Protein AF-A0A812LVA2-F1 (afdb_monomer_lite)

Foldseek 3Di:
DVVVVVVVVVVVVVVVCVQLPVLCVFFVDDPVLVVLVVVLQVVVDDVPDDSTHCSVVHDGHPDPPDGHDRDVSSVVSVVVVVVVVVVVVVVPVPDDPDPQWDWDWDQDPPPRDIWIWIAGPVVRDIFTPDDDPPNFDWDWDQDLPPRFIWIWDDDPPDIDIDGSVVSSVVRVVVVVVVVVVPDPPDDDDDDDDDDDDDDDDDDDDDDDDDDDDDDDDDDDDDDDDDDDDDDPNPPPPPCPPLDADDAFDWFWDADPVLWIWTDDDQKIATAADPVDPQHHSAWGWDWDQDPVPRDTWIWIDHPVPPHDIDTPVVRCPDPRMDGDPDPVSVVVNVVSVVVSVVSNVVSVVVVVVVVVVVVVVVVVVVVVVVVVVVVVVVVVVVVVVVVVVVVVVVVVVVVVVVVVVVVVVVVVVVVVVVVVVVVVVVVPDDDDDDDDDDDDDDDDDPDDDDDDDDPPPVVVVVVVVVVVVVVVPPDDDDDDDDDDDPVVVVVVVVVVVVVVVVVVVVVVPPDDDDDDDDDD

pLDDT: mean 71.64, std 20.08, range [29.28, 95.88]

Sequence (520 aa):
MVRRVKDEMLKTCKNEYARRGCPVEHTGWKPEQIAQYMDARYATLSENQDIGPFIHELPEKQKRGYPAKMPDWVIEYHQRVQREEEEQEAGSQADLPEQGYDVQTFKMPGKGKYKYCLVHTKRELSVEIGPPDQGDEWEIFLGDEDEREYIWQRVESDYEHVLCSDMMNELLAAEASARIGQVPVKDAPTKRSPPGRTTRTSNAPPSTGQPAKVSHVDDDDFGGSSSEDLPLTIVREEEEELEDPKPPAPVVYTNAEGKQWLLHGSTELALPGQDKPDGCSDWIVQEECDGETGTARYELKSLASSVKVRRCDVLLAGRKAKPIMDETRKAVMQKIQEKYDVDKYHVKEQRAMRKEKAERKAQEARALEAARMAKEEEERQAQESAKRQIEEEKAENERKQAEAQALSLAKGMFEKMKTEFLEQLGHGAKDVEDAKPKEGEGPAAAGAQDFEPKRSEVEAENQAVSEELADLKAGGGSKRSNPDSPDKAAVDAKKEKKRLLHARLANTHCSVSEDDSGDE

Organism: NCBI:txid878477

Radius of gyration: 49.18 Å; chains: 1; bounding box: 107×120×152 Å

Secondary structure (DSSP, 8-state):
-HHHHHHHHHHHHHHHHHHTT-HHHHH---HHHHHHHHHHHHHTSPTT------GGGSPPPSSTTSPPPPPHHHHHHHHHHHHHHHHHHHHS-SSS---SEEEEEEE-TTT--EEEEEEETTTTEEEE----TTS---EEEE-TTT--EEEEEEETTEEEEEEHHHHHHHHHHHHHHHHHT-----PPPP----------------------------------------------------PPPPPPPPEEEE-TTS-EEEEETTEEEEPP-TTSTT--S-EEEEEEE-TTT--EEEEEEETTS-SPPEEHHHHHTSTT-EE---HHHHHHHHHHHHHHHHHHHHHHHHHHHHHHHHHHHHHHHHHHHHHHHHHHHHHHHHHHHHHHHHHHHHHHHHHHHHHHHHHHHHHHHHHHHHHHHHHHHTTS-S--------------------------SSHHHHHHHHHHTTGGG------------THHHHHHHHHHHHHHHHHHHHGGGS----------

Structure (mmCIF, N/CA/C/O backbone):
data_AF-A0A812LVA2-F1
#
_entry.id   AF-A0A812LVA2-F1
#
loop_
_atom_site.group_PDB
_atom_site.id
_atom_site.type_symbol
_atom_site.label_atom_id
_atom_site.label_alt_id
_atom_site.label_comp_id
_atom_site.label_asym_id
_atom_site.label_entity_id
_atom_site.label_seq_id
_atom_site.pdbx_PDB_ins_code
_atom_site.Cartn_x
_atom_site.Cartn_y
_atom_site.Cartn_z
_atom_site.occupancy
_atom_site.B_iso_or_equiv
_atom_site.auth_seq_id
_atom_site.auth_comp_id
_atom_site.auth_asym_id
_atom_site.auth_atom_id
_atom_site.pdbx_PDB_model_num
ATOM 1 N N . MET A 1 1 ? -22.080 -15.435 27.234 1.00 46.59 1 MET A N 1
ATOM 2 C CA . MET A 1 1 ? -22.362 -14.358 26.256 1.00 46.59 1 MET A CA 1
ATOM 3 C C . MET A 1 1 ? -22.145 -14.806 24.815 1.00 46.59 1 MET A C 1
ATOM 5 O O . MET A 1 1 ? -23.034 -14.552 24.020 1.00 46.59 1 MET A O 1
ATOM 9 N N . VAL A 1 2 ? -21.088 -15.571 24.506 1.00 49.22 2 VAL A N 1
ATOM 10 C CA . VAL A 1 2 ? -20.792 -16.116 23.158 1.00 49.22 2 VAL A CA 1
ATOM 11 C C . VAL A 1 2 ? -21.988 -16.791 22.459 1.00 49.22 2 VAL A C 1
ATOM 13 O O . VAL A 1 2 ? -22.218 -16.555 21.280 1.00 49.22 2 VAL A O 1
ATOM 16 N N . ARG A 1 3 ? -22.816 -17.566 23.182 1.00 53.75 3 ARG A N 1
ATOM 17 C CA . ARG A 1 3 ? -24.024 -18.189 22.596 1.00 53.75 3 ARG A CA 1
ATOM 18 C C . ARG A 1 3 ? -25.049 -17.166 22.082 1.00 53.75 3 ARG A C 1
ATOM 20 O O . ARG A 1 3 ? -25.579 -17.361 21.004 1.00 53.75 3 ARG A O 1
ATOM 27 N N . ARG A 1 4 ? -25.269 -16.054 22.800 1.00 58.19 4 ARG A N 1
ATOM 28 C CA . ARG A 1 4 ? -26.246 -15.023 22.394 1.00 58.19 4 ARG A CA 1
ATOM 29 C C . ARG A 1 4 ? -25.785 -14.242 21.164 1.00 58.19 4 ARG A C 1
ATOM 31 O O . ARG A 1 4 ? -26.605 -13.970 20.302 1.00 58.19 4 ARG A O 1
ATOM 38 N N . VAL A 1 5 ? -24.484 -13.961 21.061 1.00 66.19 5 VAL A N 1
ATOM 39 C CA . VAL A 1 5 ? -23.890 -13.317 19.875 1.00 66.19 5 VAL A CA 1
ATOM 40 C C . VAL A 1 5 ? -23.997 -14.238 18.659 1.00 66.19 5 VAL A C 1
ATOM 42 O O . VAL A 1 5 ? -24.436 -13.807 17.600 1.00 66.19 5 VAL A O 1
ATOM 45 N N . LYS A 1 6 ? -23.693 -15.534 18.820 1.00 73.00 6 LYS A N 1
ATOM 46 C CA . LYS A 1 6 ? -23.867 -16.531 17.753 1.00 73.00 6 LYS A CA 1
ATOM 47 C C . LYS A 1 6 ? -25.327 -16.645 17.303 1.00 73.00 6 LYS A C 1
ATOM 49 O O . LYS A 1 6 ? -25.581 -16.726 16.106 1.00 73.00 6 LYS A O 1
ATOM 54 N N . ASP A 1 7 ? -26.275 -16.636 18.237 1.00 76.50 7 ASP A N 1
ATOM 55 C CA . ASP A 1 7 ? -27.706 -16.721 17.925 1.00 76.50 7 ASP A CA 1
ATOM 56 C C . ASP A 1 7 ? -28.211 -15.465 17.194 1.00 76.50 7 ASP A C 1
ATOM 58 O O . ASP A 1 7 ? -28.995 -15.581 16.251 1.00 76.50 7 ASP A O 1
ATOM 62 N N . GLU A 1 8 ? -27.737 -14.275 17.575 1.00 76.19 8 GLU A N 1
ATOM 63 C CA . GLU A 1 8 ? -28.037 -13.019 16.875 1.00 76.19 8 GLU A CA 1
ATOM 64 C C . GLU A 1 8 ? -27.410 -12.977 15.480 1.00 76.19 8 GLU A C 1
ATOM 66 O O . GLU A 1 8 ? -28.113 -12.678 14.518 1.00 76.19 8 GLU A O 1
ATOM 71 N N . MET A 1 9 ? -26.142 -13.372 15.332 1.00 71.25 9 MET A N 1
ATOM 72 C CA . MET A 1 9 ? -25.491 -13.491 14.023 1.00 71.25 9 MET A CA 1
ATOM 73 C C . MET A 1 9 ? -26.228 -14.481 13.118 1.00 71.25 9 MET A C 1
ATOM 75 O O . MET A 1 9 ? -26.556 -14.152 11.983 1.00 71.25 9 MET A O 1
ATOM 79 N N . LEU A 1 10 ? -26.566 -15.671 13.627 1.00 77.50 10 LEU A N 1
ATOM 80 C CA . LEU A 1 10 ? -27.333 -16.667 12.877 1.00 77.50 10 LEU A CA 1
ATOM 81 C C . LEU A 1 10 ? -28.715 -16.145 12.483 1.00 77.50 10 LEU A C 1
ATOM 83 O O . LEU A 1 10 ? -29.195 -16.455 11.394 1.00 77.50 10 LEU A O 1
ATOM 87 N N . LYS A 1 11 ? -29.364 -15.359 13.347 1.00 83.50 11 LYS A N 1
ATOM 88 C CA . LYS A 1 11 ? -30.644 -14.720 13.036 1.00 83.50 11 LYS A CA 1
ATOM 89 C C . LYS A 1 11 ? -30.488 -13.696 11.913 1.00 83.50 11 LYS A C 1
ATOM 91 O O . LYS A 1 11 ? -31.290 -13.714 10.985 1.00 83.50 11 LYS A O 1
ATOM 96 N N . THR A 1 12 ? -29.450 -12.865 11.954 1.00 81.19 12 THR A N 1
ATOM 97 C CA . THR A 1 12 ? -29.143 -11.900 10.890 1.00 81.19 12 THR A CA 1
ATOM 98 C C . THR A 1 12 ? -28.840 -12.605 9.570 1.00 81.19 12 THR A C 1
ATOM 100 O O . THR A 1 12 ? -29.463 -12.284 8.564 1.00 81.19 12 THR A O 1
ATOM 103 N N . CYS A 1 13 ? -27.989 -13.637 9.571 1.00 79.25 13 CYS A N 1
ATOM 104 C CA . CYS A 1 13 ? -27.688 -14.422 8.371 1.00 79.25 13 CYS A CA 1
ATOM 105 C C . CYS A 1 13 ? -28.938 -15.098 7.792 1.00 79.25 13 CYS A C 1
ATOM 107 O O . CYS A 1 13 ? -29.136 -15.076 6.582 1.00 79.25 13 CYS A O 1
ATOM 109 N N . LYS A 1 14 ? -29.811 -15.668 8.635 1.00 83.50 14 LYS A N 1
ATOM 110 C CA . LYS A 1 14 ? -31.082 -16.267 8.188 1.00 83.50 14 LYS A CA 1
ATOM 111 C C . LYS A 1 14 ? -32.035 -15.231 7.597 1.00 83.50 14 LYS A C 1
ATOM 113 O O . LYS A 1 14 ? -32.684 -15.514 6.595 1.00 83.50 14 LYS A O 1
ATOM 118 N N . ASN A 1 15 ? -32.116 -14.050 8.205 1.00 83.62 15 ASN A N 1
ATOM 119 C CA . ASN A 1 15 ? -32.945 -12.962 7.699 1.00 83.62 15 ASN A CA 1
ATOM 120 C C . ASN A 1 15 ? -32.429 -12.457 6.349 1.00 83.62 15 ASN A C 1
ATOM 122 O O . ASN A 1 15 ? -33.227 -12.297 5.435 1.00 83.62 15 ASN A O 1
ATOM 126 N N . GLU A 1 16 ? -31.115 -12.275 6.196 1.00 80.50 16 GLU A N 1
ATOM 127 C CA . GLU A 1 16 ? -30.495 -11.911 4.916 1.00 80.50 16 GLU A CA 1
ATOM 128 C C . GLU A 1 16 ? -30.699 -12.996 3.857 1.00 80.50 16 GLU A C 1
ATOM 130 O O . GLU A 1 16 ? -31.053 -12.695 2.721 1.00 80.50 16 GLU A O 1
ATOM 135 N N . TYR A 1 17 ? -30.555 -14.268 4.228 1.00 82.69 17 TYR A N 1
ATOM 136 C CA . TYR A 1 17 ? -30.802 -15.393 3.331 1.00 82.69 17 TYR A CA 1
ATOM 137 C C . TYR A 1 17 ? -32.246 -15.412 2.805 1.00 82.69 17 TYR A C 1
ATOM 139 O O . TYR A 1 17 ? -32.481 -15.548 1.603 1.00 82.69 17 TYR A O 1
ATOM 147 N N . ALA A 1 18 ? -33.216 -15.201 3.699 1.00 83.56 18 ALA A N 1
ATOM 148 C CA . ALA A 1 18 ? -34.625 -15.093 3.339 1.00 83.56 18 ALA A CA 1
ATOM 149 C C . ALA A 1 18 ? -34.922 -13.825 2.521 1.00 83.56 18 ALA A C 1
ATOM 151 O O . ALA A 1 18 ? -35.669 -13.887 1.547 1.00 83.56 18 ALA A O 1
ATOM 152 N N . ARG A 1 19 ? -34.304 -12.688 2.869 1.00 82.62 19 ARG A N 1
ATOM 153 C CA . ARG A 1 19 ? -34.419 -11.408 2.147 1.00 82.62 19 ARG A CA 1
ATOM 154 C C . ARG A 1 19 ? -33.935 -11.528 0.705 1.00 82.62 19 ARG A C 1
ATOM 156 O O . ARG A 1 19 ? -34.537 -10.948 -0.188 1.00 82.62 19 ARG A O 1
ATOM 163 N N . ARG A 1 20 ? -32.897 -12.331 0.475 1.00 80.31 20 ARG A N 1
ATOM 164 C CA . ARG A 1 20 ? -32.347 -12.652 -0.852 1.00 80.31 20 ARG A CA 1
ATOM 165 C C . ARG A 1 20 ? -33.154 -13.721 -1.599 1.00 80.31 20 ARG A C 1
ATOM 167 O O . ARG A 1 20 ? -32.838 -14.043 -2.739 1.00 80.31 20 ARG A O 1
ATOM 174 N N . GLY A 1 21 ? -34.211 -14.244 -0.976 1.00 80.50 21 GLY A N 1
ATOM 175 C CA . GLY A 1 21 ? -35.162 -15.170 -1.579 1.00 80.50 21 GLY A CA 1
ATOM 176 C C . GLY A 1 21 ? -34.694 -16.620 -1.634 1.00 80.50 21 GLY A C 1
ATOM 177 O O . GLY A 1 21 ? -35.102 -17.352 -2.528 1.00 80.50 21 GLY A O 1
ATOM 178 N N . CYS A 1 22 ? -33.881 -17.052 -0.666 1.00 86.06 22 CYS A N 1
ATOM 179 C CA . CYS A 1 22 ? -33.533 -18.465 -0.498 1.00 86.06 22 CYS A CA 1
ATOM 180 C C . CYS A 1 22 ? -32.906 -19.085 -1.773 1.00 86.06 22 CYS A C 1
ATOM 182 O O . CYS A 1 22 ? -33.471 -20.011 -2.366 1.00 86.06 22 CYS A O 1
ATOM 184 N N . PRO A 1 23 ? -31.752 -18.558 -2.236 1.00 82.62 23 PRO A N 1
ATOM 185 C CA . PRO A 1 23 ? -31.161 -18.917 -3.524 1.00 82.62 23 PRO A CA 1
ATOM 186 C C . PRO A 1 23 ? -30.886 -20.417 -3.677 1.00 82.62 23 PRO A C 1
ATOM 188 O O . PRO A 1 23 ? -31.140 -20.949 -4.752 1.00 82.62 23 PRO A O 1
ATOM 191 N N . VAL A 1 24 ? -30.461 -21.133 -2.624 1.00 86.75 24 VAL A N 1
ATOM 192 C CA . VAL A 1 24 ? -30.235 -22.594 -2.696 1.00 86.75 24 VAL A CA 1
ATOM 193 C C . VAL A 1 24 ? -31.534 -23.325 -3.027 1.00 86.75 24 VAL A C 1
ATOM 195 O O . VAL A 1 24 ? -31.555 -24.221 -3.867 1.00 86.75 24 VAL A O 1
ATOM 198 N N . GLU A 1 25 ? -32.645 -22.964 -2.388 1.00 85.56 25 GLU A N 1
ATOM 199 C CA . GLU A 1 25 ? -33.934 -23.609 -2.614 1.00 85.56 25 GLU A CA 1
ATOM 200 C C . GLU A 1 25 ? -34.510 -23.261 -3.989 1.00 85.56 25 GLU A C 1
ATOM 202 O O . GLU A 1 25 ? -35.179 -24.107 -4.595 1.00 85.56 25 GLU A O 1
ATOM 207 N N . HIS A 1 26 ? -34.247 -22.048 -4.476 1.00 84.81 26 HIS A N 1
ATOM 208 C CA . HIS A 1 26 ? -34.746 -21.551 -5.754 1.00 84.81 26 HIS A CA 1
ATOM 209 C C . HIS A 1 26 ? -33.975 -22.133 -6.952 1.00 84.81 26 HIS A C 1
ATOM 211 O O . HIS A 1 26 ? -34.579 -22.700 -7.866 1.00 84.81 26 HIS A O 1
ATOM 217 N N . THR A 1 27 ? -32.641 -22.079 -6.914 1.00 86.88 27 THR A N 1
ATOM 218 C CA . THR A 1 27 ? -31.770 -22.486 -8.028 1.00 86.88 27 THR A CA 1
ATOM 219 C C . THR A 1 27 ? -31.227 -23.903 -7.877 1.00 86.88 27 THR A C 1
ATOM 221 O O . THR A 1 27 ? -30.870 -24.530 -8.867 1.00 86.88 27 THR A O 1
ATOM 224 N N . GLY A 1 28 ? -31.154 -24.452 -6.662 1.00 87.00 28 GLY A N 1
ATOM 225 C CA . GLY A 1 28 ? -30.465 -25.718 -6.390 1.00 87.00 28 GLY A CA 1
ATOM 226 C C . GLY A 1 28 ? -28.936 -25.614 -6.410 1.00 87.00 28 GLY A C 1
ATOM 227 O O . GLY A 1 28 ? -28.269 -26.648 -6.401 1.00 87.00 28 GLY A O 1
ATOM 228 N N . TRP A 1 29 ? -28.381 -24.400 -6.468 1.00 89.12 29 TRP A N 1
ATOM 229 C CA . TRP A 1 29 ? -26.940 -24.161 -6.472 1.00 89.12 29 TRP A CA 1
ATOM 230 C C . TRP A 1 29 ? -26.265 -24.579 -5.172 1.00 89.12 29 TRP A C 1
ATOM 232 O O . TRP A 1 29 ? -26.832 -24.477 -4.082 1.00 89.12 29 TRP A O 1
ATOM 242 N N . LYS A 1 30 ? -25.011 -25.012 -5.302 1.00 88.12 30 LYS A N 1
ATOM 243 C CA . LYS A 1 30 ? -24.128 -25.202 -4.153 1.00 88.12 30 LYS A CA 1
ATOM 244 C C . LYS A 1 30 ? -23.648 -23.847 -3.603 1.00 88.12 30 LYS A C 1
ATOM 246 O O . LYS A 1 30 ? -23.679 -22.857 -4.341 1.00 88.12 30 LYS A O 1
ATOM 251 N N . PRO A 1 31 ? -23.176 -23.783 -2.344 1.00 83.94 31 PRO A N 1
ATOM 252 C CA . PRO A 1 31 ? -22.654 -22.549 -1.757 1.00 83.94 31 PRO A CA 1
ATOM 253 C C . PRO A 1 31 ? -21.589 -21.853 -2.614 1.00 83.94 31 PRO A C 1
ATOM 255 O O . PRO A 1 31 ? -21.619 -20.633 -2.726 1.00 83.94 31 PRO A O 1
ATOM 258 N N . GLU A 1 32 ? -20.714 -22.610 -3.280 1.00 85.81 32 GLU A N 1
ATOM 259 C CA . GLU A 1 32 ? -19.646 -22.061 -4.126 1.00 85.81 32 GLU A CA 1
ATOM 260 C C . GLU A 1 32 ? -20.208 -21.329 -5.354 1.00 85.81 32 GLU A C 1
ATOM 262 O O . GLU A 1 32 ? -19.733 -20.265 -5.734 1.00 85.81 32 GLU A O 1
ATOM 267 N N . GLN A 1 33 ? -21.273 -21.865 -5.950 1.00 86.44 33 GLN A N 1
ATOM 268 C CA . GLN A 1 33 ? -21.946 -21.245 -7.093 1.00 86.44 33 GLN A CA 1
ATOM 269 C C . GLN A 1 33 ? -22.693 -19.973 -6.672 1.00 86.44 33 GLN A C 1
ATOM 271 O O . GLN A 1 33 ? -22.716 -18.986 -7.402 1.00 86.44 33 GLN A O 1
ATOM 276 N N . ILE A 1 34 ? -23.284 -19.973 -5.475 1.00 85.62 34 ILE A N 1
ATOM 277 C CA . ILE A 1 34 ? -23.918 -18.772 -4.926 1.00 85.62 34 ILE A CA 1
ATOM 278 C C . ILE A 1 34 ? -22.864 -17.697 -4.666 1.00 85.62 34 ILE A C 1
ATOM 280 O O . ILE A 1 34 ? -23.114 -16.547 -5.006 1.00 85.62 34 ILE A O 1
ATOM 284 N N . ALA A 1 35 ? -21.696 -18.058 -4.127 1.00 85.75 35 ALA A N 1
ATOM 285 C CA . ALA A 1 35 ? -20.588 -17.122 -3.942 1.00 85.75 35 ALA A CA 1
ATOM 286 C C . ALA A 1 35 ? -20.169 -16.483 -5.276 1.00 85.75 35 ALA A C 1
ATOM 288 O O . ALA A 1 35 ? -20.229 -15.267 -5.391 1.00 85.75 35 ALA A O 1
ATOM 289 N N . GLN A 1 36 ? -19.930 -17.284 -6.322 1.00 87.44 36 GLN A N 1
ATOM 290 C CA . GLN A 1 36 ? -19.588 -16.774 -7.661 1.00 87.44 36 GLN A CA 1
ATOM 291 C C . GLN A 1 36 ? -20.612 -15.772 -8.210 1.00 87.44 36 GLN A C 1
ATOM 293 O O . GLN A 1 36 ? -20.235 -14.755 -8.795 1.00 87.44 36 GLN A O 1
ATOM 298 N N . TYR A 1 37 ? -21.906 -16.053 -8.028 1.00 88.56 37 TYR A N 1
ATOM 299 C CA . TYR A 1 37 ? -22.973 -15.133 -8.418 1.00 88.56 37 TYR A CA 1
ATOM 300 C C . TYR A 1 37 ? -22.938 -13.842 -7.593 1.00 88.56 37 TYR A C 1
ATOM 302 O O . TYR A 1 37 ? -23.074 -12.749 -8.142 1.00 88.56 37 TYR A O 1
ATOM 310 N N . MET A 1 38 ? -22.774 -13.964 -6.272 1.00 87.06 38 MET A N 1
ATOM 311 C CA . MET A 1 38 ? -22.720 -12.817 -5.372 1.00 87.06 38 MET A CA 1
ATOM 312 C C . MET A 1 38 ? -21.527 -11.920 -5.688 1.00 87.06 38 MET A C 1
ATOM 314 O O . MET A 1 38 ? -21.719 -10.712 -5.750 1.00 87.06 38 MET A O 1
ATOM 318 N N . ASP A 1 39 ? -20.348 -12.488 -5.934 1.00 88.56 39 ASP A N 1
ATOM 319 C CA . ASP A 1 39 ? -19.120 -11.748 -6.238 1.00 88.56 39 ASP A CA 1
ATOM 320 C C . ASP A 1 39 ? -19.286 -10.916 -7.512 1.00 88.56 39 ASP A C 1
ATOM 322 O O . ASP A 1 39 ? -19.101 -9.698 -7.496 1.00 88.56 39 ASP A O 1
ATOM 326 N N . ALA A 1 40 ? -19.779 -11.546 -8.584 1.00 87.19 40 ALA A N 1
ATOM 327 C CA . ALA A 1 40 ? -20.093 -10.852 -9.829 1.00 87.19 40 ALA A CA 1
ATOM 328 C C . ALA A 1 40 ? -21.138 -9.746 -9.613 1.00 87.19 40 ALA A C 1
ATOM 330 O O . ALA A 1 40 ? -21.053 -8.673 -10.209 1.00 87.19 40 ALA A O 1
ATOM 331 N N . ARG A 1 41 ? -22.123 -9.971 -8.732 1.00 84.25 41 ARG A N 1
ATOM 332 C CA . ARG A 1 41 ? -23.157 -8.974 -8.445 1.00 84.25 41 ARG A CA 1
ATOM 333 C C . ARG A 1 41 ? -22.635 -7.797 -7.628 1.00 84.25 41 ARG A C 1
ATOM 335 O O . ARG A 1 41 ? -22.952 -6.660 -7.969 1.00 84.25 41 ARG A O 1
ATOM 342 N N . TYR A 1 42 ? -21.830 -8.046 -6.600 1.00 85.06 42 TYR A N 1
ATOM 343 C CA . TYR A 1 42 ? -21.184 -6.998 -5.811 1.00 85.06 42 TYR A CA 1
ATOM 344 C C . TYR A 1 42 ? -20.286 -6.117 -6.685 1.00 85.06 42 TYR A C 1
ATOM 346 O O . TYR A 1 42 ? -20.340 -4.901 -6.546 1.00 85.06 42 TYR A O 1
ATOM 354 N N . ALA A 1 43 ? -19.559 -6.699 -7.642 1.00 84.50 43 ALA A N 1
ATOM 355 C CA . ALA A 1 43 ? -18.719 -5.948 -8.575 1.00 84.50 43 ALA A CA 1
ATOM 356 C C . ALA A 1 43 ? -19.505 -5.026 -9.529 1.00 84.50 43 ALA A C 1
ATOM 358 O O . ALA A 1 43 ? -18.962 -4.051 -10.042 1.00 84.50 43 ALA A O 1
ATOM 359 N N . THR A 1 44 ? -20.785 -5.320 -9.780 1.00 79.44 44 THR A N 1
ATOM 360 C CA . THR A 1 44 ? -21.660 -4.478 -10.621 1.00 79.44 44 THR A CA 1
ATOM 361 C C . THR A 1 44 ? -22.404 -3.385 -9.852 1.00 79.44 44 THR A C 1
ATOM 363 O O . THR A 1 44 ? -23.061 -2.548 -10.471 1.00 79.44 44 THR A O 1
ATOM 366 N N . LEU A 1 45 ? -22.340 -3.389 -8.518 1.00 81.06 45 LEU A N 1
ATOM 367 C CA . LEU A 1 45 ? -23.019 -2.413 -7.669 1.00 81.06 45 LEU A CA 1
ATOM 368 C C . LEU A 1 45 ? -22.078 -1.260 -7.319 1.00 81.06 45 LEU A C 1
ATOM 370 O O . LEU A 1 45 ? -20.896 -1.466 -7.059 1.00 81.06 45 LEU A O 1
ATOM 374 N N . SER A 1 46 ? -22.604 -0.035 -7.272 1.00 74.12 46 SER A N 1
ATOM 375 C CA . SER A 1 46 ? -21.836 1.099 -6.754 1.00 74.12 46 SER A CA 1
ATOM 376 C C . SER A 1 46 ? -21.574 0.927 -5.258 1.00 74.12 46 SER A C 1
ATOM 378 O O . SER A 1 46 ? -22.437 0.408 -4.541 1.00 74.12 46 SER A O 1
ATOM 380 N N . GLU A 1 47 ? -20.436 1.430 -4.771 1.00 64.25 47 GLU A N 1
ATOM 381 C CA . GLU A 1 47 ? -20.125 1.485 -3.341 1.00 64.25 47 GLU A CA 1
ATOM 382 C C . GLU A 1 47 ? -21.334 2.053 -2.574 1.00 64.25 47 GLU A C 1
ATOM 384 O O . GLU A 1 47 ? -21.777 3.174 -2.832 1.00 64.25 47 GLU A O 1
ATOM 389 N N . ASN A 1 48 ? -21.883 1.266 -1.644 1.00 69.50 48 ASN A N 1
ATOM 390 C CA . ASN A 1 48 ? -23.062 1.555 -0.805 1.00 69.50 48 ASN A CA 1
ATOM 391 C C . ASN A 1 48 ? -24.456 1.213 -1.368 1.00 69.50 48 ASN A C 1
ATOM 393 O O . ASN A 1 48 ? -25.455 1.530 -0.717 1.00 69.50 48 ASN A O 1
ATOM 397 N N . GLN A 1 49 ? -24.574 0.537 -2.514 1.00 72.81 49 GLN A N 1
ATOM 398 C CA . GLN A 1 49 ? -25.878 0.080 -3.003 1.00 72.81 49 GLN A CA 1
ATOM 399 C C . GLN A 1 49 ? -26.270 -1.277 -2.391 1.00 72.81 49 GLN A C 1
ATOM 401 O O . GLN A 1 49 ? -25.521 -2.251 -2.459 1.00 72.81 49 GLN A O 1
ATOM 406 N N . ASP A 1 50 ? -27.458 -1.352 -1.782 1.00 75.06 50 ASP A N 1
ATOM 407 C CA . ASP A 1 50 ? -28.012 -2.614 -1.279 1.00 75.06 50 ASP A CA 1
ATOM 408 C C . ASP A 1 50 ? -28.379 -3.534 -2.451 1.00 75.06 50 ASP A C 1
ATOM 410 O O . ASP A 1 50 ? -29.086 -3.130 -3.374 1.00 75.06 50 ASP A O 1
ATOM 414 N N . ILE A 1 51 ? -27.929 -4.787 -2.389 1.00 75.00 51 ILE A N 1
ATOM 415 C CA . ILE A 1 51 ? -28.228 -5.819 -3.393 1.00 75.00 51 ILE A CA 1
ATOM 416 C C . ILE A 1 51 ? -29.731 -6.104 -3.474 1.00 75.00 51 ILE A C 1
ATOM 418 O O . ILE A 1 51 ? -30.239 -6.473 -4.532 1.00 75.00 51 ILE A O 1
ATOM 422 N N . GLY A 1 52 ? -30.445 -5.956 -2.353 1.00 73.50 52 GLY A N 1
ATOM 423 C CA . GLY A 1 52 ? -31.872 -6.244 -2.278 1.00 73.50 52 GLY A CA 1
ATOM 424 C C . GLY A 1 52 ? -32.234 -7.710 -2.596 1.00 73.50 52 GLY A C 1
ATOM 425 O O . GLY A 1 52 ? -31.382 -8.605 -2.571 1.00 73.50 52 GLY A O 1
ATOM 426 N N . PRO A 1 53 ? -33.526 -7.996 -2.841 1.00 76.12 53 PRO A N 1
ATOM 427 C CA . PRO A 1 53 ? -33.999 -9.318 -3.245 1.00 76.12 53 PRO A CA 1
ATOM 428 C C . PRO A 1 53 ? -33.742 -9.565 -4.739 1.00 76.12 53 PRO A C 1
ATOM 430 O O . PRO A 1 53 ? -34.437 -9.013 -5.583 1.00 76.12 53 PRO A O 1
ATOM 433 N N . PHE A 1 54 ? -32.817 -10.460 -5.080 1.00 74.88 54 PHE A N 1
ATOM 434 C CA . PHE A 1 54 ? -32.476 -10.796 -6.476 1.00 74.88 54 PHE A CA 1
ATOM 435 C C . PHE A 1 54 ? -33.062 -12.131 -6.953 1.00 74.88 54 PHE A C 1
ATOM 437 O O . PHE A 1 54 ? -32.728 -12.605 -8.032 1.00 74.88 54 PHE A O 1
ATOM 444 N N . ILE A 1 55 ? -33.969 -12.743 -6.183 1.00 79.38 55 ILE A N 1
ATOM 445 C CA . ILE A 1 55 ? -34.602 -14.026 -6.540 1.00 79.38 55 ILE A CA 1
ATOM 446 C C . ILE A 1 55 ? -35.263 -14.010 -7.925 1.00 79.38 55 ILE A C 1
ATOM 448 O O . ILE A 1 55 ? -35.282 -15.021 -8.608 1.00 79.38 55 ILE A O 1
ATOM 452 N N . HIS A 1 56 ? -35.778 -12.857 -8.351 1.00 77.12 56 HIS A N 1
ATOM 453 C CA . HIS A 1 56 ? -36.436 -12.680 -9.642 1.00 77.12 56 HIS A CA 1
ATOM 454 C C . HIS A 1 56 ? -35.458 -12.685 -10.829 1.00 77.12 56 HIS A C 1
ATOM 456 O O . HIS A 1 56 ? -35.880 -12.894 -11.962 1.00 77.12 56 HIS A O 1
ATOM 462 N N . GLU A 1 57 ? -34.170 -12.455 -10.569 1.00 75.88 57 GLU A N 1
ATOM 463 C CA . GLU A 1 57 ? -33.085 -12.536 -11.552 1.00 75.88 57 GLU A CA 1
ATOM 464 C C . GLU A 1 57 ? -32.445 -13.933 -11.577 1.00 75.88 57 GLU A C 1
ATOM 466 O O . GLU A 1 57 ? -31.694 -14.263 -12.497 1.00 75.88 57 GLU A O 1
ATOM 471 N N . LEU A 1 58 ? -32.729 -14.763 -10.566 1.00 81.81 58 LEU A N 1
ATOM 472 C CA . LEU A 1 58 ? -32.176 -16.103 -10.473 1.00 81.81 58 LEU A CA 1
ATOM 473 C C . LEU A 1 58 ? -32.921 -17.066 -11.404 1.00 81.81 58 LEU A C 1
ATOM 475 O O . LEU A 1 58 ? -34.150 -17.054 -11.473 1.00 81.81 58 LEU A O 1
ATOM 479 N N . PRO A 1 59 ? -32.196 -17.954 -12.098 1.00 82.19 59 PRO A N 1
ATOM 480 C CA . PRO A 1 59 ? -32.825 -18.961 -12.927 1.00 82.19 59 PRO A CA 1
ATOM 481 C C . PRO A 1 59 ? -33.500 -20.016 -12.044 1.00 82.19 59 PRO A C 1
ATOM 483 O O . PRO A 1 59 ? -32.889 -20.590 -11.139 1.00 82.19 59 PRO A O 1
ATOM 486 N N . GLU A 1 60 ? -34.765 -20.305 -12.332 1.00 83.25 60 GLU A N 1
ATOM 487 C CA . GLU A 1 60 ? -35.517 -21.318 -11.599 1.00 83.25 60 GLU A CA 1
ATOM 488 C C . GLU A 1 60 ? -35.040 -22.729 -11.983 1.00 83.25 60 GLU A C 1
ATOM 490 O O . GLU A 1 60 ? -34.777 -23.042 -13.151 1.00 83.25 60 GLU A O 1
ATOM 495 N N . LYS A 1 61 ? -34.926 -23.621 -10.994 1.00 83.50 61 LYS A N 1
ATOM 496 C CA . LYS A 1 61 ? -34.553 -25.021 -11.238 1.00 83.50 61 LYS A CA 1
ATOM 497 C C . LYS A 1 61 ? -35.579 -25.715 -12.150 1.00 83.50 61 LYS A C 1
ATOM 499 O O . LYS A 1 61 ? -36.743 -25.888 -11.802 1.00 83.50 61 LYS A O 1
ATOM 504 N N . GLN A 1 62 ? -35.137 -26.182 -13.318 1.00 72.25 62 GLN A N 1
ATOM 505 C CA . GLN A 1 62 ? -36.038 -26.753 -14.331 1.00 72.25 62 GLN A CA 1
ATOM 506 C C . GLN A 1 62 ? -36.586 -28.146 -13.969 1.00 72.25 62 GLN A C 1
ATOM 508 O O . GLN A 1 62 ? -37.648 -28.537 -14.454 1.00 72.25 62 GLN A O 1
ATOM 513 N N . LYS A 1 63 ? -35.873 -28.932 -13.146 1.00 72.38 63 LYS A N 1
ATOM 514 C CA . LYS A 1 63 ? -36.274 -30.292 -12.735 1.00 72.38 63 LYS A CA 1
ATOM 515 C C . LYS A 1 63 ? -35.817 -30.610 -11.314 1.00 72.38 63 LYS A C 1
ATOM 517 O O . LYS A 1 63 ? -34.783 -30.138 -10.847 1.00 72.38 63 LYS A O 1
ATOM 522 N N . ARG A 1 64 ? -36.575 -31.471 -10.627 1.00 68.88 64 ARG A N 1
ATOM 523 C CA . ARG A 1 64 ? -36.264 -31.956 -9.273 1.00 68.88 64 ARG A CA 1
ATOM 524 C C . ARG A 1 64 ? -34.915 -32.699 -9.289 1.00 68.88 64 ARG A C 1
ATOM 526 O O . ARG A 1 64 ? -34.846 -33.808 -9.805 1.00 68.88 64 ARG A O 1
ATOM 533 N N . GLY A 1 65 ? -33.867 -32.083 -8.740 1.00 66.81 65 GLY A N 1
ATOM 534 C CA . GLY A 1 65 ? -32.548 -32.703 -8.539 1.00 66.81 65 GLY A CA 1
ATOM 535 C C . GLY A 1 65 ? -31.395 -32.142 -9.375 1.00 66.81 65 GLY A C 1
ATOM 536 O O . GLY A 1 65 ? -30.260 -32.527 -9.119 1.00 66.81 65 GLY A O 1
ATOM 537 N N . TYR A 1 66 ? -31.648 -31.224 -10.314 1.00 75.31 66 TYR A N 1
ATOM 538 C CA . TYR A 1 66 ? -30.579 -30.559 -11.067 1.00 75.31 66 TYR A CA 1
ATOM 539 C C . TYR A 1 66 ? -30.547 -29.062 -10.745 1.00 75.31 66 TYR A C 1
ATOM 541 O O . TYR A 1 66 ? -31.607 -28.428 -10.794 1.00 75.31 66 TYR A O 1
ATOM 549 N N . PRO A 1 67 ? -29.369 -28.501 -10.409 1.00 84.56 67 PRO A N 1
ATOM 550 C CA . PRO A 1 67 ? -29.223 -27.063 -10.243 1.00 84.56 67 PRO A CA 1
ATOM 551 C C . PRO A 1 67 ? -29.566 -26.338 -11.549 1.00 84.56 67 PRO A C 1
ATOM 553 O O . PRO A 1 67 ? -29.339 -26.858 -12.643 1.00 84.56 67 PRO A O 1
ATOM 556 N N . ALA A 1 68 ? -30.091 -25.125 -11.435 1.00 86.50 68 ALA A N 1
ATOM 557 C CA . ALA A 1 68 ? -30.248 -24.209 -12.549 1.00 86.50 68 ALA A CA 1
ATOM 558 C C . ALA A 1 68 ? -28.876 -23.876 -13.164 1.00 86.50 68 ALA A C 1
ATOM 560 O O . ALA A 1 68 ? -27.847 -23.923 -12.485 1.00 86.50 68 ALA A O 1
ATOM 561 N N . LYS A 1 69 ? -28.838 -23.534 -14.454 1.00 87.44 69 LYS A N 1
ATOM 562 C CA . LYS A 1 69 ? -27.596 -23.083 -15.102 1.00 87.44 69 LYS A CA 1
ATOM 563 C C . LYS A 1 69 ? -27.191 -21.720 -14.523 1.00 87.44 69 LYS A C 1
ATOM 565 O O . LYS A 1 69 ? -28.065 -20.891 -14.292 1.00 87.44 69 LYS A O 1
ATOM 570 N N . MET A 1 70 ? -25.896 -21.484 -14.306 1.00 88.00 70 MET A N 1
ATOM 571 C CA . MET A 1 70 ? -25.388 -20.144 -13.981 1.00 88.00 70 MET A CA 1
ATOM 572 C C . MET A 1 70 ? -25.698 -19.177 -15.141 1.00 88.00 70 MET A C 1
ATOM 574 O O . MET A 1 70 ? -25.538 -19.590 -16.294 1.00 88.00 70 MET A O 1
ATOM 578 N N . PRO A 1 71 ? -26.148 -17.935 -14.883 1.00 89.38 71 PRO A N 1
ATOM 579 C CA . PRO A 1 71 ? -26.359 -16.947 -15.936 1.00 89.38 71 PRO A CA 1
ATOM 580 C C . PRO A 1 71 ? -25.073 -16.651 -16.709 1.00 89.38 71 PRO A C 1
ATOM 582 O O . PRO A 1 71 ? -23.998 -16.564 -16.117 1.00 89.38 71 PRO A O 1
ATOM 585 N N . ASP A 1 72 ? -25.194 -16.456 -18.023 1.00 88.19 72 ASP A N 1
ATOM 586 C CA . ASP A 1 72 ? -24.031 -16.309 -18.905 1.00 88.19 72 ASP A CA 1
ATOM 587 C C . ASP A 1 72 ? -23.183 -15.070 -18.542 1.00 88.19 72 ASP A C 1
ATOM 589 O O . ASP A 1 72 ? -21.961 -15.159 -18.534 1.00 88.19 72 ASP A O 1
ATOM 593 N N . TRP A 1 73 ? -23.801 -13.972 -18.086 1.00 87.44 73 TRP A N 1
ATOM 594 C CA . TRP A 1 73 ? -23.083 -12.763 -17.645 1.00 87.44 73 TRP A CA 1
ATOM 595 C C . TRP A 1 73 ? -22.162 -12.991 -16.433 1.00 87.44 73 TRP A C 1
ATOM 597 O O . TRP A 1 73 ? -21.140 -12.323 -16.302 1.00 87.44 73 TRP A O 1
ATOM 607 N N . VAL A 1 74 ? -22.502 -13.933 -15.543 1.00 88.88 74 VAL A N 1
ATOM 608 C CA . VAL A 1 74 ? -21.656 -14.294 -14.389 1.00 88.88 74 VAL A CA 1
ATOM 609 C C . VAL A 1 74 ? -20.445 -15.086 -14.866 1.00 88.88 74 VAL A C 1
ATOM 611 O O . VAL A 1 74 ? -19.334 -14.866 -14.394 1.00 88.88 74 VAL A O 1
ATOM 614 N N . ILE A 1 75 ? -20.654 -15.997 -15.821 1.00 88.75 75 ILE A N 1
ATOM 615 C CA . ILE A 1 75 ? -19.578 -16.786 -16.429 1.00 88.75 75 ILE A CA 1
ATOM 616 C C . ILE A 1 75 ? -18.611 -15.852 -17.167 1.00 88.75 75 ILE A C 1
ATOM 618 O O . ILE A 1 75 ? -17.403 -15.951 -16.976 1.00 88.75 75 ILE A O 1
ATOM 622 N N . GLU A 1 76 ? -19.142 -14.917 -17.957 1.00 89.31 76 GLU A N 1
ATOM 623 C CA . GLU A 1 76 ? -18.357 -13.907 -18.672 1.00 89.31 76 GLU A CA 1
ATOM 624 C C . GLU A 1 76 ? -17.587 -12.985 -17.720 1.00 89.31 76 GLU A C 1
ATOM 626 O O . GLU A 1 76 ? -16.428 -12.678 -17.988 1.00 89.31 76 GLU A O 1
ATOM 631 N N . TYR A 1 77 ? -18.188 -12.577 -16.594 1.00 90.88 77 TYR A N 1
ATOM 632 C CA . TYR A 1 77 ? -17.506 -11.781 -15.571 1.00 90.88 77 TYR A CA 1
ATOM 633 C C . TYR A 1 77 ? -16.266 -12.500 -15.031 1.00 90.88 77 TYR A C 1
ATOM 635 O O . TYR A 1 77 ? -15.178 -11.935 -15.074 1.00 90.88 77 TYR A O 1
ATOM 643 N N . HIS A 1 78 ? -16.403 -13.752 -14.582 1.00 87.44 78 HIS A N 1
ATOM 644 C CA . HIS A 1 78 ? -15.275 -14.507 -14.020 1.00 87.44 78 HIS A CA 1
ATOM 645 C C . HIS A 1 78 ? -14.202 -14.819 -15.068 1.00 87.44 78 HIS A C 1
ATOM 647 O O . HIS A 1 78 ? -13.020 -14.740 -14.764 1.00 87.44 78 HIS A O 1
ATOM 653 N N . GLN A 1 79 ? -14.590 -15.093 -16.318 1.00 88.50 79 GLN A N 1
ATOM 654 C CA . GLN A 1 79 ? -13.627 -15.249 -17.417 1.00 88.50 79 GLN A CA 1
ATOM 655 C C . GLN A 1 79 ? -12.877 -13.952 -17.733 1.00 88.50 79 GLN A C 1
ATOM 657 O O . GLN A 1 79 ? -11.704 -13.996 -18.096 1.00 88.50 79 GLN A O 1
ATOM 662 N N . ARG A 1 80 ? -13.545 -12.797 -17.627 1.00 87.06 80 ARG A N 1
ATOM 663 C CA . ARG A 1 80 ? -12.907 -11.492 -17.819 1.00 87.06 80 ARG A CA 1
ATOM 664 C C . ARG A 1 80 ? -11.943 -11.178 -16.679 1.00 87.06 80 ARG A C 1
ATOM 666 O O . ARG A 1 80 ? -10.826 -10.784 -16.972 1.00 87.06 80 ARG A O 1
ATOM 673 N N . VAL A 1 81 ? -12.351 -11.392 -15.427 1.00 84.81 81 VAL A N 1
ATOM 674 C CA . VAL A 1 81 ? -11.486 -11.189 -14.252 1.00 84.81 81 VAL A CA 1
ATOM 675 C C . VAL A 1 81 ? -10.244 -12.074 -14.341 1.00 84.81 81 VAL A C 1
ATOM 677 O O . VAL A 1 81 ? -9.146 -11.559 -14.215 1.00 84.81 81 VAL A O 1
ATOM 680 N N . GLN A 1 82 ? -10.396 -13.358 -14.681 1.00 82.50 82 GLN A N 1
ATOM 681 C CA . GLN A 1 82 ? -9.252 -14.254 -14.888 1.00 82.50 82 GLN A CA 1
ATOM 682 C C . GLN A 1 82 ? -8.311 -13.762 -15.988 1.00 82.50 82 GLN A C 1
ATOM 684 O O . GLN A 1 82 ? -7.102 -13.813 -15.826 1.00 82.50 82 GLN A O 1
ATOM 689 N N . ARG A 1 83 ? -8.850 -13.243 -17.097 1.00 79.19 83 ARG A N 1
ATOM 690 C CA . ARG A 1 83 ? -8.017 -12.680 -18.164 1.00 79.19 83 ARG A CA 1
ATOM 691 C C . ARG A 1 83 ? -7.311 -11.397 -17.730 1.00 79.19 83 ARG A C 1
ATOM 693 O O . ARG A 1 83 ? -6.164 -11.204 -18.092 1.00 79.19 83 ARG A O 1
ATOM 700 N N . GLU A 1 84 ? -7.980 -10.526 -16.981 1.00 76.56 84 GLU A N 1
ATOM 701 C CA . GLU A 1 84 ? -7.379 -9.302 -16.437 1.00 76.56 84 GLU A CA 1
ATOM 702 C C . GLU A 1 84 ? -6.287 -9.626 -15.403 1.00 76.56 84 GLU A C 1
ATOM 704 O O . GLU A 1 84 ? -5.271 -8.941 -15.376 1.00 76.56 84 GLU A O 1
ATOM 709 N N . GLU A 1 85 ? -6.458 -10.682 -14.603 1.00 72.69 85 GLU A N 1
ATOM 710 C CA . GLU A 1 85 ? -5.440 -11.211 -13.686 1.00 72.69 85 GLU A CA 1
ATOM 711 C C . GLU A 1 85 ? -4.258 -11.825 -14.453 1.00 72.69 85 GLU A C 1
ATOM 713 O O . GLU A 1 85 ? -3.116 -11.482 -14.169 1.00 72.69 85 GLU A O 1
ATOM 718 N N . GLU A 1 86 ? -4.507 -12.638 -15.484 1.00 70.06 86 GLU A N 1
ATOM 719 C CA . GLU A 1 86 ? -3.463 -13.206 -16.354 1.00 70.06 86 GLU A CA 1
ATOM 720 C C . GLU A 1 86 ? -2.718 -12.120 -17.158 1.00 70.06 86 GLU A C 1
ATOM 722 O O . GLU A 1 86 ? -1.505 -12.198 -17.347 1.00 70.06 86 GLU A O 1
ATOM 727 N N . GLU A 1 87 ? -3.414 -11.078 -17.624 1.00 64.50 87 GLU A N 1
ATOM 728 C CA . GLU A 1 87 ? -2.822 -9.931 -18.326 1.00 64.50 87 GLU A CA 1
ATOM 729 C C . GLU A 1 87 ? -2.074 -8.993 -17.364 1.00 64.50 87 GLU A C 1
ATOM 731 O O . GLU A 1 87 ? -1.073 -8.395 -17.760 1.00 64.50 87 GLU A O 1
ATOM 736 N N . GLN A 1 88 ? -2.500 -8.884 -16.101 1.00 55.00 88 GLN A N 1
ATOM 737 C CA . GLN A 1 88 ? -1.736 -8.195 -15.057 1.00 55.00 88 GLN A CA 1
ATOM 738 C C . GLN A 1 88 ? -0.512 -8.999 -14.621 1.00 55.00 88 GLN A C 1
ATOM 740 O O . GLN A 1 88 ? 0.540 -8.395 -14.449 1.00 55.00 88 GLN A O 1
ATOM 745 N N . GLU A 1 89 ? -0.587 -10.326 -14.519 1.00 50.28 89 GLU A N 1
ATOM 746 C CA . GLU A 1 89 ? 0.583 -11.178 -14.272 1.00 50.28 89 GLU A CA 1
ATOM 747 C C . GLU A 1 89 ? 1.569 -11.124 -15.448 1.00 50.28 89 GLU A C 1
ATOM 749 O O . GLU A 1 89 ? 2.768 -10.970 -15.232 1.00 50.28 89 GLU A O 1
ATOM 754 N N . ALA A 1 90 ? 1.086 -11.125 -16.695 1.00 47.03 90 ALA A N 1
ATOM 755 C CA . ALA A 1 90 ? 1.934 -10.963 -17.878 1.00 47.03 90 ALA A CA 1
ATOM 756 C C . ALA A 1 90 ? 2.481 -9.528 -18.048 1.00 47.03 90 ALA A C 1
ATOM 758 O O . ALA A 1 90 ? 3.561 -9.338 -18.605 1.00 47.03 90 ALA A O 1
ATOM 759 N N . GLY A 1 91 ? 1.754 -8.510 -17.574 1.00 39.50 91 GLY A N 1
ATOM 760 C CA . GLY A 1 91 ? 2.132 -7.091 -17.632 1.00 39.50 91 GLY A CA 1
ATOM 761 C C . GLY A 1 91 ? 2.906 -6.576 -16.412 1.00 39.50 91 GLY A C 1
ATOM 762 O O . GLY A 1 91 ? 3.465 -5.483 -16.470 1.00 39.50 91 GLY A O 1
ATOM 763 N N . SER A 1 92 ? 2.952 -7.345 -15.322 1.00 42.78 92 SER A N 1
ATOM 764 C CA . SER A 1 92 ? 3.767 -7.105 -14.118 1.00 42.78 92 SER A CA 1
ATOM 765 C C . SER A 1 92 ? 4.927 -8.093 -13.980 1.00 42.78 92 SER A C 1
ATOM 767 O O . SER A 1 92 ? 5.620 -8.094 -12.968 1.00 42.78 92 SER A O 1
ATOM 769 N N . GLN A 1 93 ? 5.214 -8.860 -15.035 1.00 35.50 93 GLN A N 1
ATOM 770 C CA . GLN A 1 93 ? 6.482 -9.566 -15.222 1.00 35.50 93 GLN A CA 1
ATOM 771 C C . GLN A 1 93 ? 7.528 -8.665 -15.913 1.00 35.50 93 GLN A C 1
ATOM 773 O O . GLN A 1 93 ? 8.248 -9.079 -16.819 1.00 35.50 93 GLN A O 1
ATOM 778 N N . ALA A 1 94 ? 7.590 -7.403 -15.490 1.00 48.75 94 ALA A N 1
ATOM 779 C CA . ALA A 1 94 ? 8.709 -6.504 -15.728 1.00 48.75 94 ALA A CA 1
ATOM 780 C C . ALA A 1 94 ? 9.131 -5.939 -14.361 1.00 48.75 94 ALA A C 1
ATOM 782 O O . ALA A 1 94 ? 8.379 -5.199 -13.732 1.00 48.75 94 ALA A O 1
ATOM 783 N N . ASP A 1 95 ? 10.326 -6.347 -13.929 1.00 45.84 95 ASP A N 1
ATOM 784 C CA . ASP A 1 95 ? 11.086 -5.896 -12.753 1.00 45.84 95 ASP A CA 1
ATOM 785 C C . ASP A 1 95 ? 10.628 -6.328 -11.348 1.00 45.84 95 ASP A C 1
ATOM 787 O O . ASP A 1 95 ? 10.557 -5.537 -10.404 1.00 45.84 95 ASP A O 1
ATOM 791 N N . LEU A 1 96 ? 10.498 -7.642 -11.156 1.00 39.56 96 LEU A N 1
ATOM 792 C CA . LEU A 1 96 ? 11.060 -8.269 -9.954 1.00 39.56 96 LEU A CA 1
ATOM 793 C C . LEU A 1 96 ? 12.239 -9.149 -10.396 1.00 39.56 96 LEU A C 1
ATOM 795 O O . LEU A 1 96 ? 12.054 -9.947 -11.319 1.00 39.56 96 LEU A O 1
ATOM 799 N N . PRO A 1 97 ? 13.441 -9.025 -9.797 1.00 41.00 97 PRO A N 1
ATOM 800 C CA . PRO A 1 97 ? 14.513 -9.975 -10.047 1.00 41.00 97 PRO A CA 1
ATOM 801 C C . PRO A 1 97 ? 14.033 -11.342 -9.560 1.00 41.00 97 PRO A C 1
ATOM 803 O O . PRO A 1 97 ? 13.890 -11.604 -8.370 1.00 41.00 97 PRO A O 1
ATOM 806 N N . GLU A 1 98 ? 13.689 -12.181 -10.527 1.00 47.88 98 GLU A N 1
ATOM 807 C CA . GLU A 1 98 ? 13.358 -13.585 -10.361 1.00 47.88 98 GLU A CA 1
ATOM 808 C C . GLU A 1 98 ? 14.515 -14.262 -9.617 1.00 47.88 98 GLU A C 1
ATOM 810 O O . GLU A 1 98 ? 15.584 -14.461 -10.202 1.00 47.88 98 GLU A O 1
ATOM 815 N N . GLN A 1 99 ? 14.303 -14.554 -8.329 1.00 56.94 99 GLN A N 1
ATOM 816 C CA . GLN A 1 99 ? 15.261 -15.253 -7.476 1.00 56.94 99 GLN A CA 1
ATOM 817 C C . GLN A 1 99 ? 15.741 -16.526 -8.196 1.00 56.94 99 GLN A C 1
ATOM 819 O O . GLN A 1 99 ? 14.957 -17.396 -8.598 1.00 56.94 99 GLN A O 1
ATOM 824 N N . GLY A 1 100 ? 17.041 -16.579 -8.471 1.00 71.50 100 GLY A N 1
ATOM 825 C CA . GLY A 1 100 ? 17.713 -17.646 -9.188 1.00 71.50 100 GLY A CA 1
ATOM 826 C C . GLY A 1 100 ? 17.902 -18.897 -8.338 1.00 71.50 100 GLY A C 1
ATOM 827 O O . GLY A 1 100 ? 18.056 -19.975 -8.923 1.00 71.50 100 GLY A O 1
ATOM 828 N N . TYR A 1 101 ? 17.847 -18.790 -7.007 1.00 81.25 101 TYR A N 1
ATOM 829 C CA . TYR A 1 101 ? 18.056 -19.902 -6.080 1.00 81.25 101 TYR A CA 1
ATOM 830 C C . TYR A 1 101 ? 16.922 -20.046 -5.047 1.00 81.25 101 TYR A C 1
ATOM 832 O O . TYR A 1 101 ? 16.348 -19.068 -4.589 1.00 81.25 101 TYR A O 1
ATOM 840 N N . ASP A 1 102 ? 16.616 -21.291 -4.676 1.00 85.81 102 ASP A N 1
ATOM 841 C CA . ASP A 1 102 ? 15.601 -21.683 -3.687 1.00 85.81 102 ASP A CA 1
ATOM 842 C C . ASP A 1 102 ? 16.132 -22.832 -2.802 1.00 85.81 102 ASP A C 1
ATOM 844 O O . ASP A 1 102 ? 16.965 -23.629 -3.251 1.00 85.81 102 ASP A O 1
ATOM 848 N N . VAL A 1 103 ? 15.649 -22.959 -1.560 1.00 84.06 103 VAL A N 1
ATOM 849 C CA . VAL A 1 103 ? 15.980 -24.082 -0.666 1.00 84.06 103 VAL A CA 1
ATOM 850 C C . VAL A 1 103 ? 14.785 -25.013 -0.510 1.00 84.06 103 VAL A C 1
ATOM 852 O O . VAL A 1 103 ? 13.785 -24.705 0.134 1.00 84.06 103 VAL A O 1
ATOM 855 N N . GLN A 1 104 ? 14.924 -26.235 -1.023 1.00 84.19 104 GLN A N 1
ATOM 856 C CA . GLN A 1 104 ? 13.879 -27.251 -0.951 1.00 84.19 104 GLN A CA 1
ATOM 857 C C . GLN A 1 104 ? 14.177 -28.304 0.112 1.00 84.19 104 GLN A C 1
ATOM 859 O O . GLN A 1 104 ? 15.241 -28.932 0.133 1.00 84.19 104 GLN A O 1
ATOM 864 N N . THR A 1 105 ? 13.184 -28.552 0.968 1.00 83.44 105 THR A N 1
ATOM 865 C CA . THR A 1 105 ? 13.265 -29.545 2.044 1.00 83.44 105 THR A CA 1
ATOM 866 C C . THR A 1 105 ? 12.408 -30.770 1.728 1.00 83.44 105 THR A C 1
ATOM 868 O O . THR A 1 105 ? 11.180 -30.710 1.687 1.00 83.44 105 THR A O 1
ATOM 871 N N . PHE A 1 106 ? 13.046 -31.929 1.560 1.00 80.19 106 PHE A N 1
ATOM 872 C CA . PHE A 1 106 ? 12.377 -33.193 1.251 1.00 80.19 106 PHE A CA 1
ATOM 873 C C . PHE A 1 106 ? 12.376 -34.134 2.453 1.00 80.19 106 PHE A C 1
ATOM 875 O O . PHE A 1 106 ? 13.424 -34.507 2.985 1.00 80.19 106 PHE A O 1
ATOM 882 N N . LYS A 1 107 ? 11.196 -34.608 2.861 1.00 79.00 107 LYS A N 1
ATOM 883 C CA . LYS A 1 107 ? 11.088 -35.648 3.891 1.00 79.00 107 LYS A CA 1
ATOM 884 C C . LYS A 1 107 ? 11.403 -37.018 3.292 1.00 79.00 107 LYS A C 1
ATOM 886 O O . LYS A 1 107 ? 10.643 -37.533 2.475 1.00 79.00 107 LYS A O 1
ATOM 891 N N . MET A 1 108 ? 12.489 -37.648 3.737 1.00 75.88 108 MET A N 1
ATOM 892 C CA . MET A 1 108 ? 12.899 -38.950 3.211 1.00 75.88 108 MET A CA 1
ATOM 893 C C . MET A 1 108 ? 11.971 -40.069 3.720 1.00 75.88 108 MET A C 1
ATOM 895 O O . MET A 1 108 ? 11.839 -40.256 4.942 1.00 75.88 108 MET A O 1
ATOM 899 N N . PRO A 1 109 ? 11.352 -40.863 2.825 1.00 62.09 109 PRO A N 1
ATOM 900 C CA . PRO A 1 109 ? 10.466 -41.948 3.228 1.00 62.09 109 PRO A CA 1
ATOM 901 C C . PRO A 1 109 ? 11.241 -43.018 4.013 1.00 62.09 109 PRO A C 1
ATOM 903 O O . PRO A 1 109 ? 12.268 -43.530 3.571 1.00 62.09 109 PRO A O 1
ATOM 906 N N . GLY A 1 110 ? 10.750 -43.352 5.211 1.00 65.06 110 GLY A N 1
ATOM 907 C CA . GLY A 1 110 ? 11.242 -44.474 6.022 1.00 65.06 110 GLY A CA 1
ATOM 908 C C . GLY A 1 110 ? 12.366 -44.180 7.023 1.00 65.06 110 GLY A C 1
ATOM 909 O O . GLY A 1 110 ? 12.735 -45.086 7.765 1.00 65.06 110 GLY A O 1
ATOM 910 N N . LYS A 1 111 ? 12.905 -42.952 7.097 1.00 67.56 111 LYS A N 1
ATOM 911 C CA . LYS A 1 111 ? 13.982 -42.612 8.058 1.00 67.56 111 LYS A CA 1
ATOM 912 C C . LYS A 1 111 ? 13.689 -41.429 8.983 1.00 67.56 111 LYS A C 1
ATOM 914 O O . LYS A 1 111 ? 14.499 -41.164 9.862 1.00 67.56 111 LYS A O 1
ATOM 919 N N . GLY A 1 112 ? 12.570 -40.721 8.797 1.00 70.44 112 GLY A N 1
ATOM 920 C CA . GLY A 1 112 ? 12.228 -39.534 9.597 1.00 70.44 112 GLY A CA 1
ATOM 921 C C . GLY A 1 112 ? 13.223 -38.373 9.460 1.00 70.44 112 GLY A C 1
ATOM 922 O O . GLY A 1 112 ? 13.153 -37.432 10.238 1.00 70.44 112 GLY A O 1
ATOM 923 N N . LYS A 1 113 ? 14.144 -38.452 8.491 1.00 78.69 113 LYS A N 1
ATOM 924 C CA . LYS A 1 113 ? 15.165 -37.442 8.205 1.00 78.69 113 LYS A CA 1
ATOM 925 C C . LYS A 1 113 ? 14.700 -36.544 7.063 1.00 78.69 113 LYS A C 1
ATOM 927 O O . LYS A 1 113 ? 14.052 -37.030 6.132 1.00 78.69 113 LYS A O 1
ATOM 932 N N . TYR A 1 114 ? 15.063 -35.273 7.134 1.00 79.56 114 TYR A N 1
ATOM 933 C CA . TYR A 1 114 ? 14.894 -34.314 6.050 1.00 79.56 114 TYR A CA 1
ATOM 934 C C . TYR A 1 114 ? 16.185 -34.226 5.236 1.00 79.56 114 TYR A C 1
ATOM 936 O O . TYR A 1 114 ? 17.276 -34.413 5.776 1.00 79.56 114 TYR A O 1
ATOM 944 N N . LYS A 1 115 ? 16.038 -34.009 3.932 1.00 84.38 115 LYS A N 1
ATOM 945 C CA . LYS A 1 115 ? 17.117 -33.673 3.009 1.00 84.38 115 LYS A CA 1
ATOM 946 C C . LYS A 1 115 ? 16.910 -32.229 2.568 1.00 84.38 115 LYS A C 1
ATOM 948 O O . LYS A 1 115 ? 15.802 -31.889 2.161 1.00 84.38 115 LYS A O 1
ATOM 953 N N . TYR A 1 116 ? 17.964 -31.432 2.653 1.00 86.19 116 TYR A N 1
ATOM 954 C CA . TYR A 1 116 ? 17.966 -30.016 2.305 1.00 86.19 116 TYR A CA 1
ATOM 955 C C . TYR A 1 116 ? 18.756 -29.842 1.014 1.00 86.19 116 TYR A C 1
ATOM 957 O O . TYR A 1 116 ? 19.892 -30.322 0.916 1.00 86.19 116 TYR A O 1
ATOM 965 N N . CYS A 1 117 ? 18.135 -29.216 0.021 1.00 86.44 117 CYS A N 1
ATOM 966 C CA . CYS A 1 117 ? 18.725 -29.000 -1.290 1.00 86.44 117 CYS A CA 1
ATOM 967 C C . CYS A 1 117 ? 18.699 -27.515 -1.650 1.00 86.44 117 CYS A C 1
ATOM 969 O O . CYS A 1 117 ? 17.630 -26.913 -1.607 1.00 86.44 117 CYS A O 1
ATOM 971 N N . LEU A 1 118 ? 19.834 -26.973 -2.087 1.00 87.69 118 LEU A N 1
ATOM 972 C CA . LEU A 1 118 ? 19.889 -25.704 -2.810 1.00 87.69 118 LEU A CA 1
ATOM 973 C C . LEU A 1 118 ? 19.548 -25.977 -4.278 1.00 87.69 118 LEU A C 1
ATOM 975 O O . LEU A 1 118 ? 20.150 -26.859 -4.900 1.00 87.69 118 LEU A O 1
ATOM 979 N N . VAL A 1 119 ? 18.563 -25.267 -4.818 1.00 87.25 119 VAL A N 1
ATOM 980 C CA . VAL A 1 119 ? 18.020 -25.463 -6.165 1.00 87.25 119 VAL A CA 1
ATOM 981 C C . VAL A 1 119 ? 18.150 -24.173 -6.955 1.00 87.25 119 VAL A C 1
ATOM 983 O O . VAL A 1 119 ? 17.650 -23.140 -6.536 1.00 87.25 119 VAL A O 1
ATOM 986 N N . HIS A 1 120 ? 18.779 -24.229 -8.126 1.00 83.44 120 HIS A N 1
ATOM 987 C CA . HIS A 1 120 ? 18.764 -23.116 -9.067 1.00 83.44 120 HIS A CA 1
ATOM 988 C C . HIS A 1 120 ? 17.490 -23.196 -9.921 1.00 83.44 120 HIS A C 1
ATOM 990 O O . HIS A 1 120 ? 17.368 -24.079 -10.775 1.00 83.44 120 HIS A O 1
ATOM 996 N N . THR A 1 121 ? 16.567 -22.254 -9.725 1.00 81.00 121 THR A N 1
ATOM 997 C CA . THR A 1 121 ? 15.224 -22.215 -10.337 1.00 81.00 121 THR A CA 1
ATOM 998 C C . THR A 1 121 ? 15.265 -22.254 -11.869 1.00 81.00 121 THR A C 1
ATOM 1000 O O . THR A 1 121 ? 14.526 -23.013 -12.486 1.00 81.00 121 THR A O 1
ATOM 1003 N N . LYS A 1 122 ? 16.194 -21.519 -12.497 1.00 77.62 122 LYS A N 1
ATOM 1004 C CA . LYS A 1 122 ? 16.333 -21.443 -13.968 1.00 77.62 122 LYS A CA 1
ATOM 1005 C C . LYS A 1 122 ? 17.031 -22.639 -14.608 1.00 77.62 122 LYS A C 1
ATOM 1007 O O . LYS A 1 122 ? 16.763 -22.964 -15.761 1.00 77.62 122 LYS A O 1
ATOM 1012 N N . ARG A 1 123 ? 17.999 -23.240 -13.910 1.00 73.19 123 ARG A N 1
ATOM 1013 C CA . ARG A 1 123 ? 18.843 -24.313 -14.468 1.00 73.19 123 ARG A CA 1
ATOM 1014 C C . ARG A 1 123 ? 18.348 -25.711 -14.109 1.00 73.19 123 ARG A C 1
ATOM 1016 O O . ARG A 1 123 ? 18.934 -26.676 -14.590 1.00 73.19 123 ARG A O 1
ATOM 1023 N N . GLU A 1 124 ? 17.332 -25.811 -13.249 1.00 77.88 124 GLU A N 1
ATOM 1024 C CA . GLU A 1 124 ? 16.834 -27.070 -12.675 1.00 77.88 124 GLU A CA 1
ATOM 1025 C C . GLU A 1 124 ? 17.958 -27.920 -12.047 1.00 77.88 124 GLU A C 1
ATOM 1027 O O . GLU A 1 124 ? 17.916 -29.151 -12.024 1.00 77.88 124 GLU A O 1
ATOM 1032 N N . LEU A 1 125 ? 19.004 -27.259 -11.541 1.00 81.69 125 LEU A N 1
ATOM 1033 C CA . LEU A 1 125 ? 20.122 -27.912 -10.867 1.00 81.69 125 LEU A CA 1
ATOM 1034 C C . LEU A 1 125 ? 19.864 -27.903 -9.366 1.00 81.69 125 LEU A C 1
ATOM 1036 O O . LEU A 1 125 ? 19.544 -26.860 -8.808 1.00 81.69 125 LEU A O 1
ATOM 1040 N N . SER A 1 126 ? 20.053 -29.045 -8.709 1.00 87.25 126 SER A N 1
ATOM 1041 C CA . SER A 1 126 ? 19.885 -29.177 -7.260 1.00 87.25 126 SER A CA 1
ATOM 1042 C C . SER A 1 126 ? 21.088 -29.856 -6.625 1.00 87.25 126 SER A C 1
ATOM 1044 O O . SER A 1 126 ? 21.548 -30.877 -7.141 1.00 87.25 126 SER A O 1
ATOM 1046 N N . VAL A 1 127 ? 21.532 -29.357 -5.480 1.00 85.94 127 VAL A N 1
ATOM 1047 C CA . VAL A 1 127 ? 22.648 -29.907 -4.706 1.00 85.94 127 VAL A CA 1
ATOM 1048 C C . VAL A 1 127 ? 22.255 -30.043 -3.241 1.00 85.94 127 VAL A C 1
ATOM 1050 O O . VAL A 1 127 ? 21.534 -29.211 -2.705 1.00 85.94 127 VAL A O 1
ATOM 1053 N N . GLU A 1 128 ? 22.740 -31.094 -2.581 1.00 87.19 128 GLU A N 1
ATOM 1054 C CA . GLU A 1 128 ? 22.504 -31.325 -1.153 1.00 87.19 128 GLU A CA 1
ATOM 1055 C C . GLU A 1 128 ? 23.460 -30.488 -0.291 1.00 87.19 128 GLU A C 1
ATOM 1057 O O . GLU A 1 128 ? 24.672 -30.670 -0.370 1.00 87.19 128 GLU A O 1
ATOM 1062 N N . ILE A 1 129 ? 22.900 -29.605 0.542 1.00 85.94 129 ILE A N 1
ATOM 1063 C CA . ILE A 1 129 ? 23.644 -28.674 1.415 1.00 85.94 129 ILE A CA 1
ATOM 1064 C C . ILE A 1 129 ? 23.746 -29.154 2.873 1.00 85.94 129 ILE A C 1
ATOM 1066 O O . ILE A 1 129 ? 24.484 -28.587 3.668 1.00 85.94 129 ILE A O 1
ATOM 1070 N N . GLY A 1 130 ? 23.050 -30.243 3.217 1.00 81.69 130 GLY A N 1
ATOM 1071 C CA . GLY A 1 130 ? 23.013 -30.781 4.578 1.00 81.69 130 GLY A CA 1
ATOM 1072 C C . GLY A 1 130 ? 22.051 -30.026 5.510 1.00 81.69 130 GLY A C 1
ATOM 1073 O O . GLY A 1 130 ? 21.502 -28.987 5.144 1.00 81.69 130 GLY A O 1
ATOM 1074 N N . PRO A 1 131 ? 21.743 -30.588 6.692 1.00 82.38 131 PRO A N 1
ATOM 1075 C CA . PRO A 1 131 ? 20.916 -29.902 7.677 1.00 82.38 131 PRO A CA 1
ATOM 1076 C C . PRO A 1 131 ? 21.657 -28.690 8.267 1.00 82.38 131 PRO A C 1
ATOM 1078 O O . PRO A 1 131 ? 22.876 -28.752 8.394 1.00 82.38 131 PRO A O 1
ATOM 1081 N N . PRO A 1 132 ? 20.932 -27.640 8.672 1.00 80.75 132 PRO A N 1
ATOM 1082 C CA . PRO A 1 132 ? 21.513 -26.491 9.359 1.00 80.75 132 PRO A CA 1
ATOM 1083 C C . PRO A 1 132 ? 22.053 -26.890 10.741 1.00 80.75 132 PRO A C 1
ATOM 1085 O O . PRO A 1 132 ? 21.465 -27.722 11.443 1.00 80.75 132 PRO A O 1
ATOM 1088 N N . ASP A 1 133 ? 23.170 -26.287 11.141 1.00 70.38 133 ASP A N 1
ATOM 1089 C CA . ASP A 1 133 ? 23.988 -26.707 12.285 1.00 70.38 133 ASP A CA 1
ATOM 1090 C C . ASP A 1 133 ? 23.324 -26.532 13.670 1.00 70.38 133 ASP A C 1
ATOM 1092 O O . ASP A 1 133 ? 23.740 -27.189 14.628 1.00 70.38 133 ASP A O 1
ATOM 1096 N N . GLN A 1 134 ? 22.278 -25.701 13.805 1.00 62.81 134 GLN A N 1
ATOM 1097 C CA . GLN A 1 134 ? 21.632 -25.383 15.098 1.00 62.81 134 GLN A CA 1
ATOM 1098 C C . GLN A 1 134 ? 20.120 -25.672 15.158 1.00 62.81 134 GLN A C 1
ATOM 1100 O O . GLN A 1 134 ? 19.468 -25.387 16.160 1.00 62.81 134 GLN A O 1
ATOM 1105 N N . GLY A 1 135 ? 19.558 -26.326 14.135 1.00 60.16 135 GLY A N 1
ATOM 1106 C CA . GLY A 1 135 ? 18.114 -26.591 14.060 1.00 60.16 135 GLY A CA 1
ATOM 1107 C C . GLY A 1 135 ? 17.273 -25.399 13.592 1.00 60.16 135 GLY A C 1
ATOM 1108 O O . GLY A 1 135 ? 16.046 -25.485 13.645 1.00 60.16 135 GLY A O 1
ATOM 1109 N N . ASP A 1 136 ? 17.930 -24.338 13.125 1.00 68.38 136 ASP A N 1
ATOM 1110 C CA . ASP A 1 136 ? 17.323 -23.213 12.411 1.00 68.38 136 ASP A CA 1
ATOM 1111 C C . ASP A 1 136 ? 16.960 -23.594 10.966 1.00 68.38 136 ASP A C 1
ATOM 1113 O O . ASP A 1 136 ? 17.092 -24.752 10.572 1.00 68.38 136 ASP A O 1
ATOM 1117 N N . GLU A 1 137 ? 16.465 -22.649 10.170 1.00 75.62 137 GLU A N 1
ATOM 1118 C CA . GLU A 1 137 ? 16.151 -22.859 8.754 1.00 75.62 137 GLU A CA 1
ATOM 1119 C C . GLU A 1 137 ? 17.250 -22.257 7.868 1.00 75.62 137 GLU A C 1
ATOM 1121 O O . GLU A 1 137 ? 17.890 -21.268 8.224 1.00 75.62 137 GLU A O 1
ATOM 1126 N N . TRP A 1 138 ? 17.503 -22.898 6.725 1.00 82.62 138 TRP A N 1
ATOM 1127 C CA . TRP A 1 138 ? 18.300 -22.300 5.660 1.00 82.62 138 TRP A CA 1
ATOM 1128 C C . TRP A 1 138 ? 17.448 -21.249 4.966 1.00 82.62 138 TRP A C 1
ATOM 1130 O O . TRP A 1 138 ? 16.345 -21.556 4.514 1.00 82.62 138 TRP A O 1
ATOM 1140 N N . GLU A 1 139 ? 17.983 -20.050 4.823 1.00 82.44 139 GLU A N 1
ATOM 1141 C CA . GLU A 1 139 ? 17.306 -18.961 4.134 1.00 82.44 139 GLU A CA 1
ATOM 1142 C C . GLU A 1 139 ? 18.181 -18.457 2.983 1.00 82.44 139 GLU A C 1
ATOM 1144 O O . GLU A 1 139 ? 19.409 -18.579 3.012 1.00 82.44 139 GLU A O 1
ATOM 1149 N N . ILE A 1 140 ? 17.541 -17.909 1.952 1.00 84.88 140 ILE A N 1
ATOM 1150 C CA . ILE A 1 140 ? 18.220 -17.198 0.871 1.00 84.88 140 ILE A CA 1
ATOM 1151 C C . ILE A 1 140 ? 17.804 -15.744 0.965 1.00 84.88 140 ILE A C 1
ATOM 1153 O O . ILE A 1 140 ? 16.612 -15.436 0.996 1.00 84.88 140 ILE A O 1
ATOM 1157 N N . PHE A 1 141 ? 18.787 -14.857 0.997 1.00 81.94 141 PHE A N 1
ATOM 1158 C CA . PHE A 1 141 ? 18.559 -13.426 0.905 1.00 81.94 141 PHE A CA 1
ATOM 1159 C C . PHE A 1 141 ? 19.298 -12.863 -0.304 1.00 81.94 141 PHE A C 1
ATOM 1161 O O . PHE A 1 141 ? 20.280 -13.430 -0.787 1.00 81.94 141 PHE A O 1
ATOM 1168 N N . LEU A 1 142 ? 18.803 -11.742 -0.807 1.00 80.81 142 LEU A N 1
ATOM 1169 C CA . LEU A 1 142 ? 19.473 -10.981 -1.847 1.00 80.81 142 LEU A CA 1
ATOM 1170 C C . LEU A 1 142 ? 20.390 -9.972 -1.155 1.00 80.81 142 LEU A C 1
ATOM 1172 O O . LEU A 1 142 ? 19.914 -9.192 -0.336 1.00 80.81 142 LEU A O 1
ATOM 1176 N N . GLY A 1 143 ? 21.689 -10.018 -1.436 1.00 77.94 143 GLY A N 1
ATOM 1177 C CA . GLY A 1 143 ? 22.660 -9.083 -0.887 1.00 77.94 143 GLY A CA 1
ATOM 1178 C C . GLY A 1 143 ? 22.338 -7.657 -1.316 1.00 77.94 143 GLY A C 1
ATOM 1179 O O . GLY A 1 143 ? 22.176 -7.381 -2.505 1.00 77.94 143 GLY A O 1
ATOM 1180 N N . ASP A 1 144 ? 22.262 -6.753 -0.340 1.00 69.75 144 ASP A N 1
ATOM 1181 C CA . ASP A 1 144 ? 21.848 -5.365 -0.566 1.00 69.75 144 ASP A CA 1
ATOM 1182 C C . ASP A 1 144 ? 22.837 -4.573 -1.443 1.00 69.75 144 ASP A C 1
ATOM 1184 O O . ASP A 1 144 ? 22.452 -3.593 -2.081 1.00 69.75 144 ASP A O 1
ATOM 1188 N N . GLU A 1 145 ? 24.115 -4.974 -1.473 1.00 70.06 145 GLU A N 1
ATOM 1189 C CA . GLU A 1 145 ? 25.183 -4.251 -2.183 1.00 70.06 145 GLU A CA 1
ATOM 1190 C C . GLU A 1 145 ? 25.432 -4.749 -3.614 1.00 70.06 145 GLU A C 1
ATOM 1192 O O . GLU A 1 145 ? 25.829 -3.964 -4.476 1.00 70.06 145 GLU A O 1
ATOM 1197 N N . ASP A 1 146 ? 25.236 -6.039 -3.881 1.00 71.31 146 ASP A N 1
ATOM 1198 C CA . ASP A 1 146 ? 25.655 -6.688 -5.127 1.00 71.31 146 ASP A CA 1
ATOM 1199 C C . ASP A 1 146 ? 24.526 -7.427 -5.858 1.00 71.31 146 ASP A C 1
ATOM 1201 O O . ASP A 1 146 ? 24.778 -8.013 -6.915 1.00 71.31 146 ASP A O 1
ATOM 1205 N N . GLU A 1 147 ? 23.304 -7.392 -5.312 1.00 71.31 147 GLU A N 1
ATOM 1206 C CA . GLU A 1 147 ? 22.123 -8.101 -5.818 1.00 71.31 147 GLU A CA 1
ATOM 1207 C C . GLU A 1 147 ? 22.382 -9.602 -6.035 1.00 71.31 147 GLU A C 1
ATOM 1209 O O . GLU A 1 147 ? 21.728 -10.256 -6.852 1.00 71.31 147 GLU A O 1
ATOM 1214 N N . ARG A 1 148 ? 23.368 -10.173 -5.331 1.00 78.38 148 ARG A N 1
ATOM 1215 C CA . ARG A 1 148 ? 23.667 -11.600 -5.425 1.00 78.38 148 ARG A CA 1
ATOM 1216 C C . ARG A 1 148 ? 22.898 -12.355 -4.365 1.00 78.38 148 ARG A C 1
ATOM 1218 O O . ARG A 1 148 ? 22.652 -11.861 -3.274 1.00 78.38 148 ARG A O 1
ATOM 1225 N N . GLU A 1 149 ? 22.514 -13.577 -4.687 1.00 84.00 149 GLU A N 1
ATOM 1226 C CA . GLU A 1 149 ? 21.790 -14.425 -3.749 1.00 84.00 149 GLU A CA 1
ATOM 1227 C C . GLU A 1 149 ? 22.781 -15.101 -2.807 1.00 84.00 149 GLU A C 1
ATOM 1229 O O . GLU A 1 149 ? 23.690 -15.811 -3.246 1.00 84.00 149 GLU A O 1
ATOM 1234 N N . TYR A 1 150 ? 22.590 -14.898 -1.512 1.00 85.00 150 TYR A N 1
ATOM 1235 C CA . TYR A 1 150 ? 23.374 -15.498 -0.445 1.00 85.00 150 TYR A CA 1
ATOM 1236 C C . TYR A 1 150 ? 22.517 -16.500 0.308 1.00 85.00 150 TYR A C 1
ATOM 1238 O O . TYR A 1 150 ? 21.361 -16.230 0.626 1.00 85.00 150 TYR A O 1
ATOM 1246 N N . ILE A 1 151 ? 23.104 -17.649 0.615 1.00 87.19 151 ILE A N 1
ATOM 1247 C CA . ILE A 1 151 ? 22.540 -18.601 1.557 1.00 87.19 151 ILE A CA 1
ATOM 1248 C C . ILE A 1 151 ? 23.185 -18.356 2.916 1.00 87.19 151 ILE A C 1
ATOM 1250 O O . ILE A 1 151 ? 24.407 -18.210 3.027 1.00 87.19 151 ILE A O 1
ATOM 1254 N N . TRP A 1 152 ? 22.355 -18.279 3.949 1.00 85.19 152 TRP A N 1
ATOM 1255 C CA . TRP A 1 152 ? 22.809 -18.048 5.316 1.00 85.19 152 TRP A CA 1
ATOM 1256 C C . TRP A 1 152 ? 22.083 -18.936 6.310 1.00 85.19 152 TRP A C 1
ATOM 1258 O O . TRP A 1 152 ? 20.990 -19.453 6.058 1.00 85.19 152 TRP A O 1
ATOM 1268 N N . GLN A 1 153 ? 22.732 -19.086 7.457 1.00 81.12 153 GLN A N 1
ATOM 1269 C CA . GLN A 1 153 ? 22.163 -19.681 8.646 1.00 81.12 153 GLN A CA 1
ATOM 1270 C C . GLN A 1 153 ? 22.386 -18.718 9.812 1.00 81.12 153 GLN A C 1
ATOM 1272 O O . GLN A 1 153 ? 23.471 -18.159 9.986 1.00 81.12 153 GLN A O 1
ATOM 1277 N N . ARG A 1 154 ? 21.360 -18.531 10.640 1.00 63.72 154 ARG A N 1
ATOM 1278 C CA . ARG A 1 154 ? 21.489 -17.763 11.876 1.00 63.72 154 ARG A CA 1
ATOM 1279 C C . ARG A 1 154 ? 22.367 -18.538 12.866 1.00 63.72 154 ARG A C 1
ATOM 1281 O O . ARG A 1 154 ? 22.070 -19.686 13.176 1.00 63.72 154 ARG A O 1
ATOM 1288 N N . VAL A 1 155 ? 23.436 -17.917 13.365 1.00 60.84 155 VAL A N 1
ATOM 1289 C CA . VAL A 1 155 ? 24.280 -18.464 14.441 1.00 60.84 155 VAL A CA 1
ATOM 1290 C C . VAL A 1 155 ? 24.403 -17.411 15.544 1.00 60.84 155 VAL A C 1
ATOM 1292 O O . VAL A 1 155 ? 24.503 -16.224 15.251 1.00 60.84 155 VAL A O 1
ATOM 1295 N N . GLU A 1 156 ? 24.353 -17.849 16.808 1.00 55.62 156 GLU A N 1
ATOM 1296 C CA . GLU A 1 156 ? 24.191 -17.103 18.081 1.00 55.62 156 GLU A CA 1
ATOM 1297 C C . GLU A 1 156 ? 24.957 -15.771 18.311 1.00 55.62 156 GLU A C 1
ATOM 1299 O O . GLU A 1 156 ? 24.728 -15.141 19.345 1.00 55.62 156 GLU A O 1
ATOM 1304 N N . SER A 1 157 ? 25.793 -15.274 17.396 1.00 50.66 157 SER A N 1
ATOM 1305 C CA . SER A 1 157 ? 26.283 -13.882 17.428 1.00 50.66 157 SER A CA 1
ATOM 1306 C C . SER A 1 157 ? 26.927 -13.357 16.139 1.00 50.66 157 SER A C 1
ATOM 1308 O O . SER A 1 157 ? 27.247 -12.174 16.107 1.00 50.66 157 SER A O 1
ATOM 1310 N N . ASP A 1 158 ? 27.106 -14.178 15.099 1.00 55.31 158 ASP A N 1
ATOM 1311 C CA . ASP A 1 158 ? 27.751 -13.797 13.836 1.00 55.31 158 ASP A CA 1
ATOM 1312 C C . ASP A 1 158 ? 27.015 -14.452 12.657 1.00 55.31 158 ASP A C 1
ATOM 1314 O O . ASP A 1 158 ? 26.503 -15.567 12.774 1.00 55.31 158 ASP A O 1
ATOM 1318 N N . TYR A 1 159 ? 26.955 -13.755 11.523 1.00 56.44 159 TYR A N 1
ATOM 1319 C CA . TYR A 1 159 ? 26.313 -14.247 10.305 1.00 56.44 159 TYR A CA 1
ATOM 1320 C C . TYR A 1 159 ? 27.369 -14.789 9.341 1.00 56.44 159 TYR A C 1
ATOM 1322 O O . TYR A 1 159 ? 28.169 -14.017 8.810 1.00 56.44 159 TYR A O 1
ATOM 1330 N N . GLU A 1 160 ? 27.351 -16.095 9.077 1.00 67.31 160 GLU A N 1
ATOM 1331 C CA . GLU A 1 160 ? 28.100 -16.679 7.963 1.00 67.31 160 GLU A CA 1
ATOM 1332 C C . GLU A 1 160 ? 27.184 -16.712 6.733 1.00 67.31 160 GLU A C 1
ATOM 1334 O O . GLU A 1 160 ? 26.158 -17.394 6.715 1.00 67.31 160 GLU A O 1
ATOM 1339 N N . HIS A 1 161 ? 27.521 -15.901 5.732 1.00 78.44 161 HIS A N 1
ATOM 1340 C CA . HIS A 1 161 ? 26.813 -15.818 4.459 1.00 78.44 161 HIS A CA 1
ATOM 1341 C C . HIS A 1 161 ? 27.735 -16.318 3.351 1.00 78.44 161 HIS A C 1
ATOM 1343 O O . HIS A 1 161 ? 28.906 -15.942 3.280 1.00 78.44 161 HIS A O 1
ATOM 1349 N N . VAL A 1 162 ? 27.204 -17.164 2.474 1.00 83.12 162 VAL A N 1
ATOM 1350 C CA . VAL A 1 162 ? 27.933 -17.688 1.316 1.00 83.12 162 VAL A CA 1
ATOM 1351 C C . VAL A 1 162 ? 27.115 -17.398 0.069 1.00 83.12 162 VAL A C 1
ATOM 1353 O O . VAL A 1 162 ? 25.898 -17.560 0.067 1.00 83.12 162 VAL A O 1
ATOM 1356 N N . LEU A 1 163 ? 27.769 -16.970 -1.008 1.00 85.19 163 LEU A N 1
ATOM 1357 C CA . LEU A 1 163 ? 27.110 -16.800 -2.300 1.00 85.19 163 LEU A CA 1
ATOM 1358 C C . LEU A 1 163 ? 26.507 -18.135 -2.764 1.00 85.19 163 LEU A C 1
ATOM 1360 O O . LEU A 1 163 ? 27.213 -19.142 -2.862 1.00 85.19 163 LEU A O 1
ATOM 1364 N N . CYS A 1 164 ? 25.217 -18.143 -3.114 1.00 84.94 164 CYS A N 1
ATOM 1365 C CA . CYS A 1 164 ? 24.510 -19.332 -3.602 1.00 84.94 164 CYS A CA 1
ATOM 1366 C C . CYS A 1 164 ? 25.203 -19.930 -4.832 1.00 84.94 164 CYS A C 1
ATOM 1368 O O . CYS A 1 164 ? 25.305 -21.151 -4.964 1.00 84.94 164 CYS A O 1
ATOM 1370 N N . SER A 1 165 ? 25.728 -19.078 -5.720 1.00 82.75 165 SER A N 1
ATOM 1371 C CA . SER A 1 165 ? 26.504 -19.506 -6.887 1.00 82.75 165 SER A CA 1
ATOM 1372 C C . SER A 1 165 ? 27.761 -20.276 -6.507 1.00 82.75 165 SER A C 1
ATOM 1374 O O . SER A 1 165 ? 28.075 -21.289 -7.133 1.00 82.75 165 SER A O 1
ATOM 1376 N N . ASP A 1 166 ? 28.469 -19.806 -5.486 1.00 85.25 166 ASP A N 1
ATOM 1377 C CA . ASP A 1 166 ? 29.772 -20.335 -5.100 1.00 85.25 166 ASP A CA 1
ATOM 1378 C C . ASP A 1 166 ? 29.589 -21.662 -4.375 1.00 85.25 166 ASP A C 1
ATOM 1380 O O . ASP A 1 166 ? 30.196 -22.657 -4.771 1.00 85.25 166 ASP A O 1
ATOM 1384 N N . MET A 1 167 ? 28.642 -21.720 -3.433 1.00 84.38 167 MET A N 1
ATOM 1385 C CA . MET A 1 167 ? 28.268 -22.959 -2.751 1.00 84.38 167 MET A CA 1
ATOM 1386 C C . MET A 1 167 ? 27.778 -24.026 -3.743 1.00 84.38 167 MET A C 1
ATOM 1388 O O . MET A 1 167 ? 28.194 -25.184 -3.680 1.00 84.38 167 MET A O 1
ATOM 1392 N N . MET A 1 168 ? 26.927 -23.646 -4.704 1.00 83.88 168 MET A N 1
ATOM 1393 C CA . MET A 1 168 ? 26.432 -24.559 -5.736 1.00 83.88 168 MET A CA 1
ATOM 1394 C C . MET A 1 168 ? 27.573 -25.103 -6.608 1.00 83.88 168 MET A C 1
ATOM 1396 O O . MET A 1 168 ? 27.639 -26.307 -6.867 1.00 83.88 168 MET A O 1
ATOM 1400 N N . ASN A 1 169 ? 28.479 -24.235 -7.066 1.00 81.62 169 ASN A N 1
ATOM 1401 C CA . ASN A 1 169 ? 29.607 -24.627 -7.909 1.00 81.62 169 ASN A CA 1
ATOM 1402 C C . ASN A 1 169 ? 30.606 -25.513 -7.155 1.00 81.62 169 ASN A C 1
ATOM 1404 O O . ASN A 1 169 ? 31.070 -26.510 -7.711 1.00 81.62 169 ASN A O 1
ATOM 1408 N N . GLU A 1 170 ? 30.912 -25.184 -5.899 1.00 84.81 170 GLU A N 1
ATOM 1409 C CA . GLU A 1 170 ? 31.816 -25.960 -5.050 1.00 84.81 170 GLU A CA 1
ATOM 1410 C C . GLU A 1 170 ? 31.278 -27.374 -4.820 1.00 84.81 170 GLU A C 1
ATOM 1412 O O . GLU A 1 170 ? 31.986 -28.361 -5.028 1.00 84.81 170 GLU A O 1
ATOM 1417 N N . LEU A 1 171 ? 29.999 -27.494 -4.469 1.00 84.25 171 LEU A N 1
ATOM 1418 C CA . LEU A 1 171 ? 29.379 -28.784 -4.201 1.00 84.25 171 LEU A CA 1
ATOM 1419 C C . LEU A 1 171 ? 29.172 -29.619 -5.476 1.00 84.25 171 LEU A C 1
ATOM 1421 O O . LEU A 1 171 ? 29.385 -30.833 -5.443 1.00 84.25 171 LEU A O 1
ATOM 1425 N N . LEU A 1 172 ? 28.845 -29.000 -6.619 1.00 82.88 172 LEU A N 1
ATOM 1426 C CA . LEU A 1 172 ? 28.843 -29.694 -7.916 1.00 82.88 172 LEU A CA 1
ATOM 1427 C C . LEU A 1 172 ? 30.246 -30.200 -8.284 1.00 82.88 172 LEU A C 1
ATOM 1429 O O . LEU A 1 172 ? 30.393 -31.328 -8.766 1.00 82.88 172 LEU A O 1
ATOM 1433 N N . ALA A 1 173 ? 31.287 -29.398 -8.044 1.00 78.38 173 ALA A N 1
ATOM 1434 C CA . ALA A 1 173 ? 32.674 -29.793 -8.280 1.00 78.38 173 ALA A CA 1
ATOM 1435 C C . ALA A 1 173 ? 33.120 -30.920 -7.331 1.00 78.38 173 ALA A C 1
ATOM 1437 O O . ALA A 1 173 ? 33.812 -31.855 -7.756 1.00 78.38 173 ALA A O 1
ATOM 1438 N N . ALA A 1 174 ? 32.683 -30.882 -6.071 1.00 77.75 174 ALA A N 1
ATOM 1439 C CA . ALA A 1 174 ? 32.907 -31.938 -5.093 1.00 77.75 174 ALA A CA 1
ATOM 1440 C C . ALA A 1 174 ? 32.193 -33.240 -5.495 1.00 77.75 174 ALA A C 1
ATOM 1442 O O . ALA A 1 174 ? 32.800 -34.311 -5.439 1.00 77.75 174 ALA A O 1
ATOM 1443 N N . GLU A 1 175 ? 30.948 -33.170 -5.982 1.00 78.00 175 GLU A N 1
ATOM 1444 C CA . GLU A 1 175 ? 30.213 -34.336 -6.483 1.00 78.00 175 GLU A CA 1
ATOM 1445 C C . GLU A 1 175 ? 30.886 -34.935 -7.729 1.00 78.00 175 GLU A C 1
ATOM 1447 O O . GLU A 1 175 ? 31.070 -36.154 -7.822 1.00 78.00 175 GLU A O 1
ATOM 1452 N N . ALA A 1 176 ? 31.321 -34.092 -8.670 1.00 75.19 176 ALA A N 1
ATOM 1453 C CA . ALA 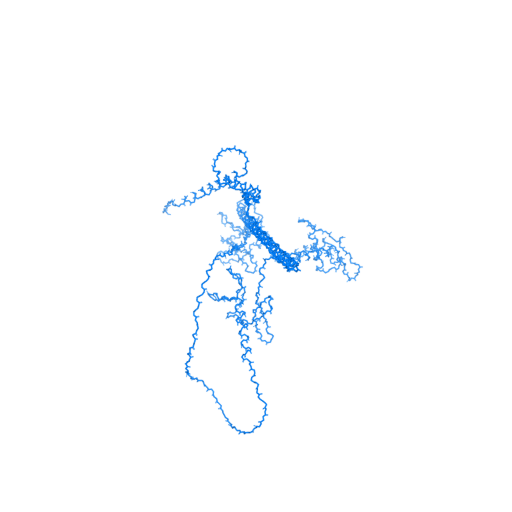A 1 176 ? 32.070 -34.524 -9.847 1.00 75.19 176 ALA A CA 1
ATOM 1454 C C . ALA A 1 176 ? 33.385 -35.223 -9.454 1.00 75.19 176 ALA A C 1
ATOM 1456 O O . ALA A 1 176 ? 33.702 -36.297 -9.973 1.00 75.19 176 ALA A O 1
ATOM 1457 N N . SER A 1 177 ? 34.110 -34.673 -8.478 1.00 70.25 177 SER A N 1
ATOM 1458 C CA . SER A 1 177 ? 35.361 -35.244 -7.961 1.00 70.25 177 SER A CA 1
ATOM 1459 C C . SER A 1 177 ? 35.135 -36.564 -7.212 1.00 70.25 177 SER A C 1
ATOM 1461 O O . SER A 1 177 ? 35.886 -37.525 -7.399 1.00 70.25 177 SER A O 1
ATOM 1463 N N . ALA A 1 178 ? 34.055 -36.667 -6.432 1.00 72.06 178 ALA A N 1
ATOM 1464 C CA . ALA A 1 178 ? 33.661 -37.896 -5.743 1.00 72.06 178 ALA A CA 1
ATOM 1465 C C . ALA A 1 178 ? 33.280 -39.022 -6.723 1.00 72.06 178 ALA A C 1
ATOM 1467 O O . ALA A 1 178 ? 33.558 -40.195 -6.460 1.00 72.06 178 ALA A O 1
ATOM 1468 N N . ARG A 1 179 ? 32.702 -38.681 -7.884 1.00 60.72 179 ARG A N 1
ATOM 1469 C CA . ARG A 1 179 ? 32.408 -39.643 -8.961 1.00 60.72 179 ARG A CA 1
ATOM 1470 C C . ARG A 1 179 ? 33.670 -40.121 -9.684 1.00 60.72 179 ARG A C 1
ATOM 1472 O O . ARG A 1 179 ? 33.744 -41.292 -10.044 1.00 60.72 179 ARG A O 1
ATOM 1479 N N . ILE A 1 180 ? 34.682 -39.266 -9.848 1.00 57.38 180 ILE A N 1
ATOM 1480 C CA . ILE A 1 180 ? 35.964 -39.632 -10.480 1.00 57.38 180 ILE A CA 1
ATOM 1481 C C . ILE A 1 180 ? 36.801 -40.552 -9.567 1.00 57.38 180 ILE A C 1
ATOM 1483 O O . ILE A 1 180 ? 37.516 -41.423 -10.060 1.00 57.38 180 ILE A O 1
ATOM 1487 N N . GLY A 1 181 ? 36.656 -40.442 -8.241 1.00 51.38 181 GLY A N 1
ATOM 1488 C CA . GLY A 1 181 ? 37.274 -41.355 -7.270 1.00 51.38 181 GLY A CA 1
ATOM 1489 C C . GLY A 1 181 ? 36.662 -42.765 -7.221 1.00 51.38 181 GLY A C 1
ATOM 1490 O O . GLY A 1 181 ? 37.286 -43.686 -6.693 1.00 51.38 181 GLY A O 1
ATOM 1491 N N . GLN A 1 182 ? 35.473 -42.971 -7.798 1.00 45.78 182 GLN A N 1
ATOM 1492 C CA . GLN A 1 182 ? 34.830 -44.282 -7.930 1.00 45.78 182 GLN A CA 1
ATOM 1493 C C . GLN A 1 182 ? 35.095 -44.891 -9.313 1.00 45.78 182 GLN A C 1
ATOM 1495 O O . GLN A 1 182 ? 34.174 -45.201 -10.066 1.00 45.78 182 GLN A O 1
ATOM 1500 N N . VAL A 1 183 ? 36.365 -45.113 -9.659 1.00 37.19 183 VAL A N 1
ATOM 1501 C CA . VAL A 1 183 ? 36.688 -46.074 -10.721 1.00 37.19 183 VAL A CA 1
ATOM 1502 C C . VAL A 1 183 ? 36.606 -47.476 -10.108 1.00 37.19 183 VAL A C 1
ATOM 1504 O O . VAL A 1 183 ? 37.432 -47.810 -9.256 1.00 37.19 183 VAL A O 1
ATOM 1507 N N . PRO A 1 184 ? 35.648 -48.333 -10.507 1.00 42.44 184 PRO A N 1
ATOM 1508 C CA . PRO A 1 184 ? 35.675 -49.727 -10.107 1.00 42.44 184 PRO A CA 1
ATOM 1509 C C . PRO A 1 184 ? 36.909 -50.377 -10.732 1.00 42.44 184 PRO A C 1
ATOM 1511 O O . PRO A 1 184 ? 37.040 -50.466 -11.956 1.00 42.44 184 PRO A O 1
ATOM 1514 N N . VAL A 1 185 ? 37.810 -50.850 -9.873 1.00 41.28 185 VAL A N 1
ATOM 1515 C CA . VAL A 1 185 ? 38.845 -51.817 -10.232 1.00 41.28 185 VAL A CA 1
ATOM 1516 C C . VAL A 1 185 ? 38.135 -53.005 -10.885 1.00 41.28 185 VAL A C 1
ATOM 1518 O O . VAL A 1 185 ? 37.440 -53.775 -10.225 1.00 41.28 185 VAL A O 1
ATOM 1521 N N . LYS A 1 186 ? 38.249 -53.124 -12.211 1.00 38.25 186 LYS A N 1
ATOM 1522 C CA . LYS A 1 186 ? 37.847 -54.332 -12.931 1.00 38.25 186 LYS A CA 1
ATOM 1523 C C . LYS A 1 186 ? 38.878 -55.410 -12.630 1.00 38.25 186 LYS A C 1
ATOM 1525 O O . LYS A 1 186 ? 39.965 -55.403 -13.203 1.00 38.25 186 LYS A O 1
ATOM 1530 N N . ASP A 1 187 ? 38.508 -56.334 -11.753 1.00 36.00 187 ASP A N 1
ATOM 1531 C CA . ASP A 1 187 ? 39.232 -57.584 -11.594 1.00 36.00 187 ASP A CA 1
ATOM 1532 C C . ASP A 1 187 ? 39.166 -58.437 -12.871 1.00 36.00 187 ASP A C 1
ATOM 1534 O O . ASP A 1 187 ? 38.167 -58.505 -13.593 1.00 36.00 187 ASP A O 1
ATOM 1538 N N . ALA A 1 188 ? 40.313 -59.057 -13.123 1.00 38.69 188 ALA A N 1
ATOM 1539 C CA . ALA A 1 188 ? 40.731 -59.832 -14.280 1.00 38.69 188 ALA A CA 1
ATOM 1540 C C . ALA A 1 188 ? 39.921 -61.126 -14.539 1.00 38.69 188 ALA A C 1
ATOM 1542 O O . ALA A 1 188 ? 39.244 -61.640 -13.645 1.00 38.69 188 ALA A O 1
ATOM 1543 N N . PRO A 1 189 ? 40.053 -61.750 -15.731 1.00 39.03 189 PRO A N 1
ATOM 1544 C CA . PRO A 1 189 ? 39.535 -63.091 -15.958 1.00 39.03 189 PRO A CA 1
ATOM 1545 C C . PRO A 1 189 ? 40.399 -64.156 -15.265 1.00 39.03 189 PRO A C 1
ATOM 1547 O O . PRO A 1 189 ? 41.627 -64.181 -15.338 1.00 39.03 189 PRO A O 1
ATOM 1550 N N . THR A 1 190 ? 39.699 -65.076 -14.615 1.00 34.31 190 THR A N 1
ATOM 1551 C CA . THR A 1 190 ? 40.177 -66.206 -13.819 1.00 34.31 190 THR A CA 1
ATOM 1552 C C . THR A 1 190 ? 41.045 -67.187 -14.615 1.00 34.31 190 THR A C 1
ATOM 1554 O O . THR A 1 190 ? 40.636 -67.636 -15.686 1.00 34.31 190 THR A O 1
ATOM 1557 N N . LYS A 1 191 ? 42.156 -67.661 -14.026 1.00 35.62 191 LYS A N 1
ATOM 1558 C CA . LYS A 1 191 ? 42.569 -69.079 -14.097 1.00 35.62 191 LYS A CA 1
ATOM 1559 C C . LYS A 1 191 ? 43.640 -69.449 -13.054 1.00 35.62 191 LYS A C 1
ATOM 1561 O O . LYS A 1 191 ? 44.738 -68.915 -13.071 1.00 35.62 191 LYS A O 1
ATOM 1566 N N . ARG A 1 192 ? 43.300 -70.506 -12.300 1.00 31.17 192 ARG A N 1
ATOM 1567 C CA . ARG A 1 192 ? 44.137 -71.470 -11.546 1.00 31.17 192 ARG A CA 1
ATOM 1568 C C . ARG A 1 192 ? 44.643 -71.085 -10.138 1.00 31.17 192 ARG A C 1
ATOM 1570 O O . ARG A 1 192 ? 45.544 -70.281 -9.966 1.00 31.17 192 ARG A O 1
ATOM 1577 N N . SER A 1 193 ? 44.073 -71.795 -9.158 1.00 31.30 193 SER A N 1
ATOM 1578 C CA . SER A 1 193 ? 44.549 -72.115 -7.790 1.00 31.30 193 SER A CA 1
ATOM 1579 C C . SER A 1 193 ? 45.941 -72.812 -7.787 1.00 31.30 193 SER A C 1
ATOM 1581 O O . SER A 1 193 ? 46.367 -73.178 -8.887 1.00 31.30 193 SER A O 1
ATOM 1583 N N . PRO A 1 194 ? 46.609 -73.154 -6.641 1.00 40.69 194 PRO A N 1
ATOM 1584 C CA . PRO A 1 194 ? 46.119 -73.321 -5.247 1.00 40.69 194 PRO A CA 1
ATOM 1585 C C . PRO A 1 194 ? 47.156 -72.876 -4.143 1.00 40.69 194 PRO A C 1
ATOM 1587 O O . PRO A 1 194 ? 47.964 -72.004 -4.434 1.00 40.69 194 PRO A O 1
ATOM 1590 N N . PRO A 1 195 ? 47.173 -73.396 -2.886 1.00 51.34 195 PRO A N 1
ATOM 1591 C CA . PRO A 1 195 ? 46.411 -72.889 -1.735 1.00 51.34 195 PRO A CA 1
ATOM 1592 C C . PRO A 1 195 ? 47.255 -72.621 -0.451 1.00 51.34 195 PRO A C 1
ATOM 1594 O O . PRO A 1 195 ? 48.415 -73.010 -0.343 1.00 51.34 195 PRO A O 1
ATOM 1597 N N . GLY A 1 196 ? 46.604 -72.071 0.586 1.00 29.28 196 GLY A N 1
ATOM 1598 C CA . GLY A 1 196 ? 47.089 -71.988 1.980 1.00 29.28 196 GLY A CA 1
ATOM 1599 C C . GLY A 1 196 ? 47.286 -70.536 2.444 1.00 29.28 196 GLY A C 1
ATOM 1600 O O . GLY A 1 196 ? 47.623 -69.689 1.639 1.00 29.28 196 GLY A O 1
ATOM 1601 N N . ARG A 1 197 ? 47.124 -70.126 3.705 1.00 30.19 197 ARG A N 1
ATOM 1602 C CA . ARG A 1 197 ? 46.879 -70.807 4.980 1.00 30.19 197 ARG A CA 1
ATOM 1603 C C . ARG A 1 197 ? 46.710 -69.692 6.047 1.00 30.19 197 ARG A C 1
ATOM 1605 O O . ARG A 1 197 ? 47.575 -68.840 6.148 1.00 30.19 197 ARG A O 1
ATOM 1612 N N . THR A 1 198 ? 45.615 -69.754 6.816 1.00 31.78 198 THR A N 1
ATOM 1613 C CA . THR A 1 198 ? 45.375 -69.287 8.212 1.00 31.78 198 THR A CA 1
ATOM 1614 C C . THR A 1 198 ? 45.674 -67.852 8.701 1.00 31.78 198 THR A C 1
ATOM 1616 O O . THR A 1 198 ? 46.776 -67.347 8.539 1.00 31.78 198 THR A O 1
ATOM 1619 N N . THR A 1 199 ? 44.746 -67.387 9.570 1.00 33.31 199 THR A N 1
ATOM 1620 C CA . THR A 1 199 ? 44.906 -66.504 10.767 1.00 33.31 199 THR A CA 1
ATOM 1621 C C . THR A 1 199 ? 45.251 -65.027 10.533 1.00 33.31 199 THR A C 1
ATOM 1623 O O . THR A 1 199 ? 45.946 -64.715 9.589 1.00 33.31 199 THR A O 1
ATOM 1626 N N . ARG A 1 200 ? 44.924 -64.038 11.375 1.00 30.94 200 ARG A N 1
ATOM 1627 C CA . ARG A 1 200 ? 43.975 -63.774 12.481 1.00 30.94 200 ARG A CA 1
ATOM 1628 C C . ARG A 1 200 ? 44.291 -62.312 12.888 1.00 30.94 200 ARG A C 1
ATOM 1630 O O . ARG A 1 200 ? 45.464 -61.977 12.956 1.00 30.94 200 ARG A O 1
ATOM 1637 N N . THR A 1 201 ? 43.283 -61.528 13.278 1.00 31.52 201 THR A N 1
ATOM 1638 C CA . THR A 1 201 ? 43.339 -60.409 14.262 1.00 31.52 201 THR A CA 1
ATOM 1639 C C . THR A 1 201 ? 44.123 -59.092 14.025 1.00 31.52 201 THR A C 1
ATOM 1641 O O . THR A 1 201 ? 45.282 -59.084 13.643 1.00 31.52 201 THR A O 1
ATOM 1644 N N . SER A 1 202 ? 43.440 -58.024 14.485 1.00 35.03 202 SER A N 1
ATOM 1645 C CA . SER A 1 202 ? 43.861 -56.830 15.263 1.00 35.03 202 SER A CA 1
ATOM 1646 C C . SER A 1 202 ? 44.336 -55.527 14.593 1.00 35.03 202 SER A C 1
ATOM 1648 O O . SER A 1 202 ? 45.418 -55.452 14.030 1.00 35.03 202 SER A O 1
ATOM 1650 N N . ASN A 1 203 ? 43.514 -54.489 14.821 1.00 35.28 203 ASN A N 1
ATOM 1651 C CA . ASN A 1 203 ? 43.802 -53.104 15.240 1.00 35.28 203 ASN A CA 1
ATOM 1652 C C . ASN A 1 203 ? 45.274 -52.696 15.461 1.00 35.28 203 ASN A C 1
ATOM 1654 O O . ASN A 1 203 ? 45.917 -53.252 16.349 1.00 35.28 203 ASN A O 1
ATOM 1658 N N . ALA A 1 204 ? 45.717 -51.619 14.794 1.00 31.17 204 ALA A N 1
ATOM 1659 C CA . ALA A 1 204 ? 46.078 -50.301 15.373 1.00 31.17 204 ALA A CA 1
ATOM 1660 C C . ALA A 1 204 ? 47.000 -49.476 14.419 1.00 31.17 204 ALA A C 1
ATOM 1662 O O . ALA A 1 204 ? 47.778 -50.076 13.680 1.00 31.17 204 ALA A O 1
ATOM 1663 N N . PRO A 1 205 ? 46.929 -48.123 14.428 1.00 48.16 205 PRO A N 1
ATOM 1664 C CA . PRO A 1 205 ? 47.782 -47.189 13.658 1.00 48.16 205 PRO A CA 1
ATOM 1665 C C . PRO A 1 205 ? 48.978 -46.693 14.523 1.00 48.16 205 PRO A C 1
ATOM 1667 O O . PRO A 1 205 ? 49.152 -47.222 15.621 1.00 48.16 205 PRO A O 1
ATOM 1670 N N . PRO A 1 206 ? 49.700 -45.588 14.211 1.00 57.31 206 PRO A N 1
ATOM 1671 C CA . PRO A 1 206 ? 50.213 -45.007 12.952 1.00 57.31 206 PRO A CA 1
ATOM 1672 C C . PRO A 1 206 ? 51.760 -44.809 13.001 1.00 57.31 206 PRO A C 1
ATOM 1674 O O . PRO A 1 206 ? 52.374 -44.950 14.056 1.00 57.31 206 PRO A O 1
ATOM 1677 N N . SER A 1 207 ? 52.416 -44.400 11.903 1.00 32.34 207 SER A N 1
ATOM 1678 C CA . SER A 1 207 ? 53.734 -43.738 11.994 1.00 32.34 207 SER A CA 1
ATOM 1679 C C . SER A 1 207 ? 54.071 -42.857 10.780 1.00 32.34 207 SER A C 1
ATOM 1681 O O . SER A 1 207 ? 53.752 -43.163 9.637 1.00 32.34 207 SER A O 1
ATOM 1683 N N . THR A 1 208 ? 54.691 -41.743 11.144 1.00 37.78 208 THR A N 1
ATOM 1684 C CA . THR A 1 208 ? 55.148 -40.500 10.514 1.00 37.78 208 THR A CA 1
ATOM 1685 C C . THR A 1 208 ? 56.262 -40.597 9.453 1.00 37.78 208 THR A C 1
ATOM 1687 O O . THR A 1 208 ? 57.114 -41.477 9.508 1.00 37.78 208 THR A O 1
ATOM 1690 N N . GLY A 1 209 ? 56.345 -39.545 8.617 1.00 31.95 209 GLY A N 1
ATOM 1691 C CA . GLY A 1 209 ? 57.527 -39.110 7.836 1.00 31.95 209 GLY A CA 1
ATOM 1692 C C . GLY A 1 209 ? 57.379 -39.360 6.328 1.00 31.95 209 GLY A C 1
ATOM 1693 O O . GLY A 1 209 ? 57.003 -40.452 5.941 1.00 31.95 209 GLY A O 1
ATOM 1694 N N . GLN A 1 210 ? 57.641 -38.452 5.385 1.00 34.25 210 GLN A N 1
ATOM 1695 C CA . GLN A 1 210 ? 58.376 -37.182 5.335 1.00 34.25 210 GLN A CA 1
ATOM 1696 C C . GLN A 1 210 ? 57.975 -36.420 4.033 1.00 34.25 210 GLN A C 1
ATOM 1698 O O . GLN A 1 210 ? 57.291 -37.000 3.190 1.00 34.25 210 GLN A O 1
ATOM 1703 N N . PRO A 1 211 ? 58.401 -35.151 3.844 1.00 45.72 211 PRO A N 1
ATOM 1704 C CA . PRO A 1 211 ? 57.940 -34.247 2.783 1.00 45.72 211 PRO A CA 1
ATOM 1705 C C . PRO A 1 211 ? 58.865 -34.183 1.546 1.00 45.72 211 PRO A C 1
ATOM 1707 O O . PRO A 1 211 ? 60.080 -34.339 1.657 1.00 45.72 211 PRO A O 1
ATOM 1710 N N . ALA A 1 212 ? 58.301 -33.825 0.388 1.00 37.31 212 ALA A N 1
ATOM 1711 C CA . ALA A 1 212 ? 59.009 -33.309 -0.795 1.00 37.31 212 ALA A CA 1
ATOM 1712 C C . ALA A 1 212 ? 58.122 -32.212 -1.428 1.00 37.31 212 ALA A C 1
ATOM 1714 O O . ALA A 1 212 ? 56.947 -32.461 -1.659 1.00 37.31 212 ALA A O 1
ATOM 1715 N N . LYS A 1 213 ? 58.487 -30.922 -1.432 1.00 36.62 213 LYS A N 1
ATOM 1716 C CA . LYS A 1 213 ? 59.462 -30.167 -2.253 1.00 36.62 213 LYS A CA 1
ATOM 1717 C C . LYS A 1 213 ? 59.061 -29.916 -3.730 1.00 36.62 213 LYS A C 1
ATOM 1719 O O . LYS A 1 213 ? 59.301 -30.758 -4.580 1.00 36.62 213 LYS A O 1
ATOM 1724 N N . VAL A 1 214 ? 58.660 -28.650 -3.951 1.00 36.91 214 VAL A N 1
ATOM 1725 C CA . VAL A 1 214 ? 58.994 -27.688 -5.039 1.00 36.91 214 VAL A CA 1
ATOM 1726 C C . VAL A 1 214 ? 58.305 -27.784 -6.412 1.00 36.91 214 VAL A C 1
ATOM 1728 O O . VAL A 1 214 ? 58.593 -28.695 -7.174 1.00 36.91 214 VAL A O 1
ATOM 1731 N N . SER A 1 215 ? 57.570 -26.712 -6.762 1.00 39.44 215 SER A N 1
ATOM 1732 C CA . SER A 1 215 ? 57.720 -25.855 -7.975 1.00 39.44 215 SER A CA 1
ATOM 1733 C C . SER A 1 215 ? 56.637 -24.754 -7.923 1.00 39.44 215 SER A C 1
ATOM 1735 O O . SER A 1 215 ? 55.463 -25.098 -7.873 1.00 39.44 215 SER A O 1
ATOM 1737 N N . HIS A 1 216 ? 56.922 -23.475 -7.647 1.00 43.50 216 HIS A N 1
ATOM 1738 C CA . HIS A 1 216 ? 57.439 -22.422 -8.547 1.00 43.50 216 HIS A CA 1
ATOM 1739 C C . HIS A 1 216 ? 56.651 -22.286 -9.856 1.00 43.50 216 HIS A C 1
ATOM 1741 O O . HIS A 1 216 ? 56.911 -23.078 -10.755 1.00 43.50 216 HIS A O 1
ATOM 1747 N N . VAL A 1 217 ? 55.753 -21.288 -9.931 1.00 38.78 217 VAL A N 1
ATOM 1748 C CA . VAL A 1 217 ? 55.414 -20.485 -11.127 1.00 38.78 217 VAL A CA 1
ATOM 1749 C C . VAL A 1 217 ? 54.897 -19.110 -10.653 1.00 38.78 217 VAL A C 1
ATOM 1751 O O . VAL A 1 217 ? 54.419 -18.993 -9.525 1.00 38.78 217 VAL A O 1
ATOM 1754 N N . ASP A 1 218 ? 55.095 -18.116 -11.509 1.00 45.31 218 ASP A N 1
ATOM 1755 C CA . ASP A 1 218 ? 55.359 -16.696 -11.292 1.00 45.31 218 ASP A CA 1
ATOM 1756 C C . ASP A 1 218 ? 54.194 -15.761 -10.918 1.00 45.31 218 ASP A C 1
ATOM 1758 O O . ASP A 1 218 ? 53.032 -15.985 -11.260 1.00 45.31 218 ASP A O 1
ATOM 1762 N N . ASP A 1 219 ? 54.597 -14.668 -10.259 1.00 46.62 219 ASP A N 1
ATOM 1763 C CA . ASP A 1 219 ? 53.966 -13.347 -10.281 1.00 46.62 219 ASP A CA 1
ATOM 1764 C C . ASP A 1 219 ? 53.864 -12.838 -11.729 1.00 46.62 219 ASP A C 1
ATOM 1766 O O . ASP A 1 219 ? 54.878 -12.745 -12.419 1.00 46.62 219 ASP A O 1
ATOM 1770 N N . ASP A 1 220 ? 52.671 -12.426 -12.157 1.00 57.56 220 ASP A N 1
ATOM 1771 C CA . ASP A 1 220 ? 52.536 -11.422 -13.212 1.00 57.56 220 ASP A CA 1
ATOM 1772 C C . ASP A 1 220 ? 51.409 -10.449 -12.844 1.00 57.56 220 ASP A C 1
ATOM 1774 O O . ASP A 1 220 ? 50.211 -10.728 -12.955 1.00 57.56 220 ASP A O 1
ATOM 1778 N N . ASP A 1 221 ? 51.861 -9.289 -12.375 1.00 55.94 221 ASP A N 1
ATOM 1779 C CA . ASP A 1 221 ? 51.154 -8.020 -12.355 1.00 55.94 221 ASP A CA 1
ATOM 1780 C C . ASP A 1 221 ? 50.541 -7.727 -13.734 1.00 55.94 221 ASP A C 1
ATOM 1782 O O . ASP A 1 221 ? 51.248 -7.446 -14.705 1.00 55.94 221 ASP A O 1
ATOM 1786 N N . PHE A 1 222 ? 49.212 -7.657 -13.808 1.00 47.84 222 PHE A N 1
ATOM 1787 C CA . PHE A 1 222 ? 48.556 -6.846 -14.830 1.00 47.84 222 PHE A CA 1
ATOM 1788 C C . PHE A 1 222 ? 47.502 -5.946 -14.193 1.00 47.84 222 PHE A C 1
ATOM 1790 O O . PHE A 1 222 ? 46.312 -6.253 -14.127 1.00 47.84 222 PHE A O 1
ATOM 1797 N N . GLY A 1 223 ? 47.988 -4.805 -13.705 1.00 46.50 223 GLY A N 1
ATOM 1798 C CA . GLY A 1 223 ? 47.168 -3.665 -13.340 1.00 46.50 223 GLY A CA 1
ATOM 1799 C C . GLY A 1 223 ? 46.407 -3.120 -14.549 1.00 46.50 223 GLY A C 1
ATOM 1800 O O . GLY A 1 223 ? 46.993 -2.748 -15.565 1.00 46.50 223 GLY A O 1
ATOM 1801 N N . GLY A 1 224 ? 45.091 -3.024 -14.398 1.00 35.34 224 GLY A N 1
ATOM 1802 C CA . GLY A 1 224 ? 44.202 -2.250 -15.251 1.00 35.34 224 GLY A CA 1
ATOM 1803 C C . GLY A 1 224 ? 43.208 -1.528 -14.357 1.00 35.34 224 GLY A C 1
ATOM 1804 O O . GLY A 1 224 ? 42.325 -2.151 -13.777 1.00 35.34 224 GLY A O 1
ATOM 1805 N N . SER A 1 225 ? 43.419 -0.228 -14.185 1.00 36.00 225 SER A N 1
ATOM 1806 C CA . SER A 1 225 ? 42.657 0.651 -13.306 1.00 36.00 225 SER A CA 1
ATOM 1807 C C . SER A 1 225 ? 41.148 0.564 -13.540 1.00 36.00 225 SER A C 1
ATOM 1809 O O . SER A 1 225 ? 40.651 0.877 -14.618 1.00 36.00 225 SER A O 1
ATOM 1811 N N . SER A 1 226 ? 40.444 0.202 -12.471 1.00 41.06 226 SER A N 1
ATOM 1812 C CA . SER A 1 226 ? 39.009 0.378 -12.267 1.00 41.06 226 SER A CA 1
ATOM 1813 C C . SER A 1 226 ? 38.660 1.870 -12.308 1.00 41.06 226 SER A C 1
ATOM 1815 O O . SER A 1 226 ? 38.962 2.594 -11.359 1.00 41.06 226 SER A O 1
ATOM 1817 N N . SER A 1 227 ? 38.046 2.338 -13.399 1.00 41.03 227 SER A N 1
ATOM 1818 C CA . SER A 1 227 ? 37.389 3.647 -13.459 1.00 41.03 227 SER A CA 1
ATOM 1819 C C . SER A 1 227 ? 35.881 3.474 -13.296 1.00 41.03 227 SER A C 1
ATOM 1821 O O . SER A 1 227 ? 35.210 2.979 -14.194 1.00 41.03 227 SER A O 1
ATOM 1823 N N . GLU A 1 228 ? 35.420 3.862 -12.113 1.00 42.28 228 GLU A N 1
ATOM 1824 C CA . GLU A 1 228 ? 34.109 4.409 -11.750 1.00 42.28 228 GLU A CA 1
ATOM 1825 C C . GLU A 1 228 ? 33.003 4.370 -12.820 1.00 42.28 228 GLU A C 1
ATOM 1827 O O . GLU A 1 228 ? 32.798 5.339 -13.544 1.00 42.28 228 GLU A O 1
ATOM 1832 N N . ASP A 1 229 ? 32.210 3.300 -12.821 1.00 34.56 229 ASP A N 1
ATOM 1833 C CA . ASP A 1 229 ? 30.794 3.378 -13.181 1.00 34.56 229 ASP A CA 1
ATOM 1834 C C . ASP A 1 229 ? 30.005 2.964 -11.939 1.00 34.56 229 ASP A C 1
ATOM 1836 O O . ASP A 1 229 ? 29.851 1.785 -11.626 1.00 34.56 229 ASP A O 1
ATOM 1840 N N . LEU A 1 230 ? 29.588 3.965 -11.163 1.00 35.16 230 LEU A N 1
ATOM 1841 C CA . LEU A 1 230 ? 28.687 3.779 -10.033 1.00 35.16 230 LEU A CA 1
ATOM 1842 C C . LEU A 1 230 ? 27.288 3.475 -10.590 1.00 35.16 230 LEU A C 1
ATOM 1844 O O . LEU A 1 230 ? 26.692 4.367 -11.206 1.00 35.16 230 LEU A O 1
ATOM 1848 N N . PRO A 1 231 ? 26.717 2.277 -10.373 1.00 38.47 231 PRO A N 1
ATOM 1849 C CA . PRO A 1 231 ? 25.294 2.100 -10.584 1.00 38.47 231 PRO A CA 1
ATOM 1850 C C . PRO A 1 231 ? 24.564 2.988 -9.574 1.00 38.47 231 PRO A C 1
ATOM 1852 O O . PRO A 1 231 ? 24.829 2.954 -8.371 1.00 38.47 231 PRO A O 1
ATOM 1855 N N . LEU A 1 232 ? 23.675 3.838 -10.090 1.00 35.03 232 LEU A N 1
ATOM 1856 C CA . LEU A 1 232 ? 22.745 4.643 -9.307 1.00 35.03 232 LEU A CA 1
ATOM 1857 C C . LEU A 1 232 ? 21.955 3.712 -8.385 1.00 35.03 232 LEU A C 1
ATOM 1859 O O . LEU A 1 232 ? 20.978 3.093 -8.796 1.00 35.03 232 LEU A O 1
ATOM 1863 N N . THR A 1 233 ? 22.391 3.638 -7.131 1.00 32.94 233 THR A N 1
ATOM 1864 C CA . THR A 1 233 ? 21.706 2.971 -6.033 1.00 32.94 233 THR A CA 1
ATOM 1865 C C . THR A 1 233 ? 20.364 3.673 -5.864 1.00 32.94 233 THR A C 1
ATOM 1867 O O . THR A 1 233 ? 20.260 4.753 -5.272 1.00 32.94 233 THR A O 1
ATOM 1870 N N . ILE A 1 234 ? 19.305 3.097 -6.435 1.00 40.16 234 ILE A N 1
ATOM 1871 C CA . ILE A 1 234 ? 17.941 3.476 -6.088 1.00 40.16 234 ILE A CA 1
ATOM 1872 C C . ILE A 1 234 ? 17.746 2.941 -4.677 1.00 40.16 234 ILE A C 1
ATOM 1874 O O . ILE A 1 234 ? 17.351 1.802 -4.477 1.00 40.16 234 ILE A O 1
ATOM 1878 N N . VAL A 1 235 ? 18.056 3.784 -3.692 1.00 35.19 235 VAL A N 1
ATOM 1879 C CA . VAL A 1 235 ? 17.708 3.562 -2.291 1.00 35.19 235 VAL A CA 1
ATOM 1880 C C . VAL A 1 235 ? 16.200 3.307 -2.248 1.00 35.19 235 VAL A C 1
ATOM 1882 O O . VAL A 1 235 ? 15.399 4.247 -2.382 1.00 35.19 235 VAL A O 1
ATOM 1885 N N . ARG A 1 236 ? 15.813 2.032 -2.146 1.00 41.06 236 ARG A N 1
ATOM 1886 C CA . ARG A 1 236 ? 14.499 1.608 -1.670 1.00 41.06 236 ARG A CA 1
ATOM 1887 C C . ARG A 1 236 ? 14.516 1.946 -0.183 1.00 41.06 236 ARG A C 1
ATOM 1889 O O . ARG A 1 236 ? 15.034 1.195 0.626 1.00 41.06 236 ARG A O 1
ATOM 1896 N N . GLU A 1 237 ? 14.061 3.158 0.144 1.00 44.91 237 GLU A N 1
ATOM 1897 C CA . GLU A 1 237 ? 13.661 3.476 1.516 1.00 44.91 237 GLU A CA 1
ATOM 1898 C C . GLU A 1 237 ? 12.603 2.419 1.861 1.00 44.91 237 GLU A C 1
ATOM 1900 O O . GLU A 1 237 ? 11.555 2.401 1.214 1.00 44.91 237 GLU A O 1
ATOM 1905 N N . GLU A 1 238 ? 12.917 1.499 2.779 1.00 48.47 238 GLU A N 1
ATOM 1906 C CA . GLU A 1 238 ? 11.946 0.559 3.337 1.00 48.47 238 GLU A CA 1
ATOM 1907 C C . GLU A 1 238 ? 10.700 1.363 3.717 1.00 48.47 238 GLU A C 1
ATOM 1909 O O . GLU A 1 238 ? 10.762 2.295 4.528 1.00 48.47 238 GLU A O 1
ATOM 1914 N N . GLU A 1 239 ? 9.576 1.082 3.055 1.00 54.59 239 GLU A N 1
ATOM 1915 C CA . GLU A 1 239 ? 8.298 1.693 3.394 1.00 54.59 239 GLU A CA 1
ATOM 1916 C C . GLU A 1 239 ? 7.860 1.118 4.739 1.00 54.59 239 GLU A C 1
ATOM 1918 O O . GLU A 1 239 ? 7.086 0.171 4.813 1.00 54.59 239 GLU A O 1
ATOM 1923 N N . GLU A 1 240 ? 8.380 1.694 5.821 1.00 58.84 240 GLU A N 1
ATOM 1924 C CA . GLU A 1 240 ? 7.856 1.487 7.161 1.00 58.84 240 GLU A CA 1
ATOM 1925 C C . GLU A 1 240 ? 6.403 1.977 7.133 1.00 58.84 240 GLU A C 1
ATOM 1927 O O . GLU A 1 240 ? 6.122 3.187 7.087 1.00 58.84 240 GLU A O 1
ATOM 1932 N N . GLU A 1 241 ? 5.481 1.023 7.017 1.00 68.94 241 GLU A N 1
ATOM 1933 C CA . GLU A 1 241 ? 4.057 1.275 6.893 1.00 68.94 241 GLU A CA 1
ATOM 1934 C C . GLU A 1 241 ? 3.609 1.997 8.165 1.00 68.94 241 GLU A C 1
ATOM 1936 O O . GLU A 1 241 ? 3.616 1.435 9.258 1.00 68.94 241 GLU A O 1
ATOM 1941 N N . LEU A 1 242 ? 3.279 3.289 8.049 1.00 77.25 242 LEU A N 1
ATOM 1942 C CA . LEU A 1 242 ? 2.760 4.049 9.185 1.00 77.25 242 LEU A CA 1
ATOM 1943 C C . LEU A 1 242 ? 1.511 3.329 9.687 1.00 77.25 242 LEU A C 1
ATOM 1945 O O . LEU A 1 242 ? 0.504 3.352 8.982 1.00 77.25 242 LEU A O 1
ATOM 1949 N N . GLU A 1 243 ? 1.555 2.718 10.867 1.00 81.81 243 GLU A N 1
ATOM 1950 C CA . GLU A 1 243 ? 0.382 2.072 11.453 1.00 81.81 243 GLU A CA 1
ATOM 1951 C C . GLU A 1 243 ? -0.727 3.103 11.708 1.00 81.81 243 GLU A C 1
ATOM 1953 O O . GLU A 1 243 ? -0.480 4.248 12.101 1.00 81.81 243 GLU A O 1
ATOM 1958 N N . ASP A 1 244 ? -1.980 2.703 11.480 1.00 79.75 244 ASP A N 1
ATOM 1959 C CA . ASP A 1 244 ? -3.111 3.541 11.864 1.00 79.75 244 ASP A CA 1
ATOM 1960 C C . ASP A 1 244 ? -3.154 3.685 13.392 1.00 79.75 244 ASP A C 1
ATOM 1962 O O . ASP A 1 244 ? -2.928 2.710 14.116 1.00 79.75 244 ASP A O 1
ATOM 1966 N N . PRO A 1 245 ? -3.480 4.878 13.922 1.00 83.00 245 PRO A N 1
ATOM 1967 C CA . PRO A 1 245 ? -3.519 5.057 15.360 1.00 83.00 245 PRO A CA 1
ATOM 1968 C C . PRO A 1 245 ? -4.567 4.129 15.971 1.00 83.00 245 PRO A C 1
ATOM 1970 O O . PRO A 1 245 ? -5.715 4.042 15.509 1.00 83.00 245 PRO A O 1
ATOM 1973 N N . LYS A 1 246 ? -4.165 3.451 17.049 1.00 85.12 246 LYS A N 1
ATOM 1974 C CA . LYS A 1 246 ? -5.036 2.559 17.816 1.00 85.12 246 LYS A CA 1
ATOM 1975 C C . LYS A 1 246 ? -6.242 3.334 18.359 1.00 85.12 246 LYS A C 1
ATOM 1977 O O . LYS A 1 246 ? -6.068 4.454 18.846 1.00 85.12 246 LYS A O 1
ATOM 1982 N N . PRO A 1 247 ? -7.459 2.761 18.309 1.00 84.56 247 PRO A N 1
ATOM 1983 C CA . PRO A 1 247 ? -8.643 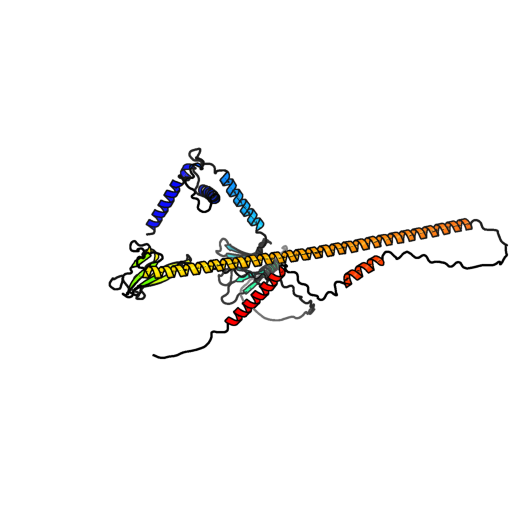3.406 18.865 1.00 84.56 247 PRO A CA 1
ATOM 1984 C C . PRO A 1 247 ? -8.442 3.729 20.354 1.00 84.56 247 PRO A C 1
ATOM 1986 O O . PRO A 1 247 ? -7.726 3.003 21.049 1.00 84.56 247 PRO A O 1
ATOM 1989 N N . PRO A 1 248 ? -9.081 4.793 20.872 1.00 88.56 248 PRO A N 1
ATOM 1990 C CA . PRO A 1 248 ? -8.849 5.244 22.235 1.00 88.56 248 PRO A CA 1
ATOM 1991 C C . PRO A 1 248 ? -9.209 4.158 23.257 1.00 88.56 248 PRO A C 1
ATOM 1993 O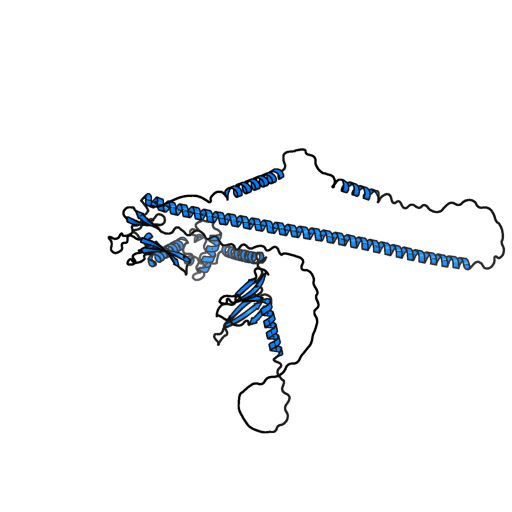 O . PRO A 1 248 ? -10.300 3.574 23.226 1.00 88.56 248 PRO A O 1
ATOM 1996 N N . ALA A 1 249 ? -8.281 3.915 24.183 1.00 91.00 249 ALA A N 1
ATOM 1997 C CA . ALA A 1 249 ? -8.456 2.968 25.273 1.00 91.00 249 ALA A CA 1
ATOM 1998 C C . ALA A 1 249 ? -9.545 3.439 26.263 1.00 91.00 249 ALA A C 1
ATOM 2000 O O . ALA A 1 249 ? -9.745 4.645 26.443 1.00 91.00 249 ALA A O 1
ATOM 2001 N N . PRO A 1 250 ? -10.245 2.515 26.946 1.00 94.00 250 PRO A N 1
ATOM 2002 C CA . PRO A 1 250 ? -11.090 2.853 28.085 1.00 94.00 250 PRO A CA 1
ATOM 2003 C C . PRO A 1 250 ? -10.274 3.516 29.199 1.00 94.00 250 PRO A C 1
ATOM 2005 O O . PRO A 1 250 ? -9.142 3.116 29.464 1.00 94.00 250 PRO A O 1
ATOM 2008 N N . VAL A 1 251 ? -10.867 4.478 29.905 1.00 94.69 251 VAL A N 1
ATOM 2009 C CA . VAL A 1 251 ? -10.195 5.215 30.988 1.00 94.69 251 VAL A CA 1
ATOM 2010 C C . VAL A 1 251 ? -11.010 5.201 32.274 1.00 94.69 251 VAL A C 1
ATOM 2012 O O . VAL A 1 251 ? -12.242 5.208 32.243 1.00 94.69 251 VAL A O 1
ATOM 2015 N N . VAL A 1 252 ? -10.329 5.207 33.422 1.00 94.69 252 VAL A N 1
ATOM 2016 C CA . VAL A 1 252 ? -10.978 5.413 34.724 1.00 94.69 252 VAL A CA 1
ATOM 2017 C C . VAL A 1 252 ? -10.951 6.896 35.066 1.00 94.69 252 VAL A C 1
ATOM 2019 O O . VAL A 1 252 ? -9.891 7.507 35.161 1.00 94.69 252 VAL A O 1
ATOM 2022 N N . TYR A 1 253 ? -12.126 7.472 35.281 1.00 94.69 253 TYR A N 1
ATOM 2023 C CA . TYR A 1 253 ? -12.294 8.825 35.787 1.00 94.69 253 TYR A CA 1
ATOM 2024 C C . TYR A 1 253 ? -12.634 8.783 37.276 1.00 94.69 253 TYR A C 1
ATOM 2026 O O . TYR A 1 253 ? -13.579 8.100 37.672 1.00 94.69 253 TYR A O 1
ATOM 2034 N N . THR A 1 254 ? -11.898 9.544 38.087 1.00 93.44 254 THR A N 1
ATOM 2035 C CA . THR A 1 254 ? -12.156 9.707 39.525 1.00 93.44 254 THR A CA 1
ATOM 2036 C C . THR A 1 254 ? -12.554 11.152 39.798 1.00 93.44 254 THR A C 1
ATOM 2038 O O . THR A 1 254 ? -11.848 12.067 39.379 1.00 93.44 254 THR A O 1
ATOM 2041 N N . ASN A 1 255 ? -13.680 11.377 40.478 1.00 93.06 255 ASN A N 1
ATOM 2042 C CA . ASN A 1 255 ? -14.078 12.730 40.874 1.00 93.06 255 ASN A CA 1
ATOM 2043 C C . ASN A 1 255 ? -13.425 13.152 42.205 1.00 93.06 255 ASN A C 1
ATOM 2045 O O . ASN A 1 255 ? -12.798 12.351 42.895 1.00 93.06 255 ASN A O 1
ATOM 2049 N N . ALA A 1 256 ? -13.645 14.406 42.608 1.00 90.19 256 ALA A N 1
ATOM 2050 C CA . ALA A 1 256 ? -13.149 14.943 43.879 1.00 90.19 256 ALA A CA 1
ATOM 2051 C C . ALA A 1 256 ? -13.692 14.215 45.130 1.00 90.19 256 ALA A C 1
ATOM 2053 O O . ALA A 1 256 ? -13.074 14.267 46.185 1.00 90.19 256 ALA A O 1
ATOM 2054 N N . GLU A 1 257 ? -14.829 13.520 45.019 1.00 88.44 257 GLU A N 1
ATOM 2055 C CA . GLU A 1 257 ? -15.415 12.720 46.106 1.00 88.44 257 GLU A CA 1
ATOM 2056 C C . GLU A 1 257 ? -14.837 11.292 46.176 1.00 88.44 257 GLU A C 1
ATOM 2058 O O . GLU A 1 257 ? -15.295 10.487 46.984 1.00 88.44 257 GLU A O 1
ATOM 2063 N N . GLY A 1 258 ? -13.887 10.937 45.301 1.00 88.12 258 GLY A N 1
ATOM 2064 C CA . GLY A 1 258 ? -13.294 9.598 45.231 1.00 88.12 258 GLY A CA 1
ATOM 2065 C C . GLY A 1 258 ? -14.177 8.537 44.561 1.00 88.12 258 GLY A C 1
ATOM 2066 O O . GLY A 1 258 ? -13.850 7.352 44.583 1.00 88.12 258 GLY A O 1
ATOM 2067 N N . LYS A 1 259 ? -15.297 8.928 43.946 1.00 91.56 259 LYS A N 1
ATOM 2068 C CA . LYS A 1 259 ? -16.124 8.030 43.129 1.00 91.56 259 LYS A CA 1
ATOM 2069 C C . LYS A 1 259 ? -15.455 7.814 41.776 1.00 91.56 259 LYS A C 1
ATOM 2071 O O . LYS A 1 259 ? -14.869 8.740 41.216 1.00 91.56 259 LYS A O 1
ATOM 2076 N N . GLN A 1 260 ? -15.571 6.597 41.252 1.00 93.69 260 GLN A N 1
ATOM 2077 C CA . GLN A 1 260 ? -14.880 6.176 40.035 1.00 93.69 260 GLN A CA 1
ATOM 2078 C C . GLN A 1 260 ? -15.851 5.693 38.959 1.00 93.69 260 GLN A C 1
ATOM 2080 O O . GLN A 1 260 ? -16.856 5.034 39.245 1.00 93.69 260 GLN A O 1
ATOM 2085 N N . TRP A 1 261 ? -15.524 5.998 37.708 1.00 94.88 261 TRP A N 1
ATOM 2086 C CA . TRP A 1 261 ? -16.265 5.580 36.523 1.00 94.88 261 TRP A CA 1
ATOM 2087 C C . TRP A 1 261 ? -15.305 5.058 35.467 1.00 94.88 261 TRP A C 1
ATOM 2089 O O . TRP A 1 261 ? -14.273 5.668 35.217 1.00 94.88 261 TRP A O 1
ATOM 2099 N N . LEU A 1 262 ? -15.674 3.962 34.815 1.00 95.81 262 LEU A N 1
ATOM 2100 C CA . LEU A 1 262 ? -15.033 3.513 33.586 1.00 95.81 262 LEU A CA 1
ATOM 2101 C C . LEU A 1 262 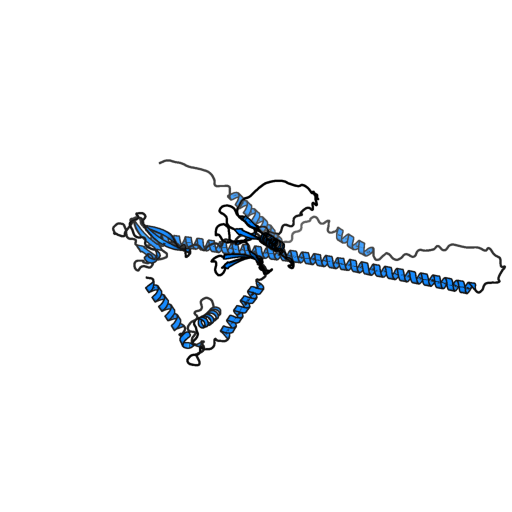? -15.727 4.194 32.405 1.00 95.81 262 LEU A C 1
ATOM 2103 O O . LEU A 1 262 ? -16.947 4.075 32.273 1.00 95.81 262 LEU A O 1
ATOM 2107 N N . LEU A 1 263 ? -14.963 4.899 31.577 1.00 95.88 263 LEU A N 1
ATOM 2108 C CA . LEU A 1 263 ? -15.445 5.652 30.422 1.00 95.88 263 LEU A CA 1
ATOM 2109 C C . LEU A 1 263 ? -14.865 5.074 29.132 1.00 95.88 263 LEU A C 1
ATOM 2111 O O . LEU A 1 263 ? -13.672 4.774 29.062 1.00 95.88 263 LEU A O 1
ATOM 2115 N N . HIS A 1 264 ? -15.705 4.935 28.108 1.00 94.62 264 HIS A N 1
ATOM 2116 C CA . HIS A 1 264 ? -15.275 4.572 26.757 1.00 94.62 264 HIS A CA 1
ATOM 2117 C C . HIS A 1 264 ? -16.307 5.020 25.722 1.00 94.62 264 HIS A C 1
ATOM 2119 O O . HIS A 1 264 ? -17.509 4.772 25.881 1.00 94.62 264 HIS A O 1
ATOM 2125 N N . GLY A 1 265 ? -15.845 5.698 24.670 1.00 92.06 265 GLY A N 1
ATOM 2126 C CA . GLY A 1 265 ? -16.712 6.340 23.683 1.00 92.06 265 GLY A CA 1
ATOM 2127 C C . GLY A 1 265 ? -17.778 7.224 24.342 1.00 92.06 265 GLY A C 1
ATOM 2128 O O . GLY A 1 265 ? -17.468 8.145 25.095 1.00 92.06 265 GLY A O 1
ATOM 2129 N N . SER A 1 266 ? -19.049 6.915 24.083 1.00 93.00 266 SER A N 1
ATOM 2130 C CA . SER A 1 266 ? -20.213 7.623 24.635 1.00 93.00 266 SER A CA 1
ATOM 2131 C C . SER A 1 266 ? -20.814 6.967 25.885 1.00 93.00 266 SER A C 1
ATOM 2133 O O . SER A 1 266 ? -21.899 7.361 26.324 1.00 93.00 266 SER A O 1
ATOM 2135 N N . THR A 1 267 ? -20.136 5.972 26.466 1.00 94.38 267 THR A N 1
ATOM 2136 C CA . THR A 1 267 ? -20.654 5.164 27.578 1.00 94.38 267 THR A CA 1
ATOM 2137 C C . THR A 1 267 ? -19.837 5.315 28.859 1.00 94.38 267 THR A C 1
ATOM 2139 O O . THR A 1 267 ? -18.616 5.459 28.835 1.00 94.38 267 THR A O 1
ATOM 2142 N N . GLU A 1 268 ? -20.529 5.258 29.995 1.00 95.06 268 GLU A N 1
ATOM 2143 C CA . GLU A 1 268 ? -19.958 5.203 31.337 1.00 95.06 268 GLU A CA 1
ATOM 2144 C C . GLU A 1 268 ? -20.496 4.017 32.136 1.00 95.06 268 GLU A C 1
ATOM 2146 O O . GLU A 1 268 ? -21.663 3.625 32.031 1.00 95.06 268 GLU A O 1
ATOM 2151 N N . LEU A 1 269 ? -19.655 3.498 33.024 1.00 95.19 269 LEU A N 1
ATOM 2152 C CA . LEU A 1 269 ? -20.032 2.540 34.051 1.00 95.19 269 LEU A CA 1
ATOM 2153 C C . LEU A 1 269 ? -19.495 3.005 35.405 1.00 95.19 269 LEU A C 1
ATOM 2155 O O . LEU A 1 269 ? -18.289 3.122 35.595 1.00 95.19 269 LEU A O 1
ATOM 2159 N N . ALA A 1 270 ? -20.390 3.215 36.370 1.00 92.94 270 ALA A N 1
ATOM 2160 C CA . ALA A 1 270 ? -19.990 3.494 37.746 1.00 92.94 270 ALA A CA 1
ATOM 2161 C C . ALA A 1 270 ? -19.307 2.264 38.364 1.00 92.94 270 ALA A C 1
ATOM 2163 O O . ALA A 1 270 ? -19.890 1.171 38.400 1.00 92.94 270 ALA A O 1
ATOM 2164 N N . LEU A 1 271 ? -18.090 2.451 38.868 1.00 91.19 271 LEU A N 1
ATOM 2165 C CA . LEU A 1 271 ? -17.311 1.401 39.507 1.00 91.19 271 LEU A CA 1
ATOM 2166 C C . LEU A 1 271 ? -17.674 1.293 40.998 1.00 91.19 271 LEU A C 1
ATOM 2168 O O . LEU A 1 271 ? -18.036 2.286 41.634 1.00 91.19 271 LEU A O 1
ATOM 2172 N N . PRO A 1 272 ? -17.658 0.081 41.577 1.00 85.12 272 PRO A N 1
ATOM 2173 C CA . PRO A 1 272 ? -17.899 -0.092 43.003 1.00 85.12 272 PRO A CA 1
ATOM 2174 C C . PRO A 1 272 ? -16.734 0.505 43.811 1.00 85.12 272 PRO A C 1
ATOM 2176 O O . PRO A 1 272 ? -15.587 0.121 43.597 1.00 85.12 272 PRO A O 1
ATOM 2179 N N . GLY A 1 273 ? -17.045 1.421 44.735 1.00 81.88 273 GLY A N 1
ATOM 2180 C CA . GLY A 1 273 ? -16.090 1.957 45.716 1.00 81.88 273 GLY A CA 1
ATOM 2181 C C . GLY A 1 273 ? -15.870 1.018 46.908 1.00 81.88 273 GLY A C 1
ATOM 2182 O O . GLY A 1 273 ? -16.569 0.009 47.022 1.00 81.88 273 GLY A O 1
ATOM 2183 N N . GLN A 1 274 ? -14.933 1.367 47.799 1.00 75.31 274 GLN A N 1
ATOM 2184 C CA . GLN A 1 274 ? -14.455 0.524 48.915 1.00 75.31 274 GLN A CA 1
ATOM 2185 C C . GLN A 1 274 ? -15.551 -0.051 49.827 1.00 75.31 274 GLN A C 1
ATOM 2187 O O . GLN A 1 274 ? -15.377 -1.130 50.383 1.00 75.31 274 GLN A O 1
ATOM 2192 N N . ASP A 1 275 ? -16.701 0.615 49.949 1.00 74.50 275 ASP A N 1
ATOM 2193 C CA . ASP A 1 275 ? -17.802 0.173 50.818 1.00 74.50 275 ASP A CA 1
ATOM 2194 C C . ASP A 1 275 ? -18.463 -1.144 50.360 1.00 74.50 275 ASP A C 1
ATOM 2196 O O . ASP A 1 275 ? -19.326 -1.695 51.047 1.00 74.50 275 ASP A O 1
ATOM 2200 N N . LYS A 1 276 ? -18.117 -1.641 49.166 1.00 78.94 276 LYS A N 1
ATOM 2201 C CA . LYS A 1 276 ? -18.642 -2.888 48.603 1.00 78.94 276 LYS A CA 1
ATOM 2202 C C . LYS A 1 276 ? -17.572 -3.982 48.634 1.00 78.94 276 LYS A C 1
ATOM 2204 O O . LYS A 1 276 ? -16.418 -3.695 48.349 1.00 78.94 276 LYS A O 1
ATOM 2209 N N . PRO A 1 277 ? -17.956 -5.256 48.840 1.00 71.25 277 PRO A N 1
ATOM 2210 C CA . PRO A 1 277 ? -17.008 -6.377 48.904 1.00 71.25 277 PRO A CA 1
ATOM 2211 C C . PRO A 1 277 ? -16.214 -6.593 47.602 1.00 71.25 277 PRO A C 1
ATOM 2213 O O . PRO A 1 277 ? -15.128 -7.154 47.628 1.00 71.25 277 PRO A O 1
ATOM 2216 N N . ASP A 1 278 ? -16.757 -6.126 46.476 1.00 72.69 278 ASP A N 1
ATOM 2217 C CA . ASP A 1 278 ? -16.134 -6.163 45.146 1.00 72.69 278 ASP A CA 1
ATOM 2218 C C . ASP A 1 278 ? -15.507 -4.815 44.739 1.00 72.69 278 ASP A C 1
ATOM 2220 O O . ASP A 1 278 ? -15.163 -4.620 43.571 1.00 72.69 278 ASP A O 1
ATOM 2224 N N . GLY A 1 279 ? -15.493 -3.834 45.641 1.00 77.19 279 GLY A N 1
ATOM 2225 C CA . GLY A 1 279 ? -15.159 -2.454 45.336 1.00 77.19 279 GLY A CA 1
ATOM 2226 C C . GLY A 1 279 ? -13.727 -2.082 45.667 1.00 77.19 279 GLY A C 1
ATOM 2227 O O . GLY A 1 279 ? -13.131 -2.621 46.593 1.00 77.19 279 GLY A O 1
ATOM 2228 N N . CYS A 1 280 ? -13.192 -1.133 44.905 1.00 82.00 280 CYS A N 1
ATOM 2229 C CA . CYS A 1 280 ? -11.879 -0.567 45.157 1.00 82.00 280 CYS A CA 1
ATOM 2230 C C . CYS A 1 280 ? -11.830 0.921 44.802 1.00 82.00 280 CYS A C 1
ATOM 2232 O O . CYS A 1 280 ? -12.719 1.429 44.121 1.00 82.00 280 CYS A O 1
ATOM 2234 N N . SER A 1 281 ? -10.812 1.611 45.311 1.00 84.25 281 SER A N 1
ATOM 2235 C CA . SER A 1 281 ? -10.553 3.041 45.082 1.00 84.25 281 SER A CA 1
ATOM 2236 C C . SER A 1 281 ? -9.403 3.298 44.104 1.00 84.25 281 SER A C 1
ATOM 2238 O O . SER A 1 281 ? -9.070 4.448 43.840 1.00 84.25 281 SER A O 1
ATOM 2240 N N . ASP A 1 282 ? -8.759 2.249 43.600 1.00 88.38 282 ASP A N 1
ATOM 2241 C CA . ASP A 1 282 ? -7.525 2.307 42.810 1.00 88.38 282 ASP A CA 1
ATOM 2242 C C . ASP A 1 282 ? -7.670 1.577 41.463 1.00 88.38 282 ASP A C 1
ATOM 2244 O O . ASP A 1 282 ? -6.732 0.946 40.973 1.00 88.38 282 ASP A O 1
ATOM 2248 N N . TRP A 1 283 ? -8.869 1.625 40.875 1.00 90.25 283 TRP A N 1
ATOM 2249 C CA . TRP A 1 283 ? -9.129 0.985 39.592 1.00 90.25 283 TRP A CA 1
ATOM 2250 C C . TRP A 1 283 ? -8.255 1.583 38.481 1.00 90.25 283 TRP A C 1
ATOM 2252 O O . TRP A 1 283 ? -8.284 2.789 38.236 1.00 90.25 283 TRP A O 1
ATOM 2262 N N . ILE A 1 284 ? -7.538 0.719 37.763 1.00 91.69 284 ILE A N 1
ATOM 2263 C CA . ILE A 1 284 ? -6.725 1.053 36.592 1.00 91.69 284 ILE A CA 1
ATOM 2264 C C . ILE A 1 284 ? -7.129 0.187 35.398 1.00 91.69 284 ILE A C 1
ATOM 2266 O O . ILE A 1 284 ? -7.538 -0.966 35.561 1.00 91.69 284 ILE A O 1
ATOM 2270 N N . VAL A 1 285 ? -7.016 0.744 34.193 1.00 92.69 285 VAL A N 1
ATOM 2271 C CA . VAL A 1 285 ? -7.146 -0.016 32.945 1.00 92.69 285 VAL A CA 1
ATOM 2272 C C . VAL A 1 285 ? -5.749 -0.416 32.491 1.00 92.69 285 VAL A C 1
ATOM 2274 O O . VAL A 1 285 ? -4.881 0.438 32.339 1.00 92.69 285 VAL A O 1
ATOM 2277 N N . GLN A 1 286 ? -5.542 -1.711 32.286 1.00 91.50 286 GLN A N 1
ATOM 2278 C CA . GLN A 1 286 ? -4.319 -2.276 31.738 1.00 91.50 286 GLN A CA 1
ATOM 2279 C C . GLN A 1 286 ? -4.591 -2.781 30.320 1.00 91.50 286 GLN A C 1
ATOM 2281 O O . GLN A 1 286 ? -5.569 -3.495 30.093 1.00 91.50 286 GLN A O 1
ATOM 2286 N N . GLU A 1 287 ? -3.731 -2.404 29.378 1.00 90.44 287 GLU A N 1
ATOM 2287 C CA . GLU A 1 287 ? -3.700 -2.991 28.039 1.00 90.44 287 GLU A CA 1
ATOM 2288 C C . GLU A 1 287 ? -2.973 -4.338 28.099 1.00 90.44 287 GLU A C 1
ATOM 2290 O O . GLU A 1 287 ? -1.880 -4.452 28.654 1.00 90.44 287 GLU A O 1
ATOM 2295 N N . GLU A 1 288 ? -3.606 -5.363 27.549 1.00 87.69 288 GLU A N 1
ATOM 2296 C CA . GLU A 1 288 ? -3.058 -6.693 27.349 1.00 87.69 288 GLU A CA 1
ATOM 2297 C C . GLU A 1 288 ? -3.097 -6.973 25.846 1.00 87.69 288 GLU A C 1
ATOM 2299 O O . GLU A 1 288 ? -4.167 -7.042 25.234 1.00 87.69 288 GLU A O 1
ATOM 2304 N N . CYS A 1 289 ? -1.925 -7.085 25.228 1.00 77.00 289 CYS A N 1
ATOM 2305 C CA . CYS A 1 289 ? -1.825 -7.496 23.836 1.00 77.00 289 CYS A CA 1
ATOM 2306 C C . CYS A 1 289 ? -2.014 -9.010 23.765 1.00 77.00 289 CYS A C 1
ATOM 2308 O O . CYS A 1 289 ? -1.248 -9.760 24.368 1.00 77.00 289 CYS A O 1
ATOM 2310 N N . ASP A 1 290 ? -3.031 -9.459 23.030 1.00 71.50 290 ASP A N 1
ATOM 2311 C CA . ASP A 1 290 ? -3.156 -10.878 22.719 1.00 71.50 290 ASP A CA 1
ATOM 2312 C C . ASP A 1 290 ? -2.103 -11.235 21.661 1.00 71.50 290 ASP A C 1
ATOM 2314 O O . ASP A 1 290 ? -2.199 -10.788 20.516 1.00 71.50 290 ASP A O 1
ATOM 2318 N N . GLY A 1 291 ? -1.079 -11.993 22.060 1.00 63.38 291 GLY A N 1
ATOM 2319 C CA . GLY A 1 291 ? 0.054 -12.351 21.201 1.00 63.38 291 GLY A CA 1
ATOM 2320 C C . GLY A 1 291 ? -0.335 -13.167 19.965 1.00 63.38 291 GLY A C 1
ATOM 2321 O O . GLY A 1 291 ? 0.429 -13.199 19.009 1.00 63.38 291 GLY A O 1
ATOM 2322 N N . GLU A 1 292 ? -1.521 -13.785 19.951 1.00 65.62 292 GLU A N 1
ATOM 2323 C CA . GLU A 1 292 ? -2.005 -14.571 18.808 1.00 65.62 292 GLU A CA 1
ATOM 2324 C C . GLU A 1 292 ? -2.794 -13.742 17.783 1.00 65.62 292 GLU A C 1
ATOM 2326 O O . GLU A 1 292 ? -2.803 -14.079 16.603 1.00 65.62 292 GLU A O 1
ATOM 2331 N N . THR A 1 293 ? -3.479 -12.671 18.203 1.00 64.19 293 THR A N 1
ATOM 2332 C CA . THR A 1 293 ? -4.356 -11.886 17.311 1.00 64.19 293 THR A CA 1
ATOM 2333 C C . THR A 1 293 ? -3.894 -10.451 17.088 1.00 64.19 293 THR A C 1
ATOM 2335 O O . THR A 1 293 ? -4.520 -9.741 16.305 1.00 64.19 293 THR A O 1
ATOM 2338 N N . GLY A 1 294 ? -2.870 -9.978 17.808 1.00 68.25 294 GLY A N 1
ATOM 2339 C CA . GLY A 1 294 ? -2.386 -8.591 17.746 1.00 68.25 294 GLY A CA 1
ATOM 2340 C C . GLY A 1 294 ? -3.397 -7.548 18.247 1.00 68.25 294 GLY A C 1
ATOM 2341 O O . GLY A 1 294 ? -3.108 -6.355 18.299 1.00 68.25 294 GLY A O 1
ATOM 2342 N N . THR A 1 295 ? -4.600 -7.969 18.645 1.00 74.56 295 THR A N 1
ATOM 2343 C CA . THR A 1 295 ? -5.651 -7.075 19.129 1.00 74.56 295 THR A CA 1
ATOM 2344 C C . THR A 1 295 ? -5.412 -6.728 20.590 1.00 74.56 295 THR A C 1
ATOM 2346 O O . THR A 1 295 ? -5.415 -7.617 21.448 1.00 74.56 295 THR A O 1
ATOM 2349 N N . ALA A 1 296 ? -5.290 -5.435 20.880 1.00 79.44 296 ALA A N 1
ATOM 2350 C CA . ALA A 1 296 ? -5.266 -4.924 22.242 1.00 79.44 296 ALA A CA 1
ATOM 2351 C C . ALA A 1 296 ? -6.585 -5.250 22.964 1.00 79.44 296 ALA A C 1
ATOM 2353 O O . ALA A 1 296 ? -7.680 -4.946 22.480 1.00 79.44 296 ALA A O 1
ATOM 2354 N N . ARG A 1 297 ? -6.485 -5.871 24.140 1.00 86.69 297 ARG A N 1
ATOM 2355 C CA . ARG A 1 297 ? -7.594 -6.069 25.077 1.00 86.69 297 ARG A CA 1
ATOM 2356 C C . ARG A 1 297 ? -7.360 -5.219 26.313 1.00 86.69 297 ARG A C 1
ATOM 2358 O O . ARG A 1 297 ? -6.232 -5.032 26.743 1.00 86.69 297 ARG A O 1
ATOM 2365 N N . TYR A 1 298 ? -8.439 -4.713 26.899 1.00 91.88 298 TYR A N 1
ATOM 2366 C CA . TYR A 1 298 ? -8.357 -3.839 28.066 1.00 91.88 298 TYR A CA 1
ATOM 2367 C C . TYR A 1 298 ? -8.977 -4.512 29.284 1.00 91.88 298 TYR A C 1
ATOM 2369 O O . TYR A 1 298 ? -10.151 -4.903 29.272 1.00 91.88 298 TYR A O 1
ATOM 2377 N N . GLU A 1 299 ? -8.193 -4.620 30.349 1.00 92.38 299 GLU A N 1
ATOM 2378 C CA . GLU A 1 299 ? -8.599 -5.213 31.614 1.00 92.38 299 GLU A CA 1
ATOM 2379 C C . GLU A 1 299 ? -8.641 -4.167 32.724 1.00 92.38 299 GLU A C 1
ATOM 2381 O O . GLU A 1 299 ? -7.722 -3.373 32.898 1.00 92.38 299 GLU A O 1
ATOM 2386 N N . LEU A 1 300 ? -9.706 -4.193 33.515 1.00 91.50 300 LEU A N 1
ATOM 2387 C CA . LEU A 1 300 ? -9.846 -3.400 34.722 1.00 91.50 300 LEU A CA 1
ATOM 2388 C C . LEU A 1 300 ? -9.264 -4.178 35.907 1.00 91.50 300 LEU A C 1
ATOM 2390 O O . LEU A 1 300 ? -9.740 -5.276 36.234 1.00 91.50 300 LEU A O 1
ATOM 2394 N N . LYS A 1 301 ? -8.256 -3.597 36.560 1.00 90.25 301 LYS A N 1
ATOM 2395 C CA . LYS A 1 301 ? -7.555 -4.174 37.715 1.00 90.25 301 LYS A CA 1
ATOM 2396 C C . LYS A 1 301 ? -7.480 -3.179 38.866 1.00 90.25 301 LYS A C 1
ATOM 2398 O O . LYS A 1 301 ? -7.564 -1.974 38.663 1.00 90.25 301 LYS A O 1
ATOM 2403 N N . SER A 1 302 ? -7.342 -3.707 40.075 1.00 87.50 302 SER A N 1
ATOM 2404 C CA . SER A 1 302 ? -7.023 -2.939 41.279 1.00 87.50 302 SER A CA 1
ATOM 2405 C C . SER A 1 302 ? -5.560 -3.189 41.638 1.00 87.50 302 SER A C 1
ATOM 2407 O O . SER A 1 302 ? -5.101 -4.333 41.555 1.00 87.50 302 SER A O 1
ATOM 2409 N N . LEU A 1 303 ? -4.836 -2.144 42.043 1.00 80.69 303 LEU A N 1
ATOM 2410 C CA . LEU A 1 303 ? -3.437 -2.252 42.474 1.00 80.69 303 LEU A CA 1
ATOM 2411 C C . LEU A 1 303 ? -3.303 -3.058 43.782 1.00 80.69 303 LEU A C 1
ATOM 2413 O O . LEU A 1 303 ? -2.330 -3.788 43.951 1.00 80.69 303 LEU A O 1
ATOM 2417 N N . ALA A 1 304 ? -4.299 -3.008 44.672 1.00 71.88 304 ALA A N 1
ATOM 2418 C CA . ALA A 1 304 ? -4.291 -3.685 45.976 1.00 71.88 304 ALA A CA 1
ATOM 2419 C C . ALA A 1 304 ? -4.577 -5.215 45.956 1.00 71.88 304 ALA A C 1
ATOM 2421 O O . ALA A 1 304 ? -4.609 -5.862 47.003 1.00 71.88 304 ALA A O 1
ATOM 2422 N N . SER A 1 305 ? -4.687 -5.837 44.775 1.00 63.19 305 SER A N 1
ATOM 2423 C CA . SER A 1 305 ? -4.505 -7.284 44.499 1.00 63.19 305 SER A CA 1
ATOM 2424 C C . SER A 1 305 ? -5.508 -8.340 45.016 1.00 63.19 305 SER A C 1
ATOM 2426 O O . SER A 1 305 ? -5.335 -9.516 44.704 1.00 63.19 305 SER A O 1
ATOM 2428 N N . SER A 1 306 ? -6.602 -8.001 45.705 1.00 67.12 306 SER A N 1
ATOM 2429 C CA . SER A 1 306 ? -7.616 -9.015 46.093 1.00 67.12 306 SER A CA 1
ATOM 2430 C C . SER A 1 306 ? -8.831 -9.101 45.159 1.00 67.12 306 SER A C 1
ATOM 2432 O O . SER A 1 306 ? -9.607 -10.060 45.228 1.00 67.12 306 SER A O 1
ATOM 2434 N N . VAL A 1 307 ? -9.011 -8.124 44.265 1.00 71.75 307 VAL A N 1
ATOM 2435 C CA . VAL A 1 307 ? -10.205 -8.029 43.417 1.00 71.75 307 VAL A CA 1
ATOM 2436 C C . VAL A 1 307 ? -9.981 -8.720 42.072 1.00 71.75 307 VAL A C 1
ATOM 2438 O O . VAL A 1 307 ? -8.974 -8.510 41.400 1.00 71.75 307 VAL A O 1
ATOM 2441 N N . LYS A 1 308 ? -10.948 -9.550 41.656 1.00 79.44 308 LYS A N 1
ATOM 2442 C CA . LYS A 1 308 ? -10.909 -10.249 40.363 1.00 79.44 308 LYS A CA 1
ATOM 2443 C C . LYS A 1 308 ? -10.805 -9.257 39.205 1.00 79.44 308 LYS A C 1
ATOM 2445 O O . LYS A 1 308 ? -11.648 -8.367 39.095 1.00 79.44 308 LYS A O 1
ATOM 2450 N N . VAL A 1 309 ? -9.844 -9.508 38.320 1.00 86.44 309 VAL A N 1
ATOM 2451 C CA . VAL A 1 309 ? -9.675 -8.849 37.019 1.00 86.44 309 VAL A CA 1
ATOM 2452 C C . VAL A 1 309 ? -10.961 -8.956 36.199 1.00 86.44 309 VAL A C 1
ATOM 2454 O O . VAL A 1 309 ? -11.607 -10.010 36.173 1.00 86.44 309 VAL A O 1
ATOM 2457 N N . ARG A 1 310 ? -11.359 -7.866 35.538 1.00 87.50 310 ARG A N 1
ATOM 2458 C CA . ARG A 1 310 ? -12.571 -7.828 34.704 1.00 87.50 310 ARG A CA 1
ATOM 2459 C C . ARG A 1 310 ? -12.263 -7.184 33.363 1.00 87.50 310 ARG A C 1
ATOM 2461 O O . ARG A 1 310 ? -11.658 -6.125 33.326 1.00 87.50 310 ARG A O 1
ATOM 2468 N N . ARG A 1 311 ? -12.740 -7.769 32.267 1.00 90.69 311 ARG A N 1
ATOM 2469 C CA . ARG A 1 311 ? -12.541 -7.182 30.937 1.00 90.69 311 ARG A CA 1
ATOM 2470 C C . ARG A 1 311 ? -13.440 -5.960 30.722 1.00 90.69 311 ARG A C 1
ATOM 2472 O O . ARG A 1 311 ? -14.641 -6.020 31.007 1.00 90.69 311 ARG A O 1
ATOM 2479 N N . CYS A 1 312 ? -12.860 -4.862 30.244 1.00 91.31 312 CYS A N 1
ATOM 2480 C CA . CYS A 1 312 ? -13.545 -3.579 30.076 1.00 91.31 312 CYS A CA 1
ATOM 2481 C C . CYS A 1 312 ? -14.657 -3.646 29.021 1.00 91.31 312 CYS A C 1
ATOM 2483 O O . CYS A 1 312 ? -15.747 -3.126 29.253 1.00 91.31 312 CYS A O 1
ATOM 2485 N N . ASP A 1 313 ? -14.421 -4.338 27.907 1.00 89.06 313 ASP A N 1
ATOM 2486 C CA . ASP A 1 313 ? -15.395 -4.571 26.832 1.00 89.06 313 ASP A CA 1
ATOM 2487 C C . ASP A 1 313 ? -16.677 -5.252 27.349 1.00 89.06 313 ASP A C 1
ATOM 2489 O O . ASP A 1 313 ? -17.792 -4.803 27.083 1.00 89.06 313 ASP A O 1
ATOM 2493 N N . VAL A 1 314 ? -16.532 -6.287 28.180 1.00 90.56 314 VAL A N 1
ATOM 2494 C CA . VAL A 1 314 ? -17.652 -7.013 28.793 1.00 90.56 314 VAL A CA 1
ATOM 2495 C C . VAL A 1 314 ? -18.403 -6.133 29.793 1.00 90.56 314 VAL A C 1
ATOM 2497 O O . VAL A 1 314 ? -19.632 -6.212 29.892 1.00 90.56 314 VAL A O 1
ATOM 2500 N N . LEU A 1 315 ? -17.680 -5.305 30.552 1.00 90.38 315 LEU A N 1
ATOM 2501 C CA . LEU A 1 315 ? -18.269 -4.387 31.525 1.00 90.38 315 LEU A CA 1
ATOM 2502 C C . LEU A 1 315 ? -19.099 -3.291 30.844 1.00 90.38 315 LEU A C 1
ATOM 2504 O O . LEU A 1 315 ? -20.235 -3.044 31.257 1.00 90.38 315 LEU A O 1
ATOM 2508 N N . LEU A 1 316 ? -18.555 -2.681 29.793 1.00 90.50 316 LEU A N 1
ATOM 2509 C CA . LEU A 1 316 ? -19.179 -1.585 29.050 1.00 90.50 316 LEU A CA 1
ATOM 2510 C C . LEU A 1 316 ? -20.311 -2.063 28.129 1.00 90.50 316 LEU A C 1
ATOM 2512 O O . LEU A 1 316 ? -21.291 -1.348 27.948 1.00 90.50 316 LEU A O 1
ATOM 2516 N N . ALA A 1 317 ? -20.266 -3.305 27.639 1.00 88.75 317 ALA A N 1
ATOM 2517 C CA . ALA A 1 317 ? -21.398 -3.934 26.948 1.00 88.75 317 ALA A CA 1
ATOM 2518 C C . ALA A 1 317 ? -22.529 -4.382 27.904 1.00 88.75 317 ALA A C 1
ATOM 2520 O O . ALA A 1 317 ? -23.595 -4.841 27.477 1.00 88.75 317 ALA A O 1
ATOM 2521 N N . GLY A 1 318 ? -22.309 -4.312 29.219 1.00 88.69 318 GLY A N 1
ATOM 2522 C CA . GLY A 1 318 ? -23.270 -4.742 30.226 1.00 88.69 318 GLY A CA 1
ATOM 2523 C C . GLY A 1 318 ? -24.457 -3.786 30.379 1.00 88.69 318 GLY A C 1
ATOM 2524 O O . GLY A 1 318 ? -24.329 -2.575 30.261 1.00 88.69 318 GLY A O 1
ATOM 2525 N N . ARG A 1 319 ? -25.621 -4.310 30.798 1.00 80.75 319 ARG A N 1
ATOM 2526 C CA . ARG A 1 319 ? -26.861 -3.524 31.037 1.00 80.75 319 ARG A CA 1
ATOM 2527 C C . ARG A 1 319 ? -26.733 -2.372 32.050 1.00 80.75 319 ARG A C 1
ATOM 2529 O O . ARG A 1 319 ? -27.674 -1.604 32.214 1.00 80.75 319 ARG A O 1
ATOM 2536 N N . LYS A 1 320 ? -25.636 -2.323 32.810 1.00 88.31 320 LYS A N 1
ATOM 2537 C CA . LYS A 1 320 ? -25.372 -1.282 33.811 1.00 88.31 320 LYS A CA 1
ATOM 2538 C C . LYS A 1 320 ? -24.604 -0.093 33.237 1.00 88.31 320 LYS A C 1
ATOM 2540 O O . LYS A 1 320 ? -24.603 0.947 33.892 1.00 88.31 320 LYS A O 1
ATOM 2545 N N . ALA A 1 321 ? -23.978 -0.247 32.070 1.00 92.19 321 ALA A N 1
ATOM 2546 C CA . ALA A 1 321 ? -23.380 0.861 31.351 1.00 92.19 321 ALA A CA 1
ATOM 2547 C C . ALA A 1 321 ? -24.487 1.778 30.824 1.00 92.19 321 ALA A C 1
ATOM 2549 O O . ALA A 1 321 ? -25.564 1.321 30.426 1.00 92.19 321 ALA A O 1
ATOM 2550 N N . LYS A 1 322 ? -24.246 3.082 30.890 1.00 94.19 322 LYS A N 1
ATOM 2551 C CA . LYS A 1 322 ? -25.201 4.121 30.506 1.00 94.19 322 LYS A CA 1
ATOM 2552 C C . LYS A 1 322 ? -24.507 5.152 29.624 1.00 94.19 322 LYS A C 1
ATOM 2554 O O . LYS A 1 322 ? -23.284 5.238 29.664 1.00 94.19 322 LYS A O 1
ATOM 2559 N N . PRO A 1 323 ? -25.256 5.950 28.853 1.00 95.00 323 PRO A N 1
ATOM 2560 C CA . PRO A 1 323 ? -24.687 7.111 28.187 1.00 95.00 323 PRO A CA 1
ATOM 2561 C C . PRO A 1 323 ? -24.059 8.071 29.202 1.00 95.00 323 PRO A C 1
ATOM 2563 O O . PRO A 1 323 ? -24.593 8.236 30.303 1.00 95.00 323 PRO A O 1
ATOM 2566 N N . ILE A 1 324 ? -22.954 8.715 28.828 1.00 94.12 324 ILE A N 1
ATOM 2567 C CA . ILE A 1 324 ? -22.317 9.738 29.664 1.00 94.12 324 ILE A CA 1
ATOM 2568 C C . ILE A 1 324 ? -23.246 10.951 29.729 1.00 94.12 324 ILE A C 1
ATOM 2570 O O . ILE A 1 324 ? -23.447 11.642 28.732 1.00 94.12 324 ILE A O 1
ATOM 2574 N N . MET A 1 325 ? -23.833 11.206 30.898 1.00 93.62 325 MET A N 1
ATOM 2575 C CA . MET A 1 325 ? -24.757 12.335 31.094 1.00 93.62 325 MET A CA 1
ATOM 2576 C C . MET A 1 325 ? -24.080 13.559 31.710 1.00 93.62 325 MET A C 1
ATOM 2578 O O . MET A 1 325 ? -24.571 14.670 31.551 1.00 93.62 325 MET A O 1
ATOM 2582 N N . ASP A 1 326 ? -22.966 13.355 32.405 1.00 95.19 326 ASP A N 1
ATOM 2583 C CA . ASP A 1 326 ? -22.244 14.393 33.133 1.00 95.19 326 ASP A CA 1
ATOM 2584 C C . ASP A 1 326 ? -21.293 15.168 32.222 1.00 95.19 326 ASP A C 1
ATOM 2586 O O . ASP A 1 326 ? -20.470 14.574 31.527 1.00 95.19 326 ASP A O 1
ATOM 2590 N N . GLU A 1 327 ? -21.391 16.495 32.250 1.00 94.31 327 GLU A N 1
ATOM 2591 C CA . GLU A 1 327 ? -20.625 17.380 31.369 1.00 94.31 327 GLU A CA 1
ATOM 2592 C C . GLU A 1 327 ? -19.110 17.293 31.596 1.00 94.31 327 GLU A C 1
ATOM 2594 O O . GLU A 1 327 ? -18.341 17.365 30.640 1.00 94.31 327 GLU A O 1
ATOM 2599 N N . THR A 1 328 ? -18.654 17.055 32.831 1.00 94.81 328 THR A N 1
ATOM 2600 C CA . THR A 1 328 ? -17.215 16.921 33.106 1.00 94.81 328 THR A CA 1
ATOM 2601 C C . THR A 1 328 ? -16.655 15.636 32.503 1.00 94.81 328 THR A C 1
ATOM 2603 O O . THR A 1 328 ? -15.597 15.655 31.875 1.00 94.81 328 THR A O 1
ATOM 2606 N N . ARG A 1 329 ? -17.395 14.525 32.612 1.00 94.50 329 ARG A N 1
ATOM 2607 C CA . ARG A 1 329 ? -16.996 13.234 32.031 1.00 94.50 329 ARG A CA 1
ATOM 2608 C C . ARG A 1 329 ? -17.113 13.234 30.509 1.00 94.50 329 ARG A C 1
ATOM 2610 O O . ARG A 1 329 ? -16.242 12.679 29.841 1.00 94.50 329 ARG A O 1
ATOM 2617 N N . LYS A 1 330 ? -18.126 13.913 29.955 1.00 94.69 330 LYS A N 1
ATOM 2618 C CA . LYS A 1 330 ? -18.227 14.155 28.506 1.00 94.69 330 LYS A CA 1
ATOM 2619 C C . LYS A 1 330 ? -17.020 14.933 27.996 1.00 94.69 330 LYS A C 1
ATOM 2621 O O . LYS A 1 330 ? -16.415 14.506 27.022 1.00 94.69 330 LYS A O 1
ATOM 2626 N N . ALA A 1 331 ? -16.632 16.014 28.675 1.00 93.75 331 ALA A N 1
ATOM 2627 C CA . ALA A 1 331 ? -15.482 16.824 28.281 1.00 93.75 331 ALA A CA 1
ATOM 2628 C C . ALA A 1 331 ? -14.165 16.026 28.295 1.00 93.75 331 ALA A C 1
ATOM 2630 O O . ALA A 1 331 ? -13.325 16.214 27.418 1.00 93.75 331 ALA A O 1
ATOM 2631 N N . VAL A 1 332 ? -13.983 15.108 29.254 1.00 93.94 332 VAL A N 1
ATOM 2632 C CA . VAL A 1 332 ? -12.817 14.204 29.279 1.00 93.94 332 VAL A CA 1
ATOM 2633 C C . VAL A 1 332 ? -12.804 13.288 28.054 1.00 93.94 332 VAL A C 1
ATOM 2635 O O . VAL A 1 332 ? -11.790 13.218 27.362 1.00 93.94 332 VAL A O 1
ATOM 2638 N N . MET A 1 333 ? -13.924 12.628 27.748 1.00 93.56 333 MET A N 1
ATOM 2639 C CA . MET A 1 333 ? -14.003 11.748 26.577 1.00 93.56 333 MET A CA 1
ATOM 2640 C C . MET A 1 333 ? -13.877 12.506 25.259 1.00 93.56 333 MET A C 1
ATOM 2642 O O . MET A 1 333 ? -13.241 12.007 24.335 1.00 93.56 333 MET A O 1
ATOM 2646 N N . GLN A 1 334 ? -14.415 13.723 25.185 1.00 94.38 334 GLN A N 1
ATOM 2647 C CA . GLN A 1 334 ? -14.266 14.586 24.022 1.00 94.38 334 GLN A CA 1
ATOM 2648 C C . GLN A 1 334 ? -12.793 14.929 23.773 1.00 94.38 334 GLN A C 1
ATOM 2650 O O . GLN A 1 334 ? -12.331 14.771 22.652 1.00 94.38 334 GLN A O 1
ATOM 2655 N N . LYS A 1 335 ? -12.025 15.297 24.806 1.00 94.25 335 LYS A N 1
ATOM 2656 C CA . LYS A 1 335 ? -10.581 15.561 24.660 1.00 94.25 335 LYS A CA 1
ATOM 2657 C C . LYS A 1 335 ? -9.796 14.340 24.183 1.00 94.25 335 LYS A C 1
ATOM 2659 O O . LYS A 1 335 ? -8.875 14.476 23.383 1.00 94.25 335 LYS A O 1
ATOM 2664 N N . ILE A 1 336 ? -10.139 13.151 24.683 1.00 93.19 336 ILE A N 1
ATOM 2665 C CA . ILE A 1 336 ? -9.510 11.895 24.245 1.00 93.19 336 ILE A CA 1
ATOM 2666 C C . ILE A 1 336 ? -9.825 11.633 22.768 1.00 93.19 336 ILE A C 1
ATOM 2668 O O . ILE A 1 336 ? -8.927 11.282 22.007 1.00 93.19 336 ILE A O 1
ATOM 2672 N N . GLN A 1 337 ? -11.079 11.842 22.361 1.00 92.44 337 GLN A N 1
ATOM 2673 C CA . GLN A 1 337 ? -11.509 11.664 20.978 1.00 92.44 337 GLN A CA 1
ATOM 2674 C C . GLN A 1 337 ? -10.860 12.686 20.035 1.00 92.44 337 GLN A C 1
ATOM 2676 O O . GLN A 1 337 ? -10.338 12.299 18.998 1.00 92.44 337 GLN A O 1
ATOM 2681 N N . GLU A 1 338 ? -10.821 13.964 20.415 1.00 93.44 338 GLU A N 1
ATOM 2682 C CA . GLU A 1 338 ? -10.169 15.026 19.639 1.00 93.44 338 GLU A CA 1
ATOM 2683 C C . GLU A 1 338 ? -8.684 14.725 19.424 1.00 93.44 338 GLU A C 1
ATOM 2685 O O . GLU A 1 338 ? -8.187 14.861 18.309 1.00 93.44 338 GLU A O 1
ATOM 2690 N N . LYS A 1 339 ? -7.981 14.253 20.463 1.00 92.44 339 LYS A N 1
ATOM 2691 C CA . LYS A 1 339 ? -6.583 13.828 20.331 1.00 92.44 339 LYS A CA 1
ATOM 2692 C C . LYS A 1 339 ? -6.440 12.682 19.324 1.00 92.44 339 LYS A C 1
ATOM 2694 O O . LYS A 1 339 ? -5.598 12.760 18.438 1.00 92.44 339 LYS A O 1
ATOM 2699 N N . TYR A 1 340 ? -7.284 11.657 19.433 1.00 91.38 340 TYR A N 1
ATOM 2700 C CA . TYR A 1 340 ? -7.279 10.528 18.503 1.00 91.38 340 TYR A CA 1
ATOM 2701 C C . TYR A 1 340 ? -7.537 10.960 17.050 1.00 91.38 340 TYR A C 1
ATOM 2703 O O . TYR A 1 340 ? -6.853 10.504 16.136 1.00 91.38 340 TYR A O 1
ATOM 2711 N N . ASP A 1 341 ? -8.495 11.861 16.826 1.00 90.75 341 ASP A N 1
ATOM 2712 C CA . ASP A 1 341 ? -8.831 12.346 15.487 1.00 90.75 341 ASP A CA 1
ATOM 2713 C C . ASP A 1 341 ? -7.695 13.192 14.884 1.00 90.75 341 ASP A C 1
ATOM 2715 O O . ASP A 1 341 ? -7.417 13.077 13.687 1.00 90.75 341 ASP A O 1
ATOM 2719 N N . VAL A 1 342 ? -6.997 13.988 15.705 1.00 91.69 342 VAL A N 1
ATOM 2720 C CA . VAL A 1 342 ? -5.789 14.727 15.298 1.00 91.69 342 VAL A CA 1
ATOM 2721 C C . VAL A 1 342 ? -4.663 13.766 14.916 1.00 91.69 342 VAL A C 1
ATOM 2723 O O . VAL A 1 342 ? -4.091 13.913 13.835 1.00 91.69 342 VAL A O 1
ATOM 2726 N N . ASP A 1 343 ? -4.384 12.759 15.746 1.00 88.25 343 ASP A N 1
ATOM 2727 C CA . ASP A 1 343 ? -3.345 11.758 15.472 1.00 88.25 343 ASP A CA 1
ATOM 2728 C C . ASP A 1 343 ? -3.662 10.991 14.173 1.00 88.25 343 ASP A C 1
ATOM 2730 O O . ASP A 1 343 ? -2.806 10.823 13.303 1.00 88.25 343 ASP A O 1
ATOM 2734 N N . LYS A 1 344 ? -4.931 10.616 13.970 1.00 91.12 344 LYS A N 1
ATOM 2735 C CA . LYS A 1 344 ? -5.413 9.958 12.746 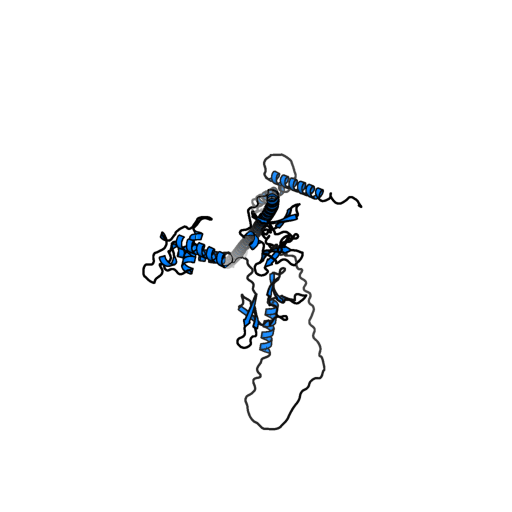1.00 91.12 344 LYS A CA 1
ATOM 2736 C C . LYS A 1 344 ? -5.278 10.830 11.508 1.00 91.12 344 LYS A C 1
ATOM 2738 O O . LYS A 1 344 ? -4.881 10.337 10.451 1.00 91.12 344 LYS A O 1
ATOM 2743 N N . TYR A 1 345 ? -5.608 12.113 11.619 1.00 91.56 345 TYR A N 1
ATOM 2744 C CA . TYR A 1 345 ? -5.416 13.056 10.525 1.00 91.56 345 TYR A CA 1
ATOM 2745 C C . TYR A 1 345 ? -3.930 13.197 10.174 1.00 91.56 345 TYR A C 1
ATOM 2747 O O . TYR A 1 345 ? -3.579 13.142 8.997 1.00 91.56 345 TYR A O 1
ATOM 2755 N N . HIS A 1 346 ? -3.058 13.297 11.179 1.00 89.25 346 HIS A N 1
ATOM 2756 C CA . HIS A 1 346 ? -1.622 13.442 10.971 1.00 89.25 346 HIS A CA 1
ATOM 2757 C C . HIS A 1 346 ? -1.003 12.218 10.285 1.00 89.25 346 HIS A C 1
ATOM 2759 O O . HIS A 1 346 ? -0.255 12.371 9.322 1.00 89.25 346 HIS A O 1
ATOM 2765 N N . VAL A 1 347 ? -1.371 11.001 10.702 1.00 88.31 347 VAL A N 1
ATOM 2766 C CA . VAL A 1 347 ? -0.936 9.760 10.035 1.00 88.31 347 VAL A CA 1
ATOM 2767 C C . VAL A 1 347 ? -1.390 9.732 8.573 1.00 88.31 347 VAL A C 1
ATOM 2769 O O . VAL A 1 347 ? -0.599 9.431 7.677 1.00 88.31 347 VAL A O 1
ATOM 2772 N N . LYS A 1 348 ? -2.643 10.114 8.300 1.00 89.00 348 LYS A N 1
ATOM 2773 C CA . LYS A 1 348 ? -3.170 10.189 6.930 1.00 89.00 348 LYS A CA 1
ATOM 2774 C C . LYS A 1 348 ? -2.420 11.216 6.074 1.00 89.00 348 LYS A C 1
ATOM 2776 O O . LYS A 1 348 ? -2.131 10.943 4.911 1.00 89.00 348 LYS A O 1
ATOM 2781 N N . GLU A 1 349 ? -2.104 12.378 6.637 1.00 90.69 349 GLU A N 1
ATOM 2782 C CA . GLU A 1 349 ? -1.329 13.426 5.969 1.00 90.69 349 GLU A CA 1
ATOM 2783 C C . GLU A 1 349 ? 0.104 12.961 5.671 1.00 90.69 349 GLU A C 1
ATOM 2785 O O . GLU A 1 349 ? 0.585 13.133 4.551 1.00 90.69 349 GLU A O 1
ATOM 2790 N N . GLN A 1 350 ? 0.762 12.284 6.618 1.00 88.06 350 GLN A N 1
ATOM 2791 C CA . GLN A 1 350 ? 2.086 11.699 6.396 1.00 88.06 350 GLN A CA 1
ATOM 2792 C C . GLN A 1 350 ? 2.073 10.632 5.294 1.00 88.06 350 GLN A C 1
ATOM 2794 O O . GLN A 1 350 ? 2.945 10.650 4.424 1.00 88.06 350 GLN A O 1
ATOM 2799 N N . ARG A 1 351 ? 1.069 9.742 5.277 1.00 87.06 351 ARG A N 1
ATOM 2800 C CA . ARG A 1 351 ? 0.891 8.749 4.202 1.00 87.06 351 ARG A CA 1
ATOM 2801 C C . ARG A 1 351 ? 0.710 9.426 2.837 1.00 87.06 351 ARG A C 1
ATOM 2803 O O . ARG A 1 351 ? 1.347 9.022 1.868 1.00 87.06 351 ARG A O 1
ATOM 2810 N N . ALA A 1 352 ? -0.096 10.487 2.757 1.00 87.56 352 ALA A N 1
ATOM 2811 C CA . ALA A 1 352 ? -0.291 11.243 1.517 1.00 87.56 352 ALA A CA 1
ATOM 2812 C C . ALA A 1 352 ? 1.009 11.910 1.029 1.00 87.56 352 ALA A C 1
ATOM 2814 O O . ALA A 1 352 ? 1.360 11.784 -0.142 1.00 87.56 352 ALA A O 1
ATOM 2815 N N . MET A 1 353 ? 1.759 12.544 1.934 1.00 87.00 353 MET A N 1
ATOM 2816 C CA . MET A 1 353 ? 3.051 13.169 1.631 1.00 87.00 353 MET A CA 1
ATOM 2817 C C . MET A 1 353 ? 4.104 12.152 1.167 1.00 87.00 353 MET A C 1
ATOM 2819 O O . MET A 1 353 ? 4.856 12.428 0.232 1.00 87.00 353 MET A O 1
ATOM 2823 N N . ARG A 1 354 ? 4.168 10.970 1.799 1.00 86.50 354 ARG A N 1
ATOM 2824 C CA . ARG A 1 354 ? 5.068 9.883 1.376 1.00 86.50 354 ARG A CA 1
ATOM 2825 C C . ARG A 1 354 ? 4.698 9.369 -0.014 1.00 86.50 354 ARG A C 1
ATOM 2827 O O . ARG A 1 354 ? 5.581 9.262 -0.861 1.00 86.50 354 ARG A O 1
ATOM 2834 N N . LYS A 1 355 ? 3.404 9.167 -0.284 1.00 87.25 355 LYS A N 1
ATOM 2835 C CA . LYS A 1 355 ? 2.906 8.766 -1.607 1.00 87.25 355 LYS A CA 1
ATOM 2836 C C . LYS A 1 355 ? 3.252 9.790 -2.693 1.00 87.25 355 LYS A C 1
ATOM 2838 O O . LYS A 1 355 ? 3.749 9.408 -3.746 1.00 87.25 355 LYS A O 1
ATOM 2843 N N . GLU A 1 356 ? 3.062 11.083 -2.427 1.00 89.62 356 GLU A N 1
ATOM 2844 C CA . GLU A 1 356 ? 3.430 12.154 -3.367 1.00 89.62 356 GLU A CA 1
ATOM 2845 C C . GLU A 1 356 ? 4.951 12.206 -3.611 1.00 89.62 356 GLU A C 1
ATOM 2847 O O . GLU A 1 356 ? 5.399 12.347 -4.751 1.00 89.62 356 GLU A O 1
ATOM 2852 N N . LYS A 1 357 ? 5.770 12.039 -2.559 1.00 87.88 357 LYS A N 1
ATOM 2853 C CA . LYS A 1 357 ? 7.239 11.958 -2.678 1.00 87.88 357 LYS A CA 1
ATOM 2854 C C . LYS A 1 357 ? 7.656 10.763 -3.544 1.00 87.88 357 LYS A C 1
ATOM 2856 O O . LYS A 1 357 ? 8.517 10.926 -4.410 1.00 87.88 357 LYS A O 1
ATOM 2861 N N . ALA A 1 358 ? 7.053 9.595 -3.327 1.00 83.94 358 ALA A N 1
ATOM 2862 C CA . ALA A 1 358 ? 7.329 8.382 -4.091 1.00 83.94 358 ALA A CA 1
ATOM 2863 C C . ALA A 1 358 ? 6.940 8.542 -5.568 1.00 83.94 358 ALA A C 1
ATOM 2865 O O . ALA A 1 358 ? 7.745 8.250 -6.451 1.00 83.94 358 ALA A O 1
ATOM 2866 N N . GLU A 1 359 ? 5.760 9.098 -5.850 1.00 88.12 359 GLU A N 1
ATOM 2867 C CA . GLU A 1 359 ? 5.309 9.358 -7.220 1.00 88.12 359 GLU A CA 1
ATOM 2868 C C . GLU A 1 359 ? 6.231 10.347 -7.942 1.00 88.12 359 GLU A C 1
ATOM 2870 O O . GLU A 1 359 ? 6.631 10.111 -9.083 1.00 88.12 359 GLU A O 1
ATOM 2875 N N . ARG A 1 360 ? 6.651 11.419 -7.263 1.00 90.38 360 ARG A N 1
ATOM 2876 C CA . ARG A 1 360 ? 7.612 12.374 -7.820 1.00 90.38 360 ARG A CA 1
ATOM 2877 C C . ARG A 1 360 ? 8.964 11.724 -8.119 1.00 90.38 360 ARG A C 1
ATOM 2879 O O . ARG A 1 360 ? 9.535 11.995 -9.173 1.00 90.38 360 ARG A O 1
ATOM 2886 N N . LYS A 1 361 ? 9.464 10.861 -7.226 1.00 90.56 361 LYS A N 1
ATOM 2887 C CA . LYS A 1 361 ? 10.713 10.110 -7.437 1.00 90.56 361 LYS A CA 1
ATOM 2888 C C . LYS A 1 361 ? 10.587 9.157 -8.632 1.00 90.56 361 LYS A C 1
ATOM 2890 O O . LYS A 1 361 ? 11.501 9.085 -9.446 1.00 90.56 361 LYS A O 1
ATOM 2895 N N . ALA A 1 362 ? 9.442 8.493 -8.792 1.00 87.44 362 ALA A N 1
ATOM 2896 C CA . ALA A 1 362 ? 9.170 7.633 -9.943 1.00 87.44 362 ALA A CA 1
ATOM 2897 C C . ALA A 1 362 ? 9.093 8.422 -11.264 1.00 87.44 362 ALA A C 1
ATOM 2899 O O . ALA A 1 362 ? 9.623 7.981 -12.282 1.00 87.44 362 ALA A O 1
ATOM 2900 N N . GLN A 1 363 ? 8.474 9.607 -11.262 1.00 89.25 363 GLN A N 1
ATOM 2901 C CA . GLN A 1 363 ? 8.447 10.489 -12.435 1.00 89.25 363 GLN A CA 1
ATOM 2902 C C . GLN A 1 363 ? 9.848 10.990 -12.811 1.00 89.25 363 GLN A C 1
ATOM 2904 O O . GLN A 1 363 ? 10.184 11.027 -13.993 1.00 89.25 363 GLN A O 1
ATOM 2909 N N . GLU A 1 364 ? 10.676 11.340 -11.824 1.00 91.31 364 GLU A N 1
ATOM 2910 C CA . GLU A 1 364 ? 12.068 11.748 -12.046 1.00 91.31 364 GLU A CA 1
ATOM 2911 C C . GLU A 1 364 ? 12.911 10.603 -12.625 1.00 91.31 364 GLU A C 1
ATOM 2913 O O . GLU A 1 364 ? 13.636 10.819 -13.594 1.00 91.31 364 GLU A O 1
ATOM 2918 N N . ALA A 1 365 ? 12.749 9.378 -12.115 1.00 90.94 365 ALA A N 1
ATOM 2919 C CA . ALA A 1 365 ? 13.419 8.194 -12.655 1.00 90.94 365 ALA A CA 1
ATOM 2920 C C . ALA A 1 365 ? 13.028 7.925 -14.120 1.00 90.94 365 ALA A C 1
ATOM 2922 O O . ALA A 1 365 ? 13.903 7.752 -14.965 1.00 90.94 365 ALA A O 1
ATOM 2923 N N . ARG A 1 366 ? 11.731 7.996 -14.453 1.00 90.81 366 ARG A N 1
ATOM 2924 C CA . ARG A 1 366 ? 11.251 7.853 -15.842 1.00 90.81 366 ARG A CA 1
ATOM 2925 C C . ARG A 1 366 ? 11.793 8.946 -16.763 1.00 90.81 366 ARG A C 1
ATOM 2927 O O . ARG A 1 366 ? 12.124 8.674 -17.912 1.00 90.81 366 ARG A O 1
ATOM 2934 N N . ALA A 1 367 ? 11.889 10.184 -16.276 1.00 94.00 367 ALA A N 1
ATOM 2935 C CA . ALA A 1 367 ? 12.463 11.283 -17.048 1.00 94.00 367 ALA A CA 1
ATOM 2936 C C . ALA A 1 367 ? 13.967 11.082 -17.298 1.00 94.00 367 ALA A C 1
ATOM 2938 O O . ALA A 1 367 ? 14.446 11.364 -18.397 1.00 94.00 367 ALA A O 1
ATOM 2939 N N . LEU A 1 368 ? 14.699 10.567 -16.305 1.00 93.69 368 LEU A N 1
ATOM 2940 C CA . LEU A 1 368 ? 16.116 10.232 -16.433 1.00 93.69 368 LEU A CA 1
ATOM 2941 C C . LEU A 1 368 ? 16.335 9.105 -17.454 1.00 93.69 368 LEU A C 1
ATOM 2943 O O . LEU A 1 368 ? 17.207 9.212 -18.314 1.00 93.69 368 LEU A O 1
ATOM 2947 N N . GLU A 1 369 ? 15.522 8.052 -17.394 1.00 91.62 369 GLU A N 1
ATOM 2948 C CA . GLU A 1 369 ? 15.586 6.931 -18.333 1.00 91.62 369 GLU A CA 1
ATOM 2949 C C . GLU A 1 369 ? 15.259 7.376 -19.764 1.00 91.62 369 GLU A C 1
ATOM 2951 O O . GLU A 1 369 ? 16.014 7.085 -20.692 1.00 91.62 369 GLU A O 1
ATOM 2956 N N . ALA A 1 370 ? 14.203 8.176 -19.944 1.00 93.44 370 ALA A N 1
ATOM 2957 C CA . ALA A 1 370 ? 13.861 8.752 -21.242 1.00 93.44 370 ALA A CA 1
ATOM 2958 C C . ALA A 1 370 ? 14.992 9.632 -21.803 1.00 93.44 370 ALA A C 1
ATOM 2960 O O . ALA A 1 370 ? 15.295 9.564 -22.994 1.00 93.44 370 ALA A O 1
ATOM 2961 N N . ALA A 1 371 ? 15.660 10.422 -20.954 1.00 94.31 371 ALA A N 1
ATOM 2962 C CA . ALA A 1 371 ? 16.818 11.215 -21.361 1.00 94.31 371 ALA A CA 1
ATOM 2963 C C . ALA A 1 371 ? 18.017 10.336 -21.760 1.00 94.31 371 ALA A C 1
ATOM 2965 O O . ALA A 1 371 ? 18.724 10.666 -22.714 1.00 94.31 371 ALA A O 1
ATOM 2966 N N . ARG A 1 372 ? 18.231 9.203 -21.076 1.00 93.25 372 ARG A N 1
ATOM 2967 C CA . ARG A 1 372 ? 19.278 8.235 -21.434 1.00 93.25 372 ARG A CA 1
ATOM 2968 C C . ARG A 1 372 ? 19.007 7.609 -22.801 1.00 93.25 372 ARG A C 1
ATOM 2970 O O . ARG A 1 372 ? 19.901 7.608 -23.642 1.00 93.25 372 ARG A O 1
ATOM 2977 N N . MET A 1 373 ? 17.774 7.162 -23.040 1.00 92.25 373 MET A N 1
ATOM 2978 C CA . MET A 1 373 ? 17.360 6.589 -24.325 1.00 92.25 373 MET A CA 1
ATOM 2979 C C . MET A 1 373 ? 17.484 7.600 -25.471 1.00 92.25 373 MET A C 1
ATOM 2981 O O . MET A 1 373 ? 17.962 7.252 -26.547 1.00 92.25 373 MET A O 1
ATOM 2985 N N . ALA A 1 374 ? 17.120 8.865 -25.238 1.00 94.25 374 ALA A N 1
ATOM 2986 C CA . ALA A 1 374 ? 17.274 9.921 -26.238 1.00 94.25 374 ALA A CA 1
ATOM 2987 C C . ALA A 1 374 ? 18.749 10.165 -26.605 1.00 94.25 374 ALA A C 1
ATOM 2989 O O . ALA A 1 374 ? 19.074 10.313 -27.781 1.00 94.25 374 ALA A O 1
ATOM 2990 N N . LYS A 1 375 ? 19.650 10.160 -25.613 1.00 95.12 375 LYS A N 1
ATOM 2991 C CA . LYS A 1 375 ? 21.093 10.311 -25.845 1.00 95.12 375 LYS A CA 1
ATOM 2992 C C . LYS A 1 375 ? 21.681 9.119 -26.610 1.00 95.12 375 LYS A C 1
ATOM 2994 O O . LYS A 1 375 ? 22.493 9.315 -27.508 1.00 95.12 375 LYS A O 1
ATOM 2999 N N . GLU A 1 376 ? 21.264 7.899 -26.276 1.00 93.94 376 GLU A N 1
ATOM 3000 C CA . GLU A 1 376 ? 21.682 6.687 -26.993 1.00 93.94 376 GLU A CA 1
ATOM 3001 C C . GLU A 1 376 ? 21.192 6.695 -28.450 1.00 93.94 376 GLU A C 1
ATOM 3003 O O . GLU A 1 376 ? 21.928 6.325 -29.365 1.00 93.94 376 GLU A O 1
ATOM 3008 N N . GLU A 1 377 ? 19.971 7.177 -28.697 1.00 93.69 377 GLU A N 1
ATOM 3009 C CA . GLU A 1 377 ? 19.451 7.323 -30.055 1.00 93.69 377 GLU A CA 1
ATOM 3010 C C . GLU A 1 377 ? 20.213 8.382 -30.865 1.00 93.69 377 GLU A C 1
ATOM 3012 O O . GLU A 1 377 ? 20.535 8.131 -32.030 1.00 93.69 377 GLU A O 1
ATOM 3017 N N . GLU A 1 378 ? 20.548 9.525 -30.262 1.00 94.38 378 GLU A N 1
ATOM 3018 C CA . GLU A 1 378 ? 21.382 10.554 -30.894 1.00 94.38 378 GLU A CA 1
ATOM 3019 C C . GLU A 1 378 ? 22.767 9.996 -31.259 1.00 94.38 378 GLU A C 1
ATOM 3021 O O . GLU A 1 378 ? 23.233 10.168 -32.389 1.00 94.38 378 GLU A O 1
ATOM 3026 N N . GLU A 1 379 ? 23.397 9.247 -30.350 1.00 94.75 379 GLU A N 1
ATOM 3027 C CA . GLU A 1 379 ? 24.684 8.603 -30.614 1.00 94.75 379 GLU A CA 1
ATOM 3028 C C . GLU A 1 379 ? 24.578 7.558 -31.734 1.00 94.75 379 GLU A C 1
ATOM 3030 O O . GLU A 1 379 ? 25.424 7.516 -32.631 1.00 94.75 379 GLU A O 1
ATOM 3035 N N . ARG A 1 380 ? 23.505 6.759 -31.756 1.00 94.25 380 ARG A N 1
ATOM 3036 C CA . ARG A 1 380 ? 23.253 5.793 -32.832 1.00 94.25 380 ARG A CA 1
ATOM 3037 C C . ARG A 1 380 ? 23.092 6.486 -34.188 1.00 94.25 380 ARG A C 1
ATOM 3039 O O . ARG A 1 380 ? 23.656 6.016 -35.176 1.00 94.25 380 ARG A O 1
ATOM 3046 N N . GLN A 1 381 ? 22.365 7.603 -34.247 1.00 94.75 381 GLN A N 1
ATOM 3047 C CA . GLN A 1 381 ? 22.209 8.393 -35.475 1.00 94.75 381 GLN A CA 1
ATOM 3048 C C . GLN A 1 381 ? 23.543 9.008 -35.927 1.00 94.75 381 GLN A C 1
ATOM 3050 O O . GLN A 1 381 ? 23.873 8.978 -37.118 1.00 94.75 381 GLN A O 1
ATOM 3055 N N . ALA A 1 382 ? 24.357 9.501 -34.990 1.00 93.94 382 ALA A N 1
ATOM 3056 C CA . ALA A 1 382 ? 25.699 9.998 -35.279 1.00 93.94 382 ALA A CA 1
ATOM 3057 C C . ALA A 1 382 ? 26.612 8.884 -35.829 1.00 93.94 382 ALA A C 1
ATOM 3059 O O . ALA A 1 382 ? 27.273 9.074 -36.849 1.00 93.94 382 ALA A O 1
ATOM 3060 N N . GLN A 1 383 ? 26.591 7.689 -35.232 1.00 93.44 383 GLN A N 1
ATOM 3061 C CA . GLN A 1 383 ? 27.360 6.543 -35.724 1.00 93.44 383 GLN A CA 1
ATOM 3062 C C . GLN A 1 383 ? 26.886 6.067 -37.105 1.00 93.44 383 GLN A C 1
ATOM 3064 O O . GLN A 1 383 ? 27.709 5.698 -37.945 1.00 93.44 383 GLN A O 1
ATOM 3069 N N . GLU A 1 384 ? 25.577 6.069 -37.370 1.00 93.75 384 GLU A N 1
ATOM 3070 C CA . GLU A 1 384 ? 25.040 5.691 -38.680 1.00 93.75 384 GLU A CA 1
ATOM 3071 C C . GLU A 1 384 ? 25.431 6.704 -39.764 1.00 93.75 384 GLU A C 1
ATOM 3073 O O . GLU A 1 384 ? 25.872 6.307 -40.844 1.00 93.75 384 GLU A O 1
ATOM 3078 N N . SER A 1 385 ? 25.340 8.006 -39.477 1.00 93.50 385 SER A N 1
ATOM 3079 C CA . SER A 1 385 ? 25.781 9.042 -40.419 1.00 93.50 385 SER A CA 1
ATOM 3080 C C . SER A 1 385 ? 27.287 8.966 -40.699 1.00 93.50 385 SER A C 1
ATOM 3082 O O . SER A 1 385 ? 27.688 9.035 -41.862 1.00 93.50 385 SER A O 1
ATOM 3084 N N . ALA A 1 386 ? 28.112 8.703 -39.680 1.00 93.62 386 ALA A N 1
ATOM 3085 C CA . ALA A 1 386 ? 29.546 8.480 -39.850 1.00 93.62 386 ALA A CA 1
ATOM 3086 C C . ALA A 1 386 ? 29.844 7.242 -40.717 1.00 93.62 386 ALA A C 1
ATOM 3088 O O . ALA A 1 386 ? 30.685 7.300 -41.613 1.00 93.62 386 ALA A O 1
ATOM 3089 N N . LYS A 1 387 ? 29.120 6.129 -40.518 1.00 95.00 387 LYS A N 1
ATOM 3090 C CA . LYS A 1 387 ? 29.247 4.934 -41.374 1.00 95.00 387 LYS A CA 1
ATOM 3091 C C . LYS A 1 387 ? 28.892 5.230 -42.831 1.00 95.00 387 LYS A C 1
ATOM 3093 O O . LYS A 1 387 ? 29.620 4.790 -43.716 1.00 95.00 387 LYS A O 1
ATOM 3098 N N . ARG A 1 388 ? 27.824 5.998 -43.080 1.00 93.00 388 ARG A N 1
ATOM 3099 C CA . ARG A 1 388 ? 27.432 6.399 -44.442 1.00 93.00 388 ARG A CA 1
ATOM 3100 C C . ARG A 1 388 ? 28.501 7.255 -45.120 1.00 93.00 388 ARG A C 1
ATOM 3102 O O . ARG A 1 388 ? 28.797 7.006 -46.281 1.00 93.00 388 ARG A O 1
ATOM 3109 N N . GLN A 1 389 ? 29.120 8.195 -44.402 1.00 92.75 389 GLN A N 1
ATOM 3110 C CA . GLN A 1 389 ? 30.218 9.006 -44.948 1.00 92.75 389 GLN A CA 1
ATOM 3111 C C . GLN A 1 389 ? 31.432 8.150 -45.332 1.00 92.75 389 GLN A C 1
ATOM 3113 O O . GLN A 1 389 ? 31.987 8.323 -46.413 1.00 92.75 389 GLN A O 1
ATOM 3118 N N . ILE A 1 390 ? 31.810 7.183 -44.487 1.00 92.12 390 ILE A N 1
ATOM 3119 C CA . ILE A 1 390 ? 32.914 6.256 -44.786 1.00 92.12 390 ILE A CA 1
ATOM 3120 C C . ILE A 1 390 ? 32.589 5.394 -46.014 1.00 92.12 390 ILE A C 1
ATOM 3122 O O . ILE A 1 390 ? 33.456 5.149 -46.853 1.00 92.12 390 ILE A O 1
ATOM 3126 N N . GLU A 1 391 ? 31.350 4.912 -46.131 1.00 92.31 391 GLU A N 1
ATOM 3127 C CA . GLU A 1 391 ? 30.915 4.110 -47.277 1.00 92.31 391 GLU A CA 1
ATOM 3128 C C . GLU A 1 391 ? 30.888 4.930 -48.576 1.00 92.31 391 GLU A C 1
ATOM 3130 O O . GLU A 1 391 ? 31.342 4.445 -49.614 1.00 92.31 391 GLU A O 1
ATOM 3135 N N . GLU A 1 392 ? 30.441 6.185 -48.514 1.00 93.62 392 GLU A N 1
ATOM 3136 C CA . GLU A 1 392 ? 30.464 7.118 -49.642 1.00 93.62 392 GLU A CA 1
ATOM 3137 C C . GLU A 1 392 ? 31.899 7.440 -50.087 1.00 93.62 392 GLU A C 1
ATOM 3139 O O . GLU A 1 392 ? 32.209 7.330 -51.276 1.00 93.62 392 GLU A O 1
ATOM 3144 N N . GLU A 1 393 ? 32.809 7.728 -49.150 1.00 92.38 393 GLU A N 1
ATOM 3145 C CA . GLU A 1 393 ? 34.228 7.962 -49.451 1.00 92.38 393 GLU A CA 1
ATOM 3146 C C . GLU A 1 393 ? 34.881 6.716 -50.073 1.00 92.38 393 GLU A C 1
ATOM 3148 O O . GLU A 1 393 ? 35.659 6.803 -51.030 1.00 92.38 393 GLU A O 1
ATOM 3153 N N . LYS A 1 394 ? 34.533 5.523 -49.575 1.00 94.06 394 LYS A N 1
ATOM 3154 C CA . LYS A 1 394 ? 35.009 4.260 -50.144 1.00 94.06 394 LYS A CA 1
ATOM 3155 C C . LYS A 1 394 ? 34.503 4.063 -51.575 1.00 94.06 394 LYS A C 1
ATOM 3157 O O . LYS A 1 394 ? 35.303 3.724 -52.448 1.00 94.06 394 LYS A O 1
ATOM 3162 N N . ALA A 1 395 ? 33.220 4.313 -51.834 1.00 93.00 395 ALA A N 1
ATOM 3163 C CA . ALA A 1 395 ? 32.641 4.222 -53.173 1.00 93.00 395 ALA A CA 1
ATOM 3164 C C . ALA A 1 395 ? 33.271 5.239 -54.144 1.00 93.00 395 ALA A C 1
ATOM 3166 O O . ALA A 1 395 ? 33.540 4.915 -55.305 1.00 93.00 395 ALA A O 1
ATOM 3167 N N . GLU A 1 396 ? 33.568 6.457 -53.679 1.00 93.62 396 GLU A N 1
ATOM 3168 C CA . GLU A 1 396 ? 34.267 7.465 -54.478 1.00 93.62 396 GLU A CA 1
ATOM 3169 C C . GLU A 1 396 ? 35.705 7.033 -54.806 1.00 93.62 396 GLU A C 1
ATOM 3171 O O . GLU A 1 396 ? 36.152 7.161 -55.951 1.00 93.62 396 GLU A O 1
ATOM 3176 N N . ASN A 1 397 ? 36.426 6.465 -53.836 1.00 92.94 397 ASN A N 1
ATOM 3177 C CA . ASN A 1 397 ? 37.776 5.942 -54.043 1.00 92.94 397 ASN A CA 1
ATOM 3178 C C . ASN A 1 397 ? 37.798 4.755 -55.017 1.00 92.94 397 ASN A C 1
ATOM 3180 O O . ASN A 1 397 ? 38.653 4.713 -55.904 1.00 92.94 397 ASN A O 1
ATOM 3184 N N . GLU A 1 398 ? 36.837 3.834 -54.922 1.00 92.38 398 GLU A N 1
ATOM 3185 C CA . GLU A 1 398 ? 36.676 2.737 -55.885 1.00 92.38 398 GLU A CA 1
ATOM 3186 C C . GLU A 1 398 ? 36.387 3.268 -57.297 1.00 92.38 398 GLU A C 1
ATOM 3188 O O . GLU A 1 398 ? 36.979 2.799 -58.275 1.00 92.38 398 GLU A O 1
ATOM 3193 N N . ARG A 1 399 ? 35.558 4.313 -57.422 1.00 92.75 399 ARG A N 1
ATOM 3194 C CA . ARG A 1 399 ? 35.292 4.978 -58.705 1.00 92.75 399 ARG A CA 1
ATOM 3195 C C . ARG A 1 399 ? 36.551 5.627 -59.288 1.00 92.75 399 ARG A C 1
ATOM 3197 O O . ARG A 1 399 ? 36.838 5.421 -60.468 1.00 92.75 399 ARG A O 1
ATOM 3204 N N . LYS A 1 400 ? 37.328 6.355 -58.477 1.00 92.88 400 LYS A N 1
ATOM 3205 C CA . LYS A 1 400 ? 38.618 6.947 -58.888 1.00 92.88 400 LYS A CA 1
ATOM 3206 C C . LYS A 1 400 ? 39.617 5.870 -59.316 1.00 92.88 400 LYS A C 1
ATOM 3208 O O . LYS A 1 400 ? 40.333 6.045 -60.302 1.00 92.88 400 LYS A O 1
ATOM 3213 N N . GLN A 1 401 ? 39.651 4.734 -58.619 1.00 92.50 401 GLN A N 1
ATOM 3214 C CA . GLN A 1 401 ? 40.517 3.610 -58.970 1.00 92.50 401 GLN A CA 1
ATOM 3215 C C . GLN A 1 401 ? 40.102 2.961 -60.298 1.00 92.50 401 GLN A C 1
ATOM 3217 O O . GLN A 1 401 ? 40.964 2.688 -61.136 1.00 92.50 401 GLN A O 1
ATOM 3222 N N . ALA A 1 402 ? 38.801 2.760 -60.524 1.00 91.38 402 ALA A N 1
ATOM 3223 C CA . ALA A 1 402 ? 38.274 2.239 -61.784 1.00 91.38 402 ALA A CA 1
ATOM 3224 C C . ALA A 1 402 ? 38.568 3.185 -62.962 1.00 91.38 402 ALA A C 1
ATOM 3226 O O . ALA A 1 402 ? 38.991 2.735 -64.029 1.00 91.38 402 ALA A O 1
ATOM 3227 N N . GLU A 1 403 ? 38.424 4.498 -62.765 1.00 91.62 403 GLU A N 1
ATOM 3228 C CA . GLU A 1 403 ? 38.770 5.508 -63.769 1.00 91.62 403 GLU A CA 1
ATOM 3229 C C . GLU A 1 403 ? 40.273 5.500 -64.094 1.00 91.62 403 GLU A C 1
ATOM 3231 O O . GLU A 1 403 ? 40.660 5.491 -65.265 1.00 91.62 403 GLU A O 1
ATOM 3236 N N . ALA A 1 404 ? 41.139 5.409 -63.078 1.00 92.06 404 ALA A N 1
ATOM 3237 C CA . ALA A 1 404 ? 42.583 5.303 -63.274 1.00 92.06 404 ALA A CA 1
ATOM 3238 C C . ALA A 1 404 ? 42.982 4.025 -64.037 1.00 92.06 404 ALA A C 1
ATOM 3240 O O . ALA A 1 404 ? 43.846 4.071 -64.919 1.00 92.06 404 ALA A O 1
ATOM 3241 N N . GLN A 1 405 ? 42.336 2.891 -63.745 1.00 91.56 405 GLN A N 1
ATOM 3242 C CA . GLN A 1 405 ? 42.538 1.640 -64.482 1.00 91.56 405 GLN A CA 1
ATOM 3243 C C . GLN A 1 405 ? 42.076 1.757 -65.941 1.00 91.56 405 GLN A C 1
ATOM 3245 O O . GLN A 1 405 ? 42.803 1.339 -66.845 1.00 91.56 405 GLN A O 1
ATOM 3250 N N . ALA A 1 406 ? 40.919 2.378 -66.192 1.00 92.88 406 ALA A N 1
ATOM 3251 C CA . ALA A 1 406 ? 40.417 2.621 -67.544 1.00 92.88 406 ALA A CA 1
ATOM 3252 C C . ALA A 1 406 ? 41.361 3.529 -68.352 1.00 92.88 406 ALA A C 1
ATOM 3254 O O . ALA A 1 406 ? 41.687 3.220 -69.501 1.00 92.88 406 ALA A O 1
ATOM 3255 N N . LEU A 1 407 ? 41.875 4.605 -67.743 1.00 89.94 407 LEU A N 1
ATOM 3256 C CA . LEU A 1 407 ? 42.871 5.486 -68.361 1.00 89.94 407 LEU A CA 1
ATOM 3257 C C . LEU A 1 407 ? 44.194 4.761 -68.646 1.00 89.94 407 LEU A C 1
ATOM 3259 O O . LEU A 1 407 ? 44.811 4.995 -69.686 1.00 89.94 407 LEU A O 1
ATOM 3263 N N . SER A 1 408 ? 44.634 3.872 -67.752 1.00 91.44 408 SER A N 1
ATOM 3264 C CA . SER A 1 408 ? 45.825 3.040 -67.961 1.00 91.44 408 SER A CA 1
ATOM 3265 C C . SER A 1 408 ? 45.654 2.090 -69.154 1.00 91.44 408 SER A C 1
ATOM 3267 O O . SER A 1 408 ? 46.515 2.049 -70.036 1.00 91.44 408 SER A O 1
ATOM 3269 N N . LEU A 1 409 ? 44.510 1.401 -69.242 1.00 90.81 409 LEU A N 1
ATOM 3270 C CA . LEU A 1 409 ? 44.149 0.541 -70.375 1.00 90.81 409 LEU A CA 1
ATOM 3271 C C . LEU A 1 409 ? 44.109 1.319 -71.695 1.00 90.81 409 LEU A C 1
ATOM 3273 O O . LEU A 1 409 ? 44.700 0.878 -72.681 1.00 90.81 409 LEU A O 1
ATOM 3277 N N . ALA A 1 410 ? 43.473 2.493 -71.708 1.00 90.75 410 ALA A N 1
ATOM 3278 C CA . ALA A 1 410 ? 43.401 3.349 -72.890 1.00 90.75 410 ALA A CA 1
ATOM 3279 C C . ALA A 1 410 ? 44.793 3.805 -73.360 1.00 90.75 410 ALA A C 1
ATOM 3281 O O . ALA A 1 410 ? 45.091 3.737 -74.553 1.00 90.75 410 ALA A O 1
ATOM 3282 N N . LYS A 1 411 ? 45.680 4.197 -72.431 1.00 91.19 411 LYS A N 1
ATOM 3283 C CA . LYS A 1 411 ? 47.085 4.519 -72.746 1.00 91.19 411 LYS A CA 1
ATOM 3284 C C . LYS A 1 411 ? 47.827 3.319 -73.337 1.00 91.19 411 LYS A C 1
ATOM 3286 O O . LYS A 1 411 ? 48.536 3.479 -74.327 1.00 91.19 411 LYS A O 1
ATOM 3291 N N . GLY A 1 412 ? 47.640 2.125 -72.773 1.00 89.56 412 GLY A N 1
ATOM 3292 C CA . GLY A 1 412 ? 48.236 0.892 -73.292 1.00 89.56 412 GLY A CA 1
ATOM 3293 C C . GLY A 1 412 ? 47.767 0.556 -74.712 1.00 89.56 412 GLY A C 1
ATOM 3294 O O . GLY A 1 412 ? 48.584 0.232 -75.572 1.00 89.56 412 GLY A O 1
ATOM 3295 N N . MET A 1 413 ? 46.466 0.696 -74.989 1.00 90.56 413 MET A N 1
ATOM 3296 C CA . MET A 1 413 ? 45.917 0.521 -76.339 1.00 90.56 413 MET A CA 1
ATOM 3297 C C . MET A 1 413 ? 46.464 1.560 -77.320 1.00 90.56 413 MET A C 1
ATOM 3299 O O . MET A 1 413 ? 46.790 1.212 -78.453 1.00 90.56 413 MET A O 1
ATOM 3303 N N . PHE A 1 414 ? 46.596 2.817 -76.893 1.00 89.94 414 PHE A N 1
ATOM 3304 C CA . PHE A 1 414 ? 47.149 3.880 -77.726 1.00 89.94 414 PHE A CA 1
ATOM 3305 C C . PHE A 1 414 ? 48.614 3.624 -78.097 1.00 89.94 414 PHE A C 1
ATOM 3307 O O . PHE A 1 414 ? 48.962 3.714 -79.273 1.00 89.94 414 PHE A O 1
ATOM 3314 N N . GLU A 1 415 ? 49.465 3.249 -77.136 1.00 89.25 415 GLU A N 1
ATOM 3315 C CA . GLU A 1 415 ? 50.858 2.896 -77.438 1.00 89.25 415 GLU A CA 1
ATOM 3316 C C . GLU A 1 415 ? 50.943 1.665 -78.347 1.00 89.25 415 GLU A C 1
ATOM 3318 O O . GLU A 1 415 ? 51.742 1.663 -79.280 1.00 89.25 415 GLU A O 1
ATOM 3323 N N . LYS A 1 416 ? 50.065 0.667 -78.172 1.00 88.50 416 LYS A N 1
ATOM 3324 C CA . LYS A 1 416 ? 50.003 -0.486 -79.080 1.00 88.50 416 LYS A CA 1
ATOM 3325 C C . LYS A 1 416 ? 49.627 -0.079 -80.511 1.00 88.50 416 LYS A C 1
ATOM 3327 O O . LYS A 1 416 ? 50.334 -0.440 -81.449 1.00 88.50 416 LYS A O 1
ATOM 3332 N N . MET A 1 417 ? 48.575 0.727 -80.683 1.00 86.62 417 MET A N 1
ATOM 3333 C CA . MET A 1 417 ? 48.183 1.257 -81.998 1.00 86.62 417 MET A CA 1
ATOM 3334 C C . MET A 1 417 ? 49.297 2.096 -82.626 1.00 86.62 417 MET A C 1
ATOM 3336 O O . MET A 1 417 ? 49.544 1.998 -83.822 1.00 86.62 417 MET A O 1
ATOM 3340 N N . LYS A 1 418 ? 50.006 2.898 -81.828 1.00 87.12 418 LYS A N 1
ATOM 3341 C CA . LYS A 1 418 ? 51.155 3.686 -82.282 1.00 87.12 418 LYS A CA 1
ATOM 3342 C C . LYS A 1 418 ? 52.311 2.795 -82.737 1.00 87.12 418 LYS A C 1
ATOM 3344 O O . LYS A 1 418 ? 52.905 3.087 -83.771 1.00 87.12 418 LYS A O 1
ATOM 3349 N N . THR A 1 419 ? 52.619 1.712 -82.020 1.00 81.44 419 THR A N 1
ATOM 3350 C CA . THR A 1 419 ? 53.636 0.743 -82.458 1.00 81.44 419 THR A CA 1
ATOM 3351 C C . THR A 1 419 ? 53.227 0.017 -83.734 1.00 81.44 419 THR A C 1
ATOM 3353 O O . THR A 1 419 ? 54.030 -0.042 -84.657 1.00 81.44 419 THR A O 1
ATOM 3356 N N . GLU A 1 420 ? 51.976 -0.442 -83.840 1.00 83.44 420 GLU A N 1
ATOM 3357 C CA . GLU A 1 420 ? 51.453 -1.093 -85.050 1.00 83.44 420 GLU A CA 1
ATOM 3358 C C . GLU A 1 420 ? 51.457 -0.127 -86.248 1.00 83.44 420 GLU A C 1
ATOM 3360 O O . GLU A 1 420 ? 51.827 -0.504 -87.357 1.00 83.44 420 GLU A O 1
ATOM 3365 N N . PHE A 1 421 ? 51.115 1.144 -86.027 1.00 80.19 421 PHE A N 1
ATOM 3366 C CA . PHE A 1 421 ? 51.162 2.185 -87.053 1.00 80.19 421 PHE A CA 1
ATOM 3367 C C . PHE A 1 421 ? 52.596 2.487 -87.512 1.00 80.19 421 PHE A C 1
ATOM 3369 O O . PHE A 1 421 ? 52.856 2.600 -88.709 1.00 80.19 421 PHE A O 1
ATOM 3376 N N . LEU A 1 422 ? 53.551 2.581 -86.581 1.00 76.94 422 LEU A N 1
ATOM 3377 C CA . LEU A 1 422 ? 54.969 2.753 -86.913 1.00 76.94 422 LEU A CA 1
ATOM 3378 C C . LEU A 1 422 ? 55.545 1.530 -87.639 1.00 76.94 422 LEU A C 1
ATOM 3380 O O . LEU A 1 422 ? 56.352 1.694 -88.550 1.00 76.94 422 LEU A O 1
ATOM 3384 N N . GLU A 1 423 ? 55.117 0.318 -87.288 1.00 76.88 423 GLU A N 1
ATOM 3385 C CA . GLU A 1 423 ? 55.518 -0.915 -87.971 1.00 76.88 423 GLU A CA 1
ATOM 3386 C C . GLU A 1 423 ? 54.956 -0.976 -89.402 1.00 76.88 423 GLU A C 1
ATOM 3388 O O . GLU A 1 423 ? 55.685 -1.309 -90.338 1.00 76.88 423 GLU A O 1
ATOM 3393 N N . GLN A 1 424 ? 53.709 -0.534 -89.607 1.00 72.38 424 GLN A N 1
ATOM 3394 C CA . GLN A 1 424 ? 53.120 -0.366 -90.941 1.00 72.38 424 GLN A CA 1
ATOM 3395 C C . GLN A 1 424 ? 53.866 0.678 -91.786 1.00 72.38 424 GLN A C 1
ATOM 3397 O O . GLN A 1 424 ? 54.070 0.464 -92.981 1.00 72.38 424 GLN A O 1
ATOM 3402 N N . LEU A 1 425 ? 54.329 1.776 -91.180 1.00 69.69 425 LEU A N 1
ATOM 3403 C CA . LEU A 1 425 ? 55.166 2.772 -91.861 1.00 69.69 425 LEU A CA 1
ATOM 3404 C C . LEU A 1 425 ? 56.600 2.267 -92.123 1.00 69.69 425 LEU A C 1
ATOM 3406 O O . LEU A 1 425 ? 57.235 2.684 -93.090 1.00 69.69 425 LEU A O 1
ATOM 3410 N N . GLY A 1 426 ? 57.103 1.331 -91.312 1.00 56.84 426 GLY A N 1
ATOM 3411 C CA . GLY A 1 426 ? 58.429 0.717 -91.441 1.00 56.84 426 GLY A CA 1
ATOM 3412 C C . GLY A 1 426 ? 58.546 -0.374 -92.514 1.00 56.84 426 GLY A C 1
ATOM 3413 O O . GLY A 1 426 ? 59.650 -0.840 -92.789 1.00 56.84 426 GLY A O 1
ATOM 3414 N N . HIS A 1 427 ? 57.444 -0.784 -93.150 1.00 49.31 427 HIS A N 1
ATOM 3415 C CA . HIS A 1 427 ? 57.448 -1.716 -94.291 1.00 49.31 427 HIS A CA 1
ATOM 3416 C C . HIS A 1 427 ? 57.441 -1.020 -95.664 1.00 49.31 427 HIS A C 1
ATOM 3418 O O . HIS A 1 427 ? 57.237 -1.667 -96.690 1.00 49.31 427 HIS A O 1
ATOM 3424 N N . GLY A 1 428 ? 57.747 0.281 -95.703 1.00 49.59 428 GLY A N 1
ATOM 3425 C CA . GLY A 1 428 ? 57.830 1.069 -96.934 1.00 49.59 428 GLY A CA 1
ATOM 3426 C C . GLY A 1 428 ? 58.963 2.095 -96.958 1.00 49.59 428 GLY A C 1
ATOM 3427 O O . GLY A 1 428 ? 58.735 3.215 -97.394 1.00 49.59 428 GLY A O 1
ATOM 3428 N N . ALA A 1 429 ? 60.165 1.753 -96.482 1.00 46.03 429 ALA A N 1
ATOM 3429 C CA . ALA A 1 429 ? 61.351 2.596 -96.677 1.00 46.03 429 ALA A CA 1
ATOM 3430 C C . ALA A 1 429 ? 62.655 1.778 -96.638 1.00 46.03 429 ALA A C 1
ATOM 3432 O O . ALA A 1 429 ? 63.481 1.909 -95.737 1.00 46.03 429 ALA A O 1
ATOM 3433 N N . LYS A 1 430 ? 62.847 0.918 -97.640 1.00 46.50 430 LYS A N 1
ATOM 3434 C CA . LYS A 1 430 ? 64.181 0.722 -98.217 1.00 46.50 430 LYS A CA 1
ATOM 3435 C C . LYS A 1 430 ? 64.176 1.490 -99.532 1.00 46.50 430 LYS A C 1
ATOM 3437 O O . LYS A 1 430 ? 63.231 1.343 -100.295 1.00 46.50 430 LYS A O 1
ATOM 3442 N N . ASP A 1 431 ? 65.207 2.301 -99.723 1.00 49.69 431 ASP A N 1
ATOM 3443 C CA . ASP A 1 431 ? 65.498 3.120 -100.906 1.00 49.69 431 ASP A CA 1
ATOM 3444 C C . ASP A 1 431 ? 64.901 4.534 -100.904 1.00 49.69 431 ASP A C 1
ATOM 3446 O O . ASP A 1 431 ? 64.015 4.832 -101.692 1.00 49.69 431 ASP A O 1
ATOM 3450 N N . VAL A 1 432 ? 65.460 5.426 -100.074 1.00 46.00 432 VAL A N 1
ATOM 3451 C CA . VAL A 1 432 ? 65.850 6.787 -100.501 1.00 46.00 432 VAL A CA 1
ATOM 3452 C C . VAL A 1 432 ? 67.061 7.215 -99.657 1.00 46.00 432 VAL A C 1
ATOM 3454 O O . VAL A 1 432 ? 66.917 7.782 -98.575 1.00 46.00 432 VAL A O 1
ATOM 3457 N N . GLU A 1 433 ? 68.265 6.901 -100.140 1.00 45.81 433 GLU A N 1
ATOM 3458 C CA . GLU A 1 433 ? 69.452 7.701 -99.821 1.00 45.81 433 GLU A CA 1
ATOM 3459 C C . GLU A 1 433 ? 69.370 9.051 -100.559 1.00 45.81 433 GLU A C 1
ATOM 3461 O O . GLU A 1 433 ? 68.776 9.154 -101.631 1.00 45.81 433 GLU A O 1
ATOM 3466 N N . ASP A 1 434 ? 70.006 10.060 -99.964 1.00 48.47 434 ASP A N 1
ATOM 3467 C CA . ASP A 1 434 ? 70.371 11.359 -100.538 1.00 48.47 434 ASP A CA 1
ATOM 3468 C C . ASP A 1 434 ? 69.273 12.398 -100.831 1.00 48.47 434 ASP A C 1
ATOM 3470 O O . ASP A 1 434 ? 68.848 12.614 -101.964 1.00 48.47 434 ASP A O 1
ATOM 3474 N N . ALA A 1 435 ? 68.968 13.210 -99.808 1.00 38.03 435 ALA A N 1
ATOM 3475 C CA . ALA A 1 435 ? 68.649 14.629 -99.999 1.00 38.03 435 ALA A CA 1
ATOM 3476 C C . ALA A 1 435 ? 68.968 15.482 -98.747 1.00 38.03 435 ALA A C 1
ATOM 3478 O O . ALA A 1 435 ? 68.153 15.654 -97.845 1.00 38.03 435 ALA A O 1
ATOM 3479 N N . LYS A 1 436 ? 70.163 16.087 -98.722 1.00 43.00 436 LYS A N 1
ATOM 3480 C CA . LYS A 1 436 ? 70.382 17.452 -98.177 1.00 43.00 436 LYS A CA 1
ATOM 3481 C C . LYS A 1 436 ? 69.894 18.450 -99.258 1.00 43.00 436 LYS A C 1
ATOM 3483 O O . LYS A 1 436 ? 69.894 18.033 -100.415 1.00 43.00 436 LYS A O 1
ATOM 3488 N N . PRO A 1 437 ? 69.615 19.756 -99.018 1.00 49.78 437 PRO A N 1
ATOM 3489 C CA . PRO A 1 437 ? 69.750 20.566 -97.793 1.00 49.78 437 PRO A CA 1
ATOM 3490 C C . PRO A 1 437 ? 68.580 21.565 -97.539 1.00 49.78 437 PRO A C 1
ATOM 3492 O O . PRO A 1 437 ? 67.778 21.828 -98.428 1.00 49.78 437 PRO A O 1
ATOM 3495 N N . LYS A 1 438 ? 68.543 22.226 -96.370 1.00 39.31 438 LYS A N 1
ATOM 3496 C CA . LYS A 1 438 ? 68.696 23.698 -96.226 1.00 39.31 438 LYS A CA 1
ATOM 3497 C C . LYS A 1 438 ? 68.315 24.191 -94.829 1.00 39.31 438 LYS A C 1
ATOM 3499 O O . LYS A 1 438 ? 67.204 23.989 -94.357 1.00 39.31 438 LYS A O 1
ATOM 3504 N N . GLU A 1 439 ? 69.270 24.896 -94.234 1.00 48.72 439 GLU A N 1
ATOM 3505 C CA . GLU A 1 439 ? 69.072 25.863 -93.160 1.00 48.72 439 GLU A CA 1
ATOM 3506 C C . GLU A 1 439 ? 68.183 27.012 -93.658 1.00 48.72 439 GLU A C 1
ATOM 3508 O O . GLU A 1 439 ? 68.343 27.480 -94.789 1.00 48.72 439 GLU A O 1
ATOM 3513 N N . GLY A 1 440 ? 67.257 27.460 -92.814 1.00 39.31 440 GLY A N 1
ATOM 3514 C CA . GLY A 1 440 ? 66.367 28.576 -93.110 1.00 39.31 440 GLY A CA 1
ATOM 3515 C C . GLY A 1 440 ? 65.409 28.855 -91.958 1.00 39.31 440 GLY A C 1
ATOM 3516 O O . GLY A 1 440 ? 64.349 28.251 -91.887 1.00 39.31 440 GLY A O 1
ATOM 3517 N N . GLU A 1 441 ? 65.848 29.757 -91.081 1.00 38.34 441 GLU A N 1
ATOM 3518 C CA . GLU A 1 441 ? 65.050 30.762 -90.364 1.00 38.34 441 GLU A CA 1
ATOM 3519 C C . GLU A 1 441 ? 63.836 30.299 -89.536 1.00 38.34 441 GLU A C 1
ATOM 3521 O O . GLU A 1 441 ? 62.759 29.984 -90.036 1.00 38.34 441 GLU A O 1
ATOM 3526 N N . GLY A 1 442 ? 63.997 30.401 -88.211 1.00 41.53 442 GLY A N 1
ATOM 3527 C CA . GLY A 1 442 ? 62.869 30.561 -87.295 1.00 41.53 442 GLY A CA 1
ATOM 3528 C C . GLY A 1 442 ? 62.080 31.847 -87.582 1.00 41.53 442 GLY A C 1
ATOM 3529 O O . GLY A 1 442 ? 62.575 32.760 -88.246 1.00 41.53 442 GLY A O 1
ATOM 3530 N N . PRO A 1 443 ? 60.884 31.972 -86.991 1.00 44.94 443 PRO A N 1
ATOM 3531 C CA . PRO A 1 443 ? 60.894 32.672 -85.713 1.00 44.94 443 PRO A CA 1
ATOM 3532 C C . PRO A 1 443 ? 59.915 32.135 -84.659 1.00 44.94 443 PRO A C 1
ATOM 3534 O O . PRO A 1 443 ? 58.905 31.507 -84.951 1.00 44.94 443 PRO A O 1
ATOM 3537 N N . ALA A 1 444 ? 60.240 32.534 -83.429 1.00 39.78 444 ALA A N 1
ATOM 3538 C CA . ALA A 1 444 ? 59.345 32.838 -82.317 1.00 39.78 444 ALA A CA 1
ATOM 3539 C C . ALA A 1 444 ? 58.544 31.687 -81.684 1.00 39.78 444 ALA A C 1
ATOM 3541 O O . ALA A 1 444 ? 57.517 31.223 -82.169 1.00 39.78 444 ALA A O 1
ATOM 3542 N N . ALA A 1 445 ? 59.014 31.334 -80.489 1.00 51.31 445 ALA A N 1
ATOM 3543 C CA . ALA A 1 445 ? 58.308 30.612 -79.451 1.00 51.31 445 ALA A CA 1
ATOM 3544 C C . ALA A 1 445 ? 56.882 31.149 -79.219 1.00 51.31 445 ALA A C 1
ATOM 3546 O O . ALA A 1 445 ? 56.702 32.302 -78.828 1.00 51.31 445 ALA A O 1
ATOM 3547 N N . ALA A 1 446 ? 55.888 30.276 -79.373 1.00 40.88 446 ALA A N 1
ATOM 3548 C CA . ALA A 1 446 ? 54.607 30.396 -78.691 1.00 40.88 446 ALA A CA 1
ATOM 3549 C C . ALA A 1 446 ? 54.644 29.417 -77.515 1.00 40.88 446 ALA A C 1
ATOM 3551 O O . ALA A 1 446 ? 54.670 28.199 -77.699 1.00 40.88 446 ALA A O 1
ATOM 3552 N N . GLY A 1 447 ? 54.776 29.988 -76.319 1.00 40.62 447 GLY A N 1
ATOM 3553 C CA . GLY A 1 447 ? 54.889 29.277 -75.057 1.00 40.62 447 GLY A CA 1
ATOM 3554 C C . GLY A 1 447 ? 53.704 28.355 -74.809 1.00 40.62 447 GLY A C 1
ATOM 3555 O O . GLY A 1 447 ? 52.551 28.670 -75.098 1.00 40.62 447 GLY A O 1
ATOM 3556 N N . ALA A 1 448 ? 54.050 27.197 -74.271 1.00 42.75 448 ALA A N 1
ATOM 3557 C CA . ALA A 1 448 ? 53.148 26.231 -73.704 1.00 42.75 448 ALA A CA 1
ATOM 3558 C C . ALA A 1 448 ? 52.391 26.814 -72.497 1.00 42.75 448 ALA A C 1
ATOM 3560 O O . ALA A 1 448 ? 52.970 27.540 -71.698 1.00 42.75 448 ALA A O 1
ATOM 3561 N N . GLN A 1 449 ? 51.142 26.362 -72.370 1.00 40.69 449 GLN A N 1
ATOM 3562 C CA . GLN A 1 449 ? 50.466 26.031 -71.113 1.00 40.69 449 GLN A CA 1
ATOM 3563 C C . GLN A 1 449 ? 50.184 27.169 -70.121 1.00 40.69 449 GLN A C 1
ATOM 3565 O O . GLN A 1 449 ? 50.996 27.462 -69.260 1.00 40.69 449 GLN A O 1
ATOM 3570 N N . ASP A 1 450 ? 48.938 27.642 -70.147 1.00 38.47 450 ASP A N 1
ATOM 3571 C CA . ASP A 1 450 ? 48.151 27.867 -68.931 1.00 38.47 450 ASP A CA 1
ATOM 3572 C C . ASP A 1 450 ? 46.733 27.356 -69.209 1.00 38.47 450 ASP A C 1
ATOM 3574 O O . ASP A 1 450 ? 45.941 27.972 -69.922 1.00 38.47 450 ASP A O 1
ATOM 3578 N N . PHE A 1 451 ? 46.443 26.151 -68.722 1.00 41.16 451 PHE A N 1
ATOM 3579 C CA . PHE A 1 451 ? 45.090 25.608 -68.667 1.00 41.16 451 PHE A CA 1
ATOM 3580 C C . PHE A 1 451 ? 44.712 25.595 -67.187 1.00 41.16 451 PHE A C 1
ATOM 3582 O O . PHE A 1 451 ? 44.973 24.628 -66.477 1.00 41.16 451 PHE A O 1
ATOM 3589 N N . GLU A 1 452 ? 44.173 26.717 -66.713 1.00 42.28 452 GLU A N 1
ATOM 3590 C CA . GLU A 1 452 ? 43.534 26.822 -65.403 1.00 42.28 452 GLU A CA 1
ATOM 3591 C C . GLU A 1 452 ? 42.305 25.897 -65.364 1.00 42.28 452 GLU A C 1
ATOM 3593 O O . GLU A 1 452 ? 41.356 26.100 -66.130 1.00 42.28 452 GLU A O 1
ATOM 3598 N N . PRO A 1 453 ? 42.235 24.896 -64.470 1.00 44.22 453 PRO A N 1
ATOM 3599 C CA . PRO A 1 453 ? 40.947 24.384 -64.051 1.00 44.22 453 PRO A CA 1
ATOM 3600 C C . PRO A 1 453 ? 40.342 25.409 -63.088 1.00 44.22 453 PRO A C 1
ATOM 3602 O O . PRO A 1 453 ? 40.933 25.734 -62.059 1.00 44.22 453 PRO A O 1
ATOM 3605 N N . LYS A 1 454 ? 39.154 25.913 -63.430 1.00 49.03 454 LYS A N 1
ATOM 3606 C CA . LYS A 1 454 ? 38.311 26.756 -62.575 1.00 49.03 454 LYS A CA 1
ATOM 3607 C C . LYS A 1 454 ? 38.158 26.141 -61.175 1.00 49.03 454 LYS A C 1
ATOM 3609 O O . LYS A 1 454 ? 37.277 25.319 -60.942 1.00 49.03 454 LYS A O 1
ATOM 3614 N N . ARG A 1 455 ? 38.998 26.569 -60.233 1.00 46.03 455 ARG A N 1
ATOM 3615 C CA . ARG A 1 455 ? 38.729 26.564 -58.792 1.00 46.03 455 ARG A CA 1
ATOM 3616 C C . ARG A 1 455 ? 38.172 27.940 -58.447 1.00 46.03 455 ARG A C 1
ATOM 3618 O O . ARG A 1 455 ? 38.919 28.832 -58.078 1.00 46.03 455 ARG A O 1
ATOM 3625 N N . SER A 1 456 ? 36.875 28.147 -58.643 1.00 51.75 456 SER A N 1
ATOM 3626 C CA . SER A 1 456 ? 36.226 29.389 -58.199 1.00 51.75 456 SER A CA 1
ATOM 3627 C C . SER A 1 456 ? 34.751 29.211 -57.840 1.00 51.75 456 SER A C 1
ATOM 3629 O O . SER A 1 456 ? 33.981 30.156 -57.959 1.00 51.75 456 SER A O 1
ATOM 3631 N N . GLU A 1 457 ? 34.347 28.014 -57.412 1.00 47.75 457 GLU A N 1
ATOM 3632 C CA . GLU A 1 457 ? 32.984 27.780 -56.900 1.00 47.75 457 GLU A CA 1
ATOM 3633 C C . GLU A 1 457 ? 32.941 26.965 -55.595 1.00 47.75 457 GLU A C 1
ATOM 3635 O O . GLU A 1 457 ? 31.887 26.851 -54.996 1.00 47.75 457 GLU A O 1
ATOM 3640 N N . VAL A 1 458 ? 34.085 26.483 -55.082 1.00 48.31 458 VAL A N 1
ATOM 3641 C CA . VAL A 1 458 ? 34.157 25.709 -53.816 1.00 48.31 458 VAL A CA 1
ATOM 3642 C C . VAL A 1 458 ? 34.857 26.483 -52.679 1.00 48.31 458 VAL A C 1
ATOM 3644 O O . VAL A 1 458 ? 34.762 26.118 -51.508 1.00 48.31 458 VAL A O 1
ATOM 3647 N N . GLU A 1 459 ? 35.518 27.606 -52.986 1.00 47.25 459 GLU A N 1
ATOM 3648 C CA . GLU A 1 459 ? 36.108 28.501 -51.970 1.00 47.25 459 GLU A CA 1
ATOM 3649 C C . GLU A 1 459 ? 35.160 29.633 -51.533 1.00 47.25 459 GLU A C 1
ATOM 3651 O O . GLU A 1 459 ? 35.359 30.205 -50.465 1.00 47.25 459 GLU A O 1
ATOM 3656 N N . ALA A 1 460 ? 34.083 29.902 -52.283 1.00 48.81 460 ALA A N 1
ATOM 3657 C CA . ALA A 1 460 ? 33.074 30.897 -51.904 1.00 48.81 460 ALA A CA 1
ATOM 3658 C C . ALA A 1 460 ? 32.065 30.368 -50.862 1.00 48.81 460 ALA A C 1
ATOM 3660 O O . ALA A 1 460 ? 31.599 31.134 -50.024 1.00 48.81 460 ALA A O 1
ATOM 3661 N N . GLU A 1 461 ? 31.774 29.062 -50.844 1.00 47.97 461 GLU A N 1
ATOM 3662 C CA . GLU A 1 461 ? 30.875 28.466 -49.838 1.00 47.97 461 GLU A CA 1
ATOM 3663 C C . GLU A 1 461 ? 31.570 28.192 -48.492 1.00 47.97 461 GLU A C 1
ATOM 3665 O O . GLU A 1 461 ? 30.929 28.249 -47.446 1.00 47.97 461 GLU A O 1
ATOM 3670 N N . ASN A 1 462 ? 32.895 28.005 -48.470 1.00 49.31 462 ASN A N 1
ATOM 3671 C CA . ASN A 1 462 ? 33.635 27.767 -47.221 1.00 49.31 462 ASN A CA 1
ATOM 3672 C C . ASN A 1 462 ? 34.009 29.049 -46.450 1.00 49.31 462 ASN A C 1
ATOM 3674 O O . ASN A 1 462 ? 34.308 28.971 -45.256 1.00 49.31 462 ASN A O 1
ATOM 3678 N N . GLN A 1 463 ? 33.945 30.228 -47.082 1.00 48.56 463 GLN A N 1
ATOM 3679 C CA . GLN A 1 463 ? 34.087 31.519 -46.387 1.00 48.56 463 GLN A CA 1
ATOM 3680 C C . GLN A 1 463 ? 32.773 32.020 -45.762 1.00 48.56 463 GLN A C 1
ATOM 3682 O O . GLN A 1 463 ? 32.820 32.710 -44.749 1.00 48.56 463 GLN A O 1
ATOM 3687 N N . ALA A 1 464 ? 31.607 31.612 -46.277 1.00 49.22 464 ALA A N 1
ATOM 3688 C CA . ALA A 1 464 ? 30.313 31.985 -45.694 1.00 49.22 464 ALA A CA 1
ATOM 3689 C C . ALA A 1 464 ? 30.008 31.235 -44.380 1.00 49.22 464 ALA A C 1
ATOM 3691 O O . ALA A 1 464 ? 29.436 31.806 -43.456 1.00 49.22 464 ALA A O 1
ATOM 3692 N N . VAL A 1 465 ? 30.457 29.981 -44.250 1.00 51.88 465 VAL A N 1
ATOM 3693 C CA . VAL A 1 465 ? 30.244 29.165 -43.036 1.00 51.88 465 VAL A CA 1
ATOM 3694 C C . VAL A 1 465 ? 31.199 29.554 -41.894 1.00 51.88 465 VAL A C 1
ATOM 3696 O O . VAL A 1 465 ? 30.906 29.325 -40.720 1.00 51.88 465 VAL A O 1
ATOM 3699 N N . SER A 1 466 ? 32.335 30.188 -42.205 1.00 48.78 466 SER A N 1
ATOM 3700 C CA . SER A 1 466 ? 33.320 30.609 -41.200 1.00 48.78 466 SER A CA 1
ATOM 3701 C C . SER A 1 466 ? 33.064 32.010 -40.617 1.00 48.78 466 SER A C 1
ATOM 3703 O O . SER A 1 466 ? 33.507 32.267 -39.497 1.00 48.78 466 SER A O 1
ATOM 3705 N N . GLU A 1 467 ? 32.284 32.873 -41.283 1.00 48.25 467 GLU A N 1
ATOM 3706 C CA . GLU A 1 467 ? 31.790 34.134 -40.694 1.00 48.25 467 GLU A CA 1
ATOM 3707 C C . GLU A 1 467 ? 30.572 33.932 -39.771 1.00 48.25 467 GLU A C 1
ATOM 3709 O O . GLU A 1 467 ? 30.453 34.633 -38.767 1.00 48.25 467 GLU A O 1
ATOM 3714 N N . GLU A 1 468 ? 29.729 32.916 -39.997 1.00 49.09 468 GLU A N 1
ATOM 3715 C CA . GLU A 1 468 ? 28.561 32.647 -39.133 1.00 49.09 468 GLU A CA 1
ATOM 3716 C C . GLU A 1 468 ? 28.942 32.022 -37.769 1.00 49.09 468 GLU A C 1
ATOM 3718 O O . GLU A 1 468 ? 28.230 32.171 -36.774 1.00 49.09 468 GLU A O 1
ATOM 3723 N N . LEU A 1 469 ? 30.119 31.387 -37.672 1.00 46.88 469 LEU A N 1
ATOM 3724 C CA . LEU A 1 469 ? 30.642 30.821 -36.418 1.00 46.88 469 LEU A CA 1
ATOM 3725 C C . LEU A 1 469 ? 31.424 31.828 -35.550 1.00 46.88 469 LEU A C 1
ATOM 3727 O O . LEU A 1 469 ? 31.697 31.544 -34.379 1.00 46.88 469 LEU A O 1
ATOM 3731 N N . ALA A 1 470 ? 31.784 32.996 -36.093 1.00 47.12 470 ALA A N 1
ATOM 3732 C CA . ALA A 1 470 ? 32.526 34.030 -35.367 1.00 47.12 470 ALA A CA 1
ATOM 3733 C C . ALA A 1 470 ? 31.608 34.965 -34.552 1.00 47.12 470 ALA A C 1
ATOM 3735 O O . ALA A 1 470 ? 32.001 35.411 -33.469 1.00 47.12 470 ALA A O 1
ATOM 3736 N N . ASP A 1 471 ? 30.363 35.176 -34.990 1.00 44.38 471 ASP A N 1
ATOM 3737 C CA . ASP A 1 471 ? 29.390 36.030 -34.288 1.00 44.38 471 ASP A CA 1
ATOM 3738 C C . ASP A 1 471 ? 28.740 35.361 -33.061 1.00 44.38 471 ASP A C 1
ATOM 3740 O O . ASP A 1 471 ? 28.216 36.037 -32.173 1.00 44.38 471 ASP A O 1
ATOM 3744 N N . LEU A 1 472 ? 28.858 34.037 -32.913 1.00 47.28 472 LEU A N 1
ATOM 3745 C CA . LEU A 1 472 ? 28.330 33.299 -31.755 1.00 47.28 472 LEU A CA 1
ATOM 3746 C C . LEU A 1 472 ? 29.235 33.338 -30.508 1.00 47.28 472 LEU A C 1
ATOM 3748 O O . LEU A 1 472 ? 28.843 32.835 -29.452 1.00 47.28 472 LEU A O 1
ATOM 3752 N N . LYS A 1 473 ? 30.426 33.955 -30.579 1.00 47.78 473 LYS A N 1
ATOM 3753 C CA . LYS A 1 473 ? 31.383 34.009 -29.451 1.00 47.78 473 LYS A CA 1
ATOM 3754 C C . LYS A 1 473 ? 31.660 35.399 -28.871 1.00 47.78 473 LYS A C 1
ATOM 3756 O O . LYS A 1 473 ? 32.412 35.498 -27.902 1.00 47.78 473 LYS A O 1
ATOM 3761 N N . ALA A 1 474 ? 31.021 36.458 -29.372 1.00 49.88 474 ALA A N 1
ATOM 3762 C CA . ALA A 1 474 ? 31.214 37.826 -28.881 1.00 49.88 474 ALA A CA 1
ATOM 3763 C C . ALA A 1 474 ? 29.877 38.542 -28.608 1.00 49.88 474 ALA A C 1
ATOM 3765 O O . ALA A 1 474 ? 29.511 39.495 -29.282 1.00 49.88 474 ALA A O 1
ATOM 3766 N N . GLY A 1 475 ? 29.141 38.094 -27.585 1.00 36.50 475 GLY A N 1
ATOM 3767 C CA . GLY A 1 475 ? 27.808 38.622 -27.258 1.00 36.50 475 GLY A CA 1
ATOM 3768 C C . GLY A 1 475 ? 27.580 38.926 -25.780 1.00 36.50 475 GLY A C 1
ATOM 3769 O O . GLY A 1 475 ? 26.514 38.641 -25.242 1.00 36.50 475 GLY A O 1
ATOM 3770 N N . GLY A 1 476 ? 28.582 39.472 -25.090 1.00 41.25 476 GLY A N 1
ATOM 3771 C CA . GLY A 1 476 ? 28.440 39.962 -23.722 1.00 41.25 476 GLY A CA 1
ATOM 3772 C C . GLY A 1 476 ? 27.702 41.303 -23.654 1.00 41.25 476 GLY A C 1
ATOM 3773 O O . GLY A 1 476 ? 28.299 42.345 -23.882 1.00 41.25 476 GLY A O 1
ATOM 3774 N N . GLY A 1 477 ? 26.432 41.258 -23.245 1.00 42.38 477 GLY A N 1
ATOM 3775 C CA . GLY A 1 477 ? 25.773 42.278 -22.422 1.00 42.38 477 GLY A CA 1
ATOM 3776 C C . GLY A 1 477 ? 25.298 43.574 -23.091 1.00 42.38 477 GLY A C 1
ATOM 3777 O O . GLY A 1 477 ? 26.068 44.505 -23.282 1.00 42.38 477 GLY A O 1
ATOM 3778 N N . SER A 1 478 ? 23.975 43.741 -23.215 1.00 34.31 478 SER A N 1
ATOM 3779 C CA . SER A 1 478 ? 23.345 45.027 -22.888 1.00 34.31 478 SER A CA 1
ATOM 3780 C C . SER A 1 478 ? 21.849 44.893 -22.603 1.00 34.31 478 SER A C 1
ATOM 3782 O O . SER A 1 478 ? 21.114 44.160 -23.255 1.00 34.31 478 SER A O 1
ATOM 3784 N N . LYS A 1 479 ? 21.424 45.622 -21.574 1.00 50.19 479 LYS A N 1
ATOM 3785 C CA . LYS A 1 479 ? 20.085 45.672 -20.986 1.00 50.19 479 LYS A CA 1
ATOM 3786 C C . LYS A 1 479 ? 19.076 46.278 -21.963 1.00 50.19 479 LYS A C 1
ATOM 3788 O O . LYS A 1 479 ? 19.289 47.402 -22.408 1.00 50.19 479 LYS A O 1
ATOM 3793 N N . ARG A 1 480 ? 17.916 45.638 -22.135 1.00 37.69 480 ARG A N 1
ATOM 3794 C CA . ARG A 1 480 ? 16.619 46.314 -22.315 1.00 37.69 480 ARG A CA 1
ATOM 3795 C C . ARG A 1 480 ? 15.485 45.372 -21.918 1.00 37.69 480 ARG A C 1
ATOM 3797 O O . ARG A 1 480 ? 15.389 44.241 -22.369 1.00 37.69 480 ARG A O 1
ATOM 3804 N N . SER A 1 481 ? 14.690 45.866 -20.985 1.00 51.84 481 SER A N 1
ATOM 3805 C CA . SER A 1 481 ? 13.538 45.245 -20.351 1.00 51.84 481 SER A CA 1
ATOM 3806 C C . SER A 1 481 ? 12.360 45.104 -21.313 1.00 51.84 481 SER A C 1
ATOM 3808 O O . SER A 1 481 ? 11.942 46.109 -21.885 1.00 51.84 481 SER A O 1
ATOM 3810 N N . ASN A 1 482 ? 11.767 43.910 -21.374 1.00 35.53 482 ASN A N 1
ATOM 3811 C CA . ASN A 1 482 ? 10.348 43.746 -21.677 1.00 35.53 482 ASN A CA 1
ATOM 3812 C C . ASN A 1 482 ? 9.727 42.778 -20.644 1.00 35.53 482 ASN A C 1
ATOM 3814 O O . ASN A 1 482 ? 10.364 41.771 -20.319 1.00 35.53 482 ASN A O 1
ATOM 3818 N N . PRO A 1 483 ? 8.565 43.101 -20.048 1.00 45.28 483 PRO A N 1
ATOM 3819 C CA . PRO A 1 483 ? 7.976 42.340 -18.958 1.00 45.28 483 PRO A CA 1
ATOM 3820 C C . PRO A 1 483 ? 6.952 41.356 -19.521 1.00 45.28 483 PRO A C 1
ATOM 3822 O O . PRO A 1 483 ? 5.864 41.771 -19.876 1.00 45.28 483 PRO A O 1
ATOM 3825 N N . ASP A 1 484 ? 7.337 40.094 -19.660 1.00 47.72 484 ASP A N 1
ATOM 3826 C CA . ASP A 1 484 ? 6.460 38.917 -19.550 1.00 47.72 484 ASP A CA 1
ATOM 3827 C C . ASP A 1 484 ? 7.257 37.712 -20.036 1.00 47.72 484 ASP A C 1
ATOM 3829 O O . ASP A 1 484 ? 7.315 37.401 -21.223 1.00 47.72 484 ASP A O 1
ATOM 3833 N N . SER A 1 485 ? 7.951 37.062 -19.103 1.00 45.97 485 SER A N 1
ATOM 3834 C CA . SER A 1 485 ? 8.530 35.748 -19.355 1.00 45.97 485 SER A CA 1
ATOM 3835 C C . SER A 1 485 ? 8.452 34.900 -18.078 1.00 45.97 485 SER A C 1
ATOM 3837 O O . SER A 1 485 ? 8.827 35.393 -17.003 1.00 45.97 485 SER A O 1
ATOM 3839 N N . PRO A 1 486 ? 7.950 33.652 -18.162 1.00 51.94 486 PRO A N 1
ATOM 3840 C CA . PRO A 1 486 ? 7.663 32.777 -17.018 1.00 51.94 486 PRO A CA 1
ATOM 3841 C C . PRO A 1 486 ? 8.901 32.387 -16.191 1.00 51.94 486 PRO A C 1
ATOM 3843 O O . PRO A 1 486 ? 8.768 31.948 -15.049 1.00 51.94 486 PRO A O 1
ATOM 3846 N N . ASP A 1 487 ? 10.108 32.643 -16.695 1.00 54.50 487 ASP A N 1
ATOM 3847 C CA . ASP A 1 487 ? 11.358 32.365 -15.981 1.00 54.50 487 ASP A CA 1
ATOM 3848 C C . ASP A 1 487 ? 11.602 33.275 -14.771 1.00 54.50 487 ASP A C 1
ATOM 3850 O O . ASP A 1 487 ? 12.289 32.889 -13.821 1.00 54.50 487 ASP A O 1
ATOM 3854 N N . LYS A 1 488 ? 11.004 34.473 -14.735 1.00 51.53 488 LYS A N 1
ATOM 3855 C CA . LYS A 1 488 ? 11.190 35.388 -13.600 1.00 51.53 488 LYS A CA 1
ATOM 3856 C C . LYS A 1 488 ? 10.478 34.890 -12.338 1.00 51.53 488 LYS A C 1
ATOM 3858 O O . LYS A 1 488 ? 11.031 35.000 -11.247 1.00 51.53 488 LYS A O 1
ATOM 3863 N N . ALA A 1 489 ? 9.319 34.248 -12.494 1.00 56.12 489 ALA A N 1
ATOM 3864 C CA . ALA A 1 489 ? 8.582 33.638 -11.387 1.00 56.12 489 ALA A CA 1
ATOM 3865 C C . ALA A 1 489 ? 9.351 32.459 -10.764 1.00 56.12 489 ALA A C 1
ATOM 3867 O O . ALA A 1 489 ? 9.362 32.300 -9.544 1.00 56.12 489 ALA A O 1
ATOM 3868 N N . ALA A 1 490 ? 10.066 31.675 -11.578 1.00 62.91 490 ALA A N 1
ATOM 3869 C CA . ALA A 1 490 ? 10.890 30.567 -11.097 1.00 62.91 490 ALA A CA 1
ATOM 3870 C C . ALA A 1 490 ? 12.140 31.050 -10.335 1.00 62.91 490 ALA A C 1
ATOM 3872 O O . ALA A 1 490 ? 12.548 30.441 -9.340 1.00 62.91 490 ALA A O 1
ATOM 3873 N N . VAL A 1 491 ? 12.740 32.164 -10.766 1.00 69.38 491 VAL A N 1
ATOM 3874 C CA . VAL A 1 491 ? 13.889 32.776 -10.080 1.00 69.38 491 VAL A CA 1
ATOM 3875 C C . VAL A 1 491 ? 13.463 33.456 -8.776 1.00 69.38 491 VAL A C 1
ATOM 3877 O O . VAL A 1 491 ? 14.139 33.287 -7.757 1.00 69.38 491 VAL A O 1
ATOM 3880 N N . ASP A 1 492 ? 12.321 34.146 -8.764 1.00 69.69 492 ASP A N 1
ATOM 3881 C CA . ASP A 1 492 ? 11.781 34.773 -7.555 1.00 69.69 492 ASP A CA 1
ATOM 3882 C C . ASP A 1 492 ? 11.319 33.717 -6.532 1.00 69.69 492 ASP A C 1
ATOM 3884 O O . ASP A 1 492 ? 11.651 33.836 -5.352 1.00 69.69 492 ASP A O 1
ATOM 3888 N N . ALA A 1 493 ? 10.725 32.598 -6.967 1.00 67.88 493 ALA A N 1
ATOM 3889 C CA . ALA A 1 493 ? 10.391 31.468 -6.092 1.00 67.88 493 ALA A CA 1
ATOM 3890 C C . ALA A 1 493 ? 11.635 30.800 -5.471 1.00 67.88 493 ALA A C 1
ATOM 3892 O O . ALA A 1 493 ? 11.635 30.435 -4.291 1.00 67.88 493 ALA A O 1
ATOM 3893 N N . LYS A 1 494 ? 12.739 30.678 -6.224 1.00 75.81 494 LYS A N 1
ATOM 3894 C CA . LYS A 1 494 ? 14.020 30.180 -5.684 1.00 75.81 494 LYS A CA 1
ATOM 3895 C C . LYS A 1 494 ? 14.629 31.151 -4.666 1.00 75.81 494 LYS A C 1
ATOM 3897 O O . LYS A 1 494 ? 15.219 30.713 -3.675 1.00 75.81 494 LYS A O 1
ATOM 3902 N N . LYS A 1 495 ? 14.465 32.461 -4.869 1.00 77.50 495 LYS A N 1
ATOM 3903 C CA . LYS A 1 495 ? 14.960 33.503 -3.957 1.00 77.50 495 LYS A CA 1
ATOM 3904 C C . LYS A 1 495 ? 14.133 33.583 -2.665 1.00 77.50 495 LYS A C 1
ATOM 3906 O O . LYS A 1 495 ? 14.719 33.714 -1.589 1.00 77.50 495 LYS A O 1
ATOM 3911 N N . GLU A 1 496 ? 12.815 33.408 -2.759 1.00 78.75 496 GLU A N 1
ATOM 3912 C CA . GLU A 1 496 ? 11.878 33.288 -1.630 1.00 78.75 496 GLU A CA 1
ATOM 3913 C C . GLU A 1 496 ? 12.197 32.044 -0.782 1.00 78.75 496 GLU A C 1
ATOM 3915 O O . GLU A 1 496 ? 12.359 32.125 0.437 1.00 78.75 496 GLU A O 1
ATOM 3920 N N . LYS A 1 497 ? 12.417 30.894 -1.440 1.00 76.69 497 LYS A N 1
ATOM 3921 C CA . LYS A 1 497 ? 12.758 29.626 -0.778 1.00 76.69 497 LYS A CA 1
ATOM 3922 C C . LYS A 1 497 ? 14.096 29.701 -0.039 1.00 76.69 497 LYS A C 1
ATOM 3924 O O . LYS A 1 497 ? 14.206 29.193 1.075 1.00 76.69 497 LYS A O 1
ATOM 3929 N N . LYS A 1 498 ? 15.092 30.398 -0.602 1.00 77.81 498 LYS A N 1
ATOM 3930 C CA . LYS A 1 498 ? 16.381 30.654 0.067 1.00 77.81 498 LYS A CA 1
ATOM 3931 C C . LYS A 1 498 ? 16.236 31.592 1.274 1.00 77.81 498 LYS A C 1
ATOM 3933 O O . LYS A 1 498 ? 16.917 31.387 2.276 1.00 77.81 498 LYS A O 1
ATOM 3938 N N . ARG A 1 499 ? 15.332 32.579 1.217 1.00 79.94 499 ARG A N 1
ATOM 3939 C CA . ARG A 1 499 ? 15.007 33.461 2.355 1.00 79.94 499 ARG A CA 1
ATOM 3940 C C . ARG A 1 499 ? 14.314 32.714 3.495 1.00 79.94 499 ARG A C 1
ATOM 3942 O O . ARG A 1 499 ? 14.707 32.889 4.644 1.00 79.94 499 ARG A O 1
ATOM 3949 N N . LEU A 1 500 ? 13.350 31.848 3.182 1.00 72.69 500 LEU A N 1
ATOM 3950 C CA . LEU A 1 500 ? 12.657 31.007 4.165 1.00 72.69 500 LEU A CA 1
ATOM 3951 C C . LEU A 1 500 ? 13.599 30.008 4.848 1.00 72.69 500 LEU A C 1
ATOM 3953 O O . LEU A 1 500 ? 13.517 29.821 6.059 1.00 72.69 500 LEU A O 1
ATOM 3957 N N . LEU A 1 501 ? 14.541 29.422 4.103 1.00 69.81 501 LEU A N 1
ATOM 3958 C CA . LEU A 1 501 ? 15.564 28.529 4.662 1.00 69.81 501 LEU A CA 1
ATOM 3959 C C . LEU A 1 501 ? 16.509 29.262 5.625 1.00 69.81 501 LEU A C 1
ATOM 3961 O O . LEU A 1 501 ? 16.803 28.752 6.703 1.00 69.81 501 LEU A O 1
ATOM 3965 N N . HIS A 1 502 ? 16.917 30.487 5.283 1.00 69.50 502 HIS A N 1
ATOM 3966 C CA . HIS A 1 502 ? 17.747 31.310 6.166 1.00 69.50 502 HIS A CA 1
ATOM 3967 C C . HIS A 1 502 ? 17.000 31.773 7.427 1.00 69.50 502 HIS A C 1
ATOM 3969 O O . HIS A 1 502 ? 17.593 31.809 8.502 1.00 69.50 502 HIS A O 1
ATOM 3975 N N . ALA A 1 503 ? 15.705 32.088 7.322 1.00 66.69 503 ALA A N 1
ATOM 3976 C CA . ALA A 1 503 ? 14.873 32.443 8.474 1.00 66.69 503 ALA A CA 1
ATOM 3977 C C . ALA A 1 503 ? 14.639 31.245 9.413 1.00 66.69 503 ALA A C 1
ATOM 3979 O O . ALA A 1 503 ? 14.609 31.407 10.631 1.00 66.69 503 ALA A O 1
ATOM 3980 N N . ARG A 1 504 ? 14.527 30.030 8.861 1.00 57.62 504 ARG A N 1
ATOM 3981 C CA . ARG A 1 504 ? 14.331 28.802 9.644 1.00 57.62 504 ARG A CA 1
ATOM 3982 C C . ARG A 1 504 ? 15.595 28.387 10.403 1.00 57.62 504 ARG A C 1
ATOM 3984 O O . ARG A 1 504 ? 15.485 27.981 11.551 1.00 57.62 504 ARG A O 1
ATOM 3991 N N . LEU A 1 505 ? 16.773 28.571 9.801 1.00 56.41 505 LEU A N 1
ATOM 3992 C CA . LEU A 1 505 ? 18.070 28.328 10.449 1.00 56.41 505 LEU A CA 1
ATOM 3993 C C . LEU A 1 505 ? 18.423 29.381 11.514 1.00 56.41 505 LEU A C 1
ATOM 3995 O O . LEU A 1 505 ? 19.154 29.082 12.454 1.00 56.41 505 LEU A O 1
ATOM 3999 N N . ALA A 1 506 ? 17.884 30.600 11.405 1.00 55.97 506 ALA A N 1
ATOM 4000 C CA . ALA A 1 506 ? 18.064 31.640 12.418 1.00 55.97 506 ALA A CA 1
ATOM 4001 C C . ALA A 1 506 ? 17.223 31.400 13.691 1.00 55.97 506 ALA A C 1
ATOM 4003 O O . ALA A 1 506 ? 17.614 31.845 14.766 1.00 55.97 506 ALA A O 1
ATOM 4004 N N . ASN A 1 507 ? 16.108 30.664 13.596 1.00 48.06 507 ASN A N 1
ATOM 4005 C CA . ASN A 1 507 ? 15.233 30.363 14.738 1.00 48.06 507 ASN A CA 1
ATOM 4006 C C . ASN A 1 507 ? 15.632 29.105 15.529 1.00 48.06 507 ASN A C 1
ATOM 4008 O O . ASN A 1 507 ? 15.096 28.878 16.608 1.00 48.06 507 ASN A O 1
ATOM 4012 N N . THR A 1 508 ? 16.572 28.295 15.037 1.00 48.50 508 THR A N 1
ATOM 4013 C CA . THR A 1 508 ? 17.019 27.061 15.711 1.00 48.50 508 THR A CA 1
ATOM 4014 C C . THR A 1 508 ? 18.144 27.266 16.731 1.00 48.50 508 THR A C 1
ATOM 4016 O O . THR A 1 508 ? 18.631 26.289 17.285 1.00 48.50 508 THR A O 1
ATOM 4019 N N . HIS A 1 509 ? 18.549 28.510 17.014 1.00 44.66 509 HIS A N 1
ATOM 4020 C CA . HIS A 1 509 ? 19.654 28.808 17.938 1.00 44.66 509 HIS A CA 1
ATOM 4021 C C . HIS A 1 509 ? 19.285 29.677 19.151 1.00 44.66 509 HIS A C 1
ATOM 4023 O O . HIS A 1 509 ? 20.179 30.190 19.818 1.00 44.66 509 HIS A O 1
ATOM 4029 N N . CYS A 1 510 ? 17.999 29.830 19.476 1.00 42.16 510 CYS A N 1
ATOM 4030 C CA . CYS A 1 510 ? 17.570 30.694 20.580 1.00 42.16 510 CYS A CA 1
ATOM 4031 C C . CYS A 1 510 ? 16.561 29.999 21.508 1.00 42.16 510 CYS A C 1
ATOM 4033 O O . CYS A 1 510 ? 15.384 30.347 21.499 1.00 42.16 510 CYS A O 1
ATOM 4035 N N . SER A 1 511 ? 17.021 29.005 22.280 1.00 42.53 511 SER A N 1
ATOM 4036 C CA . SER A 1 511 ? 16.362 28.555 23.525 1.00 42.53 511 SER A CA 1
ATOM 4037 C C . SER A 1 511 ? 17.142 27.433 24.231 1.00 42.53 511 SER A C 1
ATOM 4039 O O . SER A 1 511 ? 16.678 26.302 24.341 1.00 42.53 511 SER A O 1
ATOM 4041 N N . VAL A 1 512 ? 18.338 27.746 24.737 1.00 45.75 512 VAL A N 1
ATOM 4042 C CA . VAL A 1 512 ? 18.969 26.999 25.841 1.00 45.75 512 VAL A CA 1
ATOM 4043 C C . VAL A 1 512 ? 19.609 28.025 26.781 1.00 45.75 512 VAL A C 1
ATOM 4045 O O . VAL A 1 512 ? 20.322 28.892 26.288 1.00 45.75 512 VAL A O 1
ATOM 4048 N N . SER A 1 513 ? 19.368 27.846 28.088 1.00 42.38 513 SER A N 1
ATOM 4049 C CA . SER A 1 513 ? 19.689 28.710 29.248 1.00 42.38 513 SER A CA 1
ATOM 4050 C C . SER A 1 513 ? 18.620 29.796 29.503 1.00 42.38 513 SER A C 1
ATOM 4052 O O . SER A 1 513 ? 18.113 30.390 28.560 1.00 42.38 513 SER A O 1
ATOM 4054 N N . GLU A 1 514 ? 18.110 30.041 30.714 1.00 42.88 514 GLU A N 1
ATOM 4055 C CA . GLU A 1 514 ? 18.669 29.924 32.069 1.00 42.88 514 GLU A CA 1
ATOM 4056 C C . GLU A 1 514 ? 17.531 30.062 33.119 1.00 42.88 514 GLU A C 1
ATOM 4058 O O . GLU A 1 514 ? 16.500 30.668 32.818 1.00 42.88 514 GLU A O 1
ATOM 4063 N N . ASP A 1 515 ? 17.795 29.552 34.333 1.00 45.06 515 ASP A N 1
ATOM 4064 C CA . ASP A 1 515 ? 17.216 29.931 35.643 1.00 45.06 515 ASP A CA 1
ATOM 4065 C C . ASP A 1 515 ? 15.807 29.385 36.014 1.00 45.06 515 ASP A C 1
ATOM 4067 O O . ASP A 1 515 ? 14.930 29.237 35.172 1.00 45.06 515 ASP A O 1
ATOM 4071 N N . ASP A 1 516 ? 15.479 29.012 37.259 1.00 45.84 516 ASP A N 1
ATOM 4072 C CA . ASP A 1 516 ? 16.082 29.283 38.571 1.00 45.84 516 ASP A CA 1
ATOM 4073 C C . ASP A 1 516 ? 15.467 28.359 39.656 1.00 45.84 516 ASP A C 1
ATOM 4075 O O . ASP A 1 516 ? 14.388 27.813 39.432 1.00 45.84 516 ASP A O 1
ATOM 4079 N N . SER A 1 517 ? 16.175 28.246 40.794 1.00 52.41 517 SER A N 1
ATOM 4080 C CA . SER A 1 517 ? 15.761 28.104 42.217 1.00 52.41 517 SER A CA 1
ATOM 4081 C C . SER A 1 517 ? 14.418 27.434 42.604 1.00 52.41 517 SER A C 1
ATOM 4083 O O . SER A 1 517 ? 13.390 27.578 41.965 1.00 52.41 517 SER A O 1
ATOM 4085 N N . GLY A 1 518 ? 14.270 26.706 43.711 1.00 44.31 518 GLY A N 1
ATOM 4086 C CA . GLY A 1 518 ? 14.963 26.677 44.996 1.00 44.31 518 GLY A CA 1
ATOM 4087 C C . GLY A 1 518 ? 14.023 26.022 46.030 1.00 44.31 518 GLY A C 1
ATOM 4088 O O . GLY A 1 518 ? 12.866 25.740 45.724 1.00 44.31 518 GLY A O 1
ATOM 4089 N N . ASP A 1 519 ? 14.557 25.752 47.219 1.00 53.31 519 ASP A N 1
ATOM 4090 C CA . ASP A 1 519 ? 13.911 25.121 48.381 1.00 53.31 519 ASP A CA 1
ATOM 4091 C C . ASP A 1 519 ? 12.515 25.663 48.767 1.00 53.31 519 ASP A C 1
ATOM 4093 O O . ASP A 1 519 ? 12.325 26.876 48.843 1.00 53.31 519 ASP A O 1
ATOM 4097 N N . GLU A 1 520 ? 11.597 24.752 49.127 1.0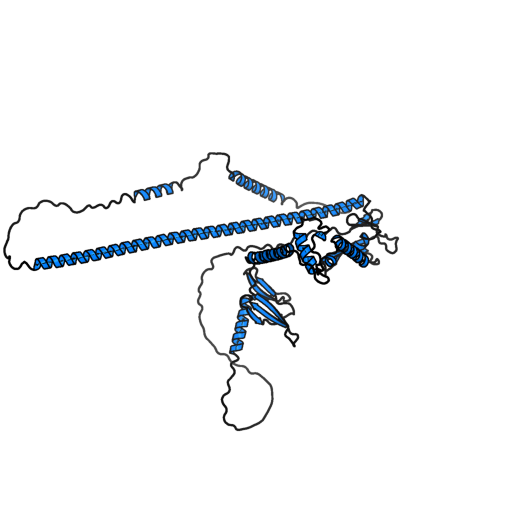0 53.94 520 GLU A N 1
ATOM 4098 C CA . GLU A 1 520 ? 10.915 24.673 50.444 1.00 53.94 520 GLU A CA 1
ATOM 4099 C C . GLU A 1 520 ? 10.245 23.303 50.658 1.00 53.94 520 GLU A C 1
ATOM 4101 O O . GLU A 1 520 ? 9.595 22.788 49.715 1.00 53.94 520 GLU A O 1
#